Protein AF-0000000086904909 (afdb_homodimer)

Radius of gyration: 22.56 Å; Cα contacts (8 Å, |Δi|>4): 973; chains: 2; bounding box: 50×77×57 Å

Structure (mmCIF, N/CA/C/O backbone):
data_AF-0000000086904909-model_v1
#
loop_
_entity.id
_entity.type
_entity.pdbx_description
1 polymer 'Uncharacterized protein LOC34624274'
#
loop_
_atom_site.group_PDB
_atom_site.id
_atom_site.type_symbol
_atom_site.label_atom_id
_atom_site.label_alt_id
_atom_site.label_comp_id
_atom_site.label_asym_id
_atom_site.label_entity_id
_atom_site.label_seq_id
_atom_site.pdbx_PDB_ins_code
_atom_site.Cartn_x
_atom_site.Cartn_y
_atom_site.Cartn_z
_atom_site.occupancy
_atom_site.B_iso_or_equiv
_atom_site.auth_seq_id
_atom_site.auth_comp_id
_atom_site.auth_asym_id
_atom_site.auth_atom_id
_atom_site.pdbx_PDB_model_num
ATOM 1 N N . MET A 1 1 ? -7.539 32.656 27.516 1 33.78 1 MET A N 1
ATOM 2 C CA . MET A 1 1 ? -6.492 31.906 26.812 1 33.78 1 MET A CA 1
ATOM 3 C C . MET A 1 1 ? -7.051 31.203 25.578 1 33.78 1 MET A C 1
ATOM 5 O O . MET A 1 1 ? -8.008 30.422 25.688 1 33.78 1 MET A O 1
ATOM 9 N N . ALA A 1 2 ? -7.047 31.828 24.484 1 39.88 2 ALA A N 1
ATOM 10 C CA . ALA A 1 2 ? -7.801 31.422 23.297 1 39.88 2 ALA A CA 1
ATOM 11 C C . ALA A 1 2 ? -7.656 29.922 23.047 1 39.88 2 ALA A C 1
ATOM 13 O O . ALA A 1 2 ? -6.543 29.391 23.047 1 39.88 2 ALA A O 1
ATOM 14 N N . LYS A 1 3 ? -8.492 29.078 23.406 1 46.5 3 LYS A N 1
ATOM 15 C CA . LYS A 1 3 ? -8.531 27.625 23.25 1 46.5 3 LYS A CA 1
ATOM 16 C C . LYS A 1 3 ? -8.039 27.203 21.859 1 46.5 3 LYS A C 1
ATOM 18 O O . LYS A 1 3 ? -8.641 27.578 20.844 1 46.5 3 LYS A O 1
ATOM 23 N N . GLU A 1 4 ? -6.742 27.156 21.531 1 50.53 4 GLU A N 1
ATOM 24 C CA . GLU A 1 4 ? -6.133 26.781 20.266 1 50.53 4 GLU A CA 1
ATOM 25 C C . GLU A 1 4 ? -6.867 25.609 19.625 1 50.53 4 GLU A C 1
ATOM 27 O O . GLU A 1 4 ? -6.953 24.531 20.203 1 50.53 4 GLU A O 1
ATOM 32 N N . GLU A 1 5 ? -7.996 25.859 18.938 1 63.38 5 GLU A N 1
ATOM 33 C CA . GLU A 1 5 ? -8.953 24.906 18.375 1 63.38 5 GLU A CA 1
ATOM 34 C C . GLU A 1 5 ? -8.258 23.875 17.484 1 63.38 5 GLU A C 1
ATOM 36 O O . GLU A 1 5 ? -7.551 24.234 16.547 1 63.38 5 GLU A O 1
ATOM 41 N N . SER A 1 6 ? -8.023 22.625 17.891 1 80.31 6 SER A N 1
ATOM 42 C CA . SER A 1 6 ? -7.438 21.516 17.156 1 80.31 6 SER A CA 1
ATOM 43 C C . SER A 1 6 ? -8.148 21.281 15.836 1 80.31 6 SER A C 1
ATOM 45 O O . SER A 1 6 ? -9.383 21.219 15.789 1 80.31 6 SER A O 1
ATOM 47 N N . LYS A 1 7 ? -7.512 21.562 14.711 1 88.38 7 LYS A N 1
ATOM 48 C CA . LYS A 1 7 ? -8.055 21.312 13.383 1 88.38 7 LYS A CA 1
ATOM 49 C C . LYS A 1 7 ? -8.125 19.812 13.094 1 88.38 7 LYS A C 1
ATOM 51 O O . LYS A 1 7 ? -7.305 19.047 13.594 1 88.38 7 LYS A O 1
ATOM 56 N N . SER A 1 8 ? -9.195 19.516 12.359 1 94 8 SER A N 1
ATOM 57 C CA . SER A 1 8 ? -9.312 18.125 11.914 1 94 8 SER A CA 1
ATOM 58 C C . SER A 1 8 ? -8.438 17.875 10.688 1 94 8 SER A C 1
ATOM 60 O O . SER A 1 8 ? -7.961 18.812 10.047 1 94 8 SER A O 1
ATOM 62 N N . LEU A 1 9 ? -8.234 16.625 10.383 1 96 9 LEU A N 1
ATOM 63 C CA . LEU A 1 9 ? -7.48 16.219 9.203 1 96 9 LEU A CA 1
ATOM 64 C C . LEU A 1 9 ? -8.117 16.781 7.934 1 96 9 LEU A C 1
ATOM 66 O O . LEU A 1 9 ? -7.441 17.422 7.121 1 96 9 LEU A O 1
ATOM 70 N N . PHE A 1 10 ? -9.383 16.625 7.789 1 94.69 10 PHE A N 1
ATOM 71 C CA . PHE A 1 10 ? -10.055 17.016 6.555 1 94.69 10 PHE A CA 1
ATOM 72 C C . PHE A 1 10 ? -10.078 18.531 6.418 1 94.69 10 PHE A C 1
ATOM 74 O O . PHE A 1 10 ? -9.992 19.062 5.309 1 94.69 10 PHE A O 1
ATOM 81 N N . ALA A 1 11 ? -10.219 19.219 7.559 1 92.38 11 ALA A N 1
ATOM 82 C CA . ALA A 1 11 ? -10.102 20.672 7.512 1 92.38 11 ALA A CA 1
ATOM 83 C C . ALA A 1 11 ? -8.734 21.094 6.988 1 92.38 11 ALA A C 1
ATOM 85 O O . ALA A 1 11 ? -8.633 22.047 6.207 1 92.38 11 ALA A O 1
ATOM 86 N N . THR A 1 12 ? -7.75 20.422 7.453 1 93.44 12 THR A N 1
ATOM 87 C CA . THR A 1 12 ? -6.387 20.703 7.016 1 93.44 12 THR A CA 1
ATOM 88 C C . THR A 1 12 ? -6.223 20.406 5.527 1 93.44 12 THR A C 1
ATOM 90 O O . THR A 1 12 ? -5.641 21.203 4.789 1 93.44 12 THR A O 1
ATOM 93 N N . LEU A 1 13 ? -6.715 19.234 5.051 1 93.81 13 LEU A N 1
ATOM 94 C CA . LEU A 1 13 ? -6.605 18.859 3.643 1 93.81 13 LEU A CA 1
ATOM 95 C C . LEU A 1 13 ? -7.34 19.859 2.756 1 93.81 13 LEU A C 1
ATOM 97 O O . LEU A 1 13 ? -6.848 20.219 1.685 1 93.81 13 LEU A O 1
ATOM 101 N N . GLN A 1 14 ? -8.453 20.312 3.26 1 89.69 14 GLN A N 1
ATOM 102 C CA . GLN A 1 14 ? -9.188 21.344 2.525 1 89.69 14 GLN A CA 1
ATOM 103 C C . GLN A 1 14 ? -8.391 22.641 2.432 1 89.69 14 GLN A C 1
ATOM 105 O O . GLN A 1 14 ? -8.336 23.266 1.372 1 89.69 14 GLN A O 1
ATOM 110 N N . TYR A 1 15 ? -7.879 23 3.539 1 88.06 15 TYR A N 1
ATOM 111 C CA . TYR A 1 15 ? -7.039 24.188 3.578 1 88.06 15 TYR A CA 1
ATOM 112 C C . TYR A 1 15 ? -5.91 24.094 2.561 1 88.06 15 TYR A C 1
ATOM 114 O O . TYR A 1 15 ? -5.543 25.078 1.931 1 88.06 15 TYR A O 1
ATOM 122 N N . LEU A 1 16 ? -5.414 22.859 2.348 1 90.44 16 LEU A N 1
ATOM 123 C CA . LEU A 1 16 ? -4.266 22.656 1.474 1 90.44 16 LEU A CA 1
ATOM 124 C C . LEU A 1 16 ? -4.711 22.469 0.027 1 90.44 16 LEU A C 1
ATOM 126 O O . LEU A 1 16 ? -3.877 22.297 -0.866 1 90.44 16 LEU A O 1
ATOM 130 N N . GLY A 1 17 ? -6.031 22.406 -0.205 1 87.94 17 GLY A N 1
ATOM 131 C CA . GLY A 1 17 ? -6.496 22.438 -1.582 1 87.94 17 GLY A CA 1
ATOM 132 C C . GLY A 1 17 ? -7.254 21.188 -1.991 1 87.94 17 GLY A C 1
ATOM 133 O O . GLY A 1 17 ? -7.52 20.984 -3.176 1 87.94 17 GLY A O 1
ATOM 134 N N . ARG A 1 18 ? -7.566 20.281 -1.038 1 87.38 18 ARG A N 1
ATOM 135 C CA . ARG A 1 18 ? -8.359 19.109 -1.384 1 87.38 18 ARG A CA 1
ATOM 136 C C . ARG A 1 18 ? -9.773 19.5 -1.792 1 87.38 18 ARG A C 1
ATOM 138 O O . ARG A 1 18 ? -10.43 20.297 -1.104 1 87.38 18 ARG A O 1
ATOM 145 N N . GLY A 1 19 ? -10.227 18.922 -2.977 1 75.75 19 GLY A N 1
ATOM 146 C CA . GLY A 1 19 ? -11.57 19.234 -3.445 1 75.75 19 GLY A CA 1
ATOM 147 C C . GLY A 1 19 ? -12.656 18.531 -2.646 1 75.75 19 GLY A C 1
ATOM 148 O O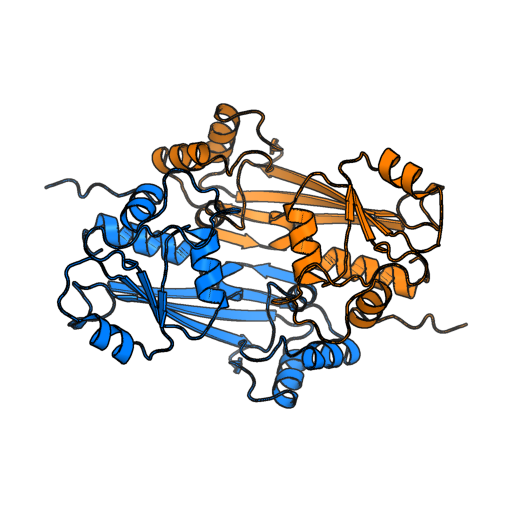 . GLY A 1 19 ? -12.398 17.531 -1.974 1 75.75 19 GLY A O 1
ATOM 149 N N . GLN A 1 20 ? -13.859 19.062 -2.211 1 60 20 GLN A N 1
ATOM 150 C CA . GLN A 1 20 ? -14.961 18.531 -1.422 1 60 20 GLN A CA 1
ATOM 151 C C . GLN A 1 20 ? -15.531 17.266 -2.07 1 60 20 GLN A C 1
ATOM 153 O O . GLN A 1 20 ? -16.031 16.375 -1.379 1 60 20 GLN A O 1
ATOM 158 N N . GLY A 1 21 ? -15.297 16.906 -3.35 1 50.53 21 GLY A N 1
ATOM 159 C CA . GLY A 1 21 ? -16.047 15.867 -4.027 1 50.53 21 GLY A CA 1
ATOM 160 C C . GLY A 1 21 ? -15.172 14.836 -4.707 1 50.53 21 GLY A C 1
ATOM 161 O O . GLY A 1 21 ? -15.672 13.93 -5.375 1 50.53 21 GLY A O 1
ATOM 162 N N . GLU A 1 22 ? -13.914 14.945 -4.781 1 44 22 GLU A N 1
ATOM 163 C CA . GLU A 1 22 ? -13.195 14.07 -5.703 1 44 22 GLU A CA 1
ATOM 164 C C . GLU A 1 22 ? -12.766 12.781 -5.012 1 44 22 GLU A C 1
ATOM 166 O O . GLU A 1 22 ? -12.258 12.805 -3.891 1 44 22 GLU A O 1
ATOM 171 N N . THR A 1 23 ? -13.477 11.734 -5.164 1 44.25 23 THR A N 1
ATOM 172 C CA . THR A 1 23 ? -13.023 10.438 -4.676 1 44.25 23 THR A CA 1
ATOM 173 C C . THR A 1 23 ? -11.57 10.195 -5.047 1 44.25 23 THR A C 1
ATOM 175 O O . THR A 1 23 ? -11.094 10.688 -6.074 1 44.25 23 THR A O 1
ATOM 178 N N . SER A 1 24 ? -10.781 9.891 -4.078 1 41.72 24 SER A N 1
ATOM 179 C CA . SER A 1 24 ? -9.352 9.672 -4.27 1 41.72 24 SER A CA 1
ATOM 180 C C . SER A 1 24 ? -9.07 8.875 -5.535 1 41.72 24 SER A C 1
ATOM 182 O O . SER A 1 24 ? -7.965 8.914 -6.074 1 41.72 24 SER A O 1
ATOM 184 N N . GLU A 1 25 ? -9.922 7.926 -5.891 1 42.28 25 GLU A N 1
ATOM 185 C CA . GLU A 1 25 ? -9.602 7.047 -7.012 1 42.28 25 GLU A CA 1
ATOM 186 C C . GLU A 1 25 ? -9.609 7.812 -8.336 1 42.28 25 GLU A C 1
ATOM 188 O O . GLU A 1 25 ? -8.93 7.426 -9.281 1 42.28 25 GLU A O 1
ATOM 193 N N . THR A 1 26 ? -10.695 8.594 -8.492 1 36.97 26 THR A N 1
ATOM 194 C CA . THR A 1 26 ? -10.812 9.289 -9.773 1 36.97 26 THR A CA 1
ATOM 195 C C . THR A 1 26 ? -10.164 10.672 -9.703 1 36.97 26 THR A C 1
ATOM 197 O O . THR A 1 26 ? -10.617 11.602 -10.359 1 36.97 26 THR A O 1
ATOM 200 N N . ALA A 1 27 ? -9.609 11 -8.648 1 35.84 27 ALA A N 1
ATOM 201 C CA . ALA A 1 27 ? -9.094 12.367 -8.711 1 35.84 27 ALA A CA 1
ATOM 202 C C . ALA A 1 27 ? -8.281 12.586 -9.984 1 35.84 27 ALA A C 1
ATOM 204 O O . ALA A 1 27 ? -7.238 11.953 -10.18 1 35.84 27 ALA A O 1
ATOM 205 N N . ASN A 1 28 ? -8.883 12.828 -10.938 1 33.38 28 ASN A N 1
ATOM 206 C CA . ASN A 1 28 ? -8.188 13.461 -12.055 1 33.38 28 ASN A CA 1
ATOM 207 C C . ASN A 1 28 ? -7.203 14.523 -11.57 1 33.38 28 ASN A C 1
ATOM 209 O O . ASN A 1 28 ? -7.562 15.391 -10.766 1 33.38 28 ASN A O 1
ATOM 213 N N . LEU A 1 29 ? -5.895 14.148 -11.555 1 35.69 29 LEU A N 1
ATOM 214 C CA . LEU A 1 29 ? -4.695 14.93 -11.289 1 35.69 29 LEU A CA 1
ATOM 215 C C . LEU A 1 29 ? -4.945 16.406 -11.555 1 35.69 29 LEU A C 1
ATOM 217 O O . LEU A 1 29 ? -4.059 17.25 -11.352 1 35.69 29 LEU A O 1
ATOM 221 N N . THR A 1 30 ? -5.934 16.672 -12.289 1 32.03 30 THR A N 1
ATOM 222 C CA . THR A 1 30 ? -5.832 18.047 -12.766 1 32.03 30 THR A CA 1
ATOM 223 C C . THR A 1 30 ? -6.516 19.016 -11.797 1 32.03 30 THR A C 1
ATOM 225 O O . THR A 1 30 ? -6.801 20.156 -12.148 1 32.03 30 THR A O 1
ATOM 228 N N . SER A 1 31 ? -7.109 18.562 -10.719 1 36.59 31 SER A N 1
ATOM 229 C CA . SER A 1 31 ? -7.852 19.688 -10.133 1 36.59 31 SER A CA 1
ATOM 230 C C . SER A 1 31 ? -6.914 20.766 -9.609 1 36.59 31 SER A C 1
ATOM 232 O O . SER A 1 31 ? -5.914 20.453 -8.953 1 36.59 31 SER A O 1
ATOM 234 N N . SER A 1 32 ? -6.891 21.875 -10.164 1 39.91 32 SER A N 1
ATOM 235 C CA . SER A 1 32 ? -6.215 23.156 -10.008 1 39.91 32 SER A CA 1
ATOM 236 C C . SER A 1 32 ? -6.488 23.766 -8.641 1 39.91 32 SER A C 1
ATOM 238 O O . SER A 1 32 ? -7.297 24.672 -8.508 1 39.91 32 SER A O 1
ATOM 240 N N . GLY A 1 33 ? -6.848 23.031 -7.641 1 44.97 33 GLY A N 1
ATOM 241 C CA . GLY A 1 33 ? -7.02 23.859 -6.457 1 44.97 33 GLY A CA 1
ATOM 242 C C . GLY A 1 33 ? -5.727 24.484 -5.977 1 44.97 33 GLY A C 1
ATOM 243 O O . GLY A 1 33 ? -5 23.891 -5.18 1 44.97 33 GLY A O 1
ATOM 244 N N . GLY A 1 34 ? -5.172 25.203 -6.82 1 49.25 34 GLY A N 1
ATOM 245 C CA . GLY A 1 34 ? -4.004 26.016 -6.512 1 49.25 34 GLY A CA 1
ATOM 246 C C . GLY A 1 34 ? -4.332 27.234 -5.672 1 49.25 34 GLY A C 1
ATOM 247 O O . GLY A 1 34 ? -5.469 27.391 -5.227 1 49.25 34 GLY A O 1
ATOM 248 N N . CYS A 1 35 ? -3.309 27.875 -5.242 1 54.91 35 CYS A N 1
ATOM 249 C CA . CYS A 1 35 ? -3.395 29.172 -4.578 1 54.91 35 CYS A CA 1
ATOM 250 C C . CYS A 1 35 ? -4.398 30.078 -5.277 1 54.91 35 CYS A C 1
ATOM 252 O O . CYS A 1 35 ? -4.43 30.141 -6.508 1 54.91 35 CYS A O 1
ATOM 254 N N . SER A 1 36 ? -5.531 30.391 -4.531 1 53.31 36 SER A N 1
ATOM 255 C CA . SER A 1 36 ? -6.562 31.266 -5.098 1 53.31 36 SER A CA 1
ATOM 256 C C . SER A 1 36 ? -5.949 32.406 -5.898 1 53.31 36 SER A C 1
ATOM 258 O O . SER A 1 36 ? -6.562 32.906 -6.84 1 53.31 36 SER A O 1
ATOM 260 N N . CYS A 1 37 ? -4.789 32.781 -5.441 1 51.75 37 CYS A N 1
ATOM 261 C CA . CYS A 1 37 ? -4.219 33.969 -6.082 1 51.75 37 CYS A CA 1
ATOM 262 C C . CYS A 1 37 ? -3.504 33.562 -7.375 1 51.75 37 CYS A C 1
ATOM 264 O O . CYS A 1 37 ? -3.617 34.281 -8.383 1 51.75 37 CYS A O 1
ATOM 266 N N . CYS A 1 38 ? -2.695 32.594 -7.297 1 54.5 38 CYS A N 1
ATOM 267 C CA . CYS A 1 38 ? -1.833 32.344 -8.445 1 54.5 38 CYS A CA 1
ATOM 268 C C . CYS A 1 38 ? -2.066 30.938 -9.016 1 54.5 38 CYS A C 1
ATOM 270 O O . CYS A 1 38 ? -1.509 30.594 -10.055 1 54.5 38 CYS A O 1
ATOM 272 N N . GLY A 1 39 ? -3 30.172 -8.453 1 56.5 39 GLY A N 1
ATOM 273 C CA . GLY A 1 39 ? -3.334 28.859 -8.977 1 56.5 39 GLY A CA 1
ATOM 274 C C . GLY A 1 39 ? -2.297 27.797 -8.648 1 56.5 39 GLY A C 1
ATOM 275 O O . GLY A 1 39 ? -2.479 26.625 -8.961 1 56.5 39 GLY A O 1
ATOM 276 N N . HIS A 1 40 ? -1.215 28.219 -8.062 1 60.03 40 HIS A N 1
ATOM 277 C CA . HIS A 1 40 ? -0.151 27.266 -7.785 1 60.03 40 HIS A CA 1
ATOM 278 C C . HIS A 1 40 ? -0.463 26.438 -6.543 1 60.03 40 HIS A C 1
ATOM 280 O O . HIS A 1 40 ? -1.115 26.922 -5.617 1 60.03 40 HIS A O 1
ATOM 286 N N . PRO A 1 41 ? 0.053 25.125 -6.652 1 62.38 41 PRO A N 1
ATOM 287 C CA . PRO A 1 41 ? -0.189 24.312 -5.461 1 62.38 41 PRO A CA 1
ATOM 288 C C . PRO A 1 41 ? 0.497 24.859 -4.215 1 62.38 41 PRO A C 1
ATOM 290 O O . PRO A 1 41 ? 1.589 25.438 -4.305 1 62.38 41 PRO A O 1
ATOM 293 N N . VAL A 1 42 ? -0.152 24.656 -3.154 1 75.56 42 VAL A N 1
ATOM 294 C CA . VAL A 1 42 ? 0.302 25.125 -1.85 1 75.56 42 VAL A CA 1
ATOM 295 C C . VAL A 1 42 ? 1.443 24.25 -1.352 1 75.56 42 VAL A C 1
ATOM 297 O O . VAL A 1 42 ? 2.359 24.719 -0.68 1 75.56 42 VAL A O 1
ATOM 300 N N . VAL A 1 43 ? 1.497 22.938 -1.787 1 88.56 43 VAL A N 1
ATOM 301 C CA . VAL A 1 43 ? 2.479 21.984 -1.276 1 88.56 43 VAL A CA 1
ATOM 302 C C . VAL A 1 43 ? 3.498 21.656 -2.367 1 88.56 43 VAL A C 1
ATOM 304 O O . VAL A 1 43 ? 3.125 21.375 -3.508 1 88.56 43 VAL A O 1
ATOM 307 N N . VAL A 1 44 ? 4.758 21.75 -1.995 1 87.81 44 VAL A N 1
ATOM 308 C CA . VAL A 1 44 ? 5.859 21.344 -2.867 1 87.81 44 VAL A CA 1
ATOM 309 C C . VAL A 1 44 ? 6.59 20.156 -2.26 1 87.81 44 VAL A C 1
ATOM 311 O O . VAL A 1 44 ? 6.914 20.156 -1.069 1 87.81 44 VAL A O 1
ATOM 314 N N . MET A 1 45 ? 6.746 19.141 -3.021 1 90.56 45 MET A N 1
ATOM 315 C CA . MET A 1 45 ? 7.535 17.984 -2.623 1 90.56 45 MET A CA 1
ATOM 316 C C . MET A 1 45 ? 8.961 18.078 -3.158 1 90.56 45 MET A C 1
ATOM 318 O O . MET A 1 45 ? 9.18 18.031 -4.371 1 90.56 45 MET A O 1
ATOM 322 N N . ALA A 1 46 ? 9.914 18.281 -2.271 1 88.38 46 ALA A N 1
ATOM 323 C CA . ALA A 1 46 ? 11.328 18.328 -2.641 1 88.38 46 ALA A CA 1
ATOM 324 C C . ALA A 1 46 ? 11.914 16.922 -2.709 1 88.38 46 ALA A C 1
ATOM 326 O O . ALA A 1 46 ? 12.547 16.453 -1.758 1 88.38 46 ALA A O 1
ATOM 327 N N . SER A 1 47 ? 11.695 16.234 -3.777 1 87.12 47 SER A N 1
ATOM 328 C CA . SER A 1 47 ? 12.102 14.836 -3.979 1 87.12 47 SER A CA 1
ATOM 329 C C . SER A 1 47 ? 12.234 14.508 -5.465 1 87.12 47 SER A C 1
ATOM 331 O O . SER A 1 47 ? 11.555 15.109 -6.297 1 87.12 47 SER A O 1
ATOM 333 N N . ARG A 1 48 ? 13.078 13.602 -5.758 1 82.12 48 ARG A N 1
ATOM 334 C CA . ARG A 1 48 ? 13.195 13.109 -7.125 1 82.12 48 ARG A CA 1
ATOM 335 C C . ARG A 1 48 ? 12.359 11.852 -7.328 1 82.12 48 ARG A C 1
ATOM 337 O O . ARG A 1 48 ? 12.273 11.328 -8.438 1 82.12 48 ARG A O 1
ATOM 344 N N . SER A 1 49 ? 11.766 11.406 -6.285 1 87 49 SER A N 1
ATOM 345 C CA . SER A 1 49 ? 11.031 10.148 -6.352 1 87 49 SER A CA 1
ATOM 346 C C . SER A 1 49 ? 9.602 10.367 -6.844 1 87 49 SER A C 1
ATOM 348 O O . SER A 1 49 ? 8.781 10.953 -6.133 1 87 49 SER A O 1
ATOM 350 N N . PRO A 1 50 ? 9.203 9.859 -7.953 1 86.94 50 PRO A N 1
ATOM 351 C CA . PRO A 1 50 ? 7.82 9.961 -8.422 1 86.94 50 PRO A CA 1
ATOM 352 C C . PRO A 1 50 ? 6.836 9.234 -7.504 1 86.94 50 PRO A C 1
ATOM 354 O O . PRO A 1 50 ? 5.68 9.648 -7.387 1 86.94 50 PRO A O 1
ATOM 357 N N . GLN A 1 51 ? 7.309 8.266 -6.84 1 91.5 51 GLN A N 1
ATOM 358 C CA . GLN A 1 51 ? 6.453 7.48 -5.961 1 91.5 51 GLN A CA 1
ATOM 359 C C . GLN A 1 51 ? 5.957 8.312 -4.781 1 91.5 51 GLN A C 1
ATOM 361 O O . GLN A 1 51 ? 4.824 8.141 -4.324 1 91.5 51 GLN A O 1
ATOM 366 N N . ARG A 1 52 ? 6.75 9.219 -4.34 1 94.19 52 ARG A N 1
ATOM 367 C CA . ARG A 1 52 ? 6.363 10.047 -3.201 1 94.19 52 ARG A CA 1
ATOM 368 C C . ARG A 1 52 ? 5.207 10.969 -3.561 1 94.19 52 ARG A C 1
ATOM 370 O O . ARG A 1 52 ? 4.234 11.078 -2.812 1 94.19 52 ARG A O 1
ATOM 377 N N . SER A 1 53 ? 5.336 11.547 -4.676 1 91.31 53 SER A N 1
ATOM 378 C CA . SER A 1 53 ? 4.262 12.43 -5.117 1 91.31 53 SER A CA 1
ATOM 379 C C . SER A 1 53 ? 2.98 11.648 -5.391 1 91.31 53 SER A C 1
ATOM 381 O O . SER A 1 53 ? 1.883 12.109 -5.074 1 91.31 53 SER A O 1
ATOM 383 N N . ARG A 1 54 ? 3.096 10.469 -5.961 1 92.88 54 ARG A N 1
ATOM 384 C CA . ARG A 1 54 ? 1.94 9.625 -6.238 1 92.88 54 ARG A CA 1
ATOM 385 C C . ARG A 1 54 ? 1.229 9.234 -4.949 1 92.88 54 ARG A C 1
ATOM 387 O O . ARG A 1 54 ? 0.002 9.328 -4.855 1 92.88 54 ARG A O 1
ATOM 394 N N . LEU A 1 55 ? 1.983 8.859 -3.986 1 95.31 55 LEU A N 1
ATOM 395 C CA . LEU A 1 55 ? 1.417 8.492 -2.693 1 95.31 55 LEU A CA 1
ATOM 396 C C . LEU A 1 55 ? 0.689 9.672 -2.062 1 95.31 55 LEU A C 1
ATOM 398 O O . LEU A 1 55 ? -0.425 9.523 -1.554 1 95.31 55 LEU A O 1
ATOM 402 N N . PHE A 1 56 ? 1.386 10.789 -2.105 1 96.25 56 PHE A N 1
ATOM 403 C CA . PHE A 1 56 ? 0.839 12.008 -1.525 1 96.25 56 PHE A CA 1
ATOM 404 C C . PHE A 1 56 ? -0.525 12.328 -2.125 1 96.25 56 PHE A C 1
ATOM 406 O O . PHE A 1 56 ? -1.5 12.523 -1.395 1 96.25 56 PHE A O 1
ATOM 413 N N . LYS A 1 57 ? -0.581 12.289 -3.416 1 94.12 57 LYS A N 1
ATOM 414 C CA . LYS A 1 57 ? -1.815 12.609 -4.125 1 94.12 57 LYS A CA 1
ATOM 415 C C . LYS A 1 57 ? -2.891 11.555 -3.869 1 94.12 57 LYS A C 1
ATOM 417 O O . LYS A 1 57 ? -4.043 11.891 -3.598 1 94.12 57 LYS A O 1
ATOM 422 N N . GLN A 1 58 ? -2.482 10.391 -3.924 1 93.75 58 GLN A N 1
ATOM 423 C CA . GLN A 1 58 ? -3.408 9.273 -3.777 1 93.75 58 GLN A CA 1
ATOM 424 C C . GLN A 1 58 ? -4.086 9.289 -2.412 1 93.75 58 GLN A C 1
ATOM 426 O O . GLN A 1 58 ? -5.293 9.062 -2.307 1 93.75 58 GLN A O 1
ATOM 431 N N . HIS A 1 59 ? -3.389 9.609 -1.401 1 96.25 59 HIS A N 1
ATOM 432 C CA . HIS A 1 59 ? -3.918 9.5 -0.047 1 96.25 59 HIS A CA 1
ATOM 433 C C . HIS A 1 59 ? -4.551 10.805 0.411 1 96.25 59 HIS A C 1
ATOM 435 O O . HIS A 1 59 ? -5.598 10.805 1.062 1 96.25 59 HIS A O 1
ATOM 441 N N . LEU A 1 60 ? -3.928 11.883 0.027 1 96.25 60 LEU A N 1
ATOM 442 C CA . LEU A 1 60 ? -4.359 13.148 0.619 1 96.25 60 LEU A CA 1
ATOM 443 C C . LEU A 1 60 ? -5.27 13.914 -0.337 1 96.25 60 LEU A C 1
ATOM 445 O O . LEU A 1 60 ? -6.023 14.789 0.088 1 96.25 60 LEU A O 1
ATOM 449 N N . GLY A 1 61 ? -5.172 13.641 -1.608 1 93.69 61 GLY A N 1
ATOM 450 C CA . GLY A 1 61 ? -5.973 14.344 -2.602 1 93.69 61 GLY A CA 1
ATOM 451 C C . GLY A 1 61 ? -5.633 15.812 -2.717 1 93.69 61 GLY A C 1
ATOM 452 O O . GLY A 1 61 ? -6.5 16.625 -3.037 1 93.69 61 GLY A O 1
ATOM 453 N N . VAL A 1 62 ? -4.484 16.188 -2.32 1 92.75 62 VAL A N 1
ATOM 454 C CA . VAL A 1 62 ? -3.992 17.547 -2.346 1 92.75 62 VAL A CA 1
ATOM 455 C C . VAL A 1 62 ? -3.039 17.734 -3.523 1 92.75 62 VAL A C 1
ATOM 457 O O . VAL A 1 62 ? -2.174 16.891 -3.77 1 92.75 62 VAL A O 1
ATOM 460 N N . PRO A 1 63 ? -3.229 18.781 -4.273 1 89.75 63 PRO A N 1
ATOM 461 C CA . PRO A 1 63 ? -2.26 19.047 -5.34 1 89.75 63 PRO A CA 1
ATOM 462 C C . PRO A 1 63 ? -0.843 19.25 -4.812 1 89.75 63 PRO A C 1
ATOM 464 O O . PRO A 1 63 ? -0.659 19.859 -3.752 1 89.75 63 PRO A O 1
ATOM 467 N N . VAL A 1 64 ? 0.124 18.703 -5.523 1 89.88 64 VAL A N 1
ATOM 468 C CA . VAL A 1 64 ? 1.515 18.812 -5.098 1 89.88 64 VAL A CA 1
ATOM 469 C C . VAL A 1 64 ? 2.42 18.969 -6.316 1 89.88 64 VAL A C 1
ATOM 471 O O . VAL A 1 64 ? 2.182 18.344 -7.352 1 89.88 64 VAL A O 1
ATOM 474 N N . GLU A 1 65 ? 3.35 19.781 -6.18 1 85.62 65 GLU A N 1
ATOM 475 C CA . GLU A 1 65 ? 4.363 19.953 -7.215 1 85.62 65 GLU A CA 1
ATOM 476 C C . GLU A 1 65 ? 5.668 19.266 -6.828 1 85.62 65 GLU A C 1
ATOM 478 O O . GLU A 1 65 ? 6.152 19.422 -5.707 1 85.62 65 GLU A O 1
ATOM 483 N N . LEU A 1 66 ? 6.184 18.453 -7.742 1 85 66 LEU A N 1
ATOM 484 C CA . LEU A 1 66 ? 7.457 17.781 -7.52 1 85 66 LEU A CA 1
ATOM 485 C C . LEU A 1 66 ? 8.617 18.656 -7.973 1 85 66 LEU A C 1
ATOM 487 O O . LEU A 1 66 ? 8.617 19.172 -9.094 1 85 66 LEU A O 1
ATOM 491 N N . ARG A 1 67 ? 9.578 18.922 -7.219 1 82.06 67 ARG A N 1
ATOM 492 C CA . ARG A 1 67 ? 10.797 19.656 -7.555 1 82.06 67 ARG A CA 1
ATOM 493 C C . ARG A 1 67 ? 12.039 18.875 -7.121 1 82.06 67 ARG A C 1
ATOM 495 O O . ARG A 1 67 ? 12.305 18.734 -5.922 1 82.06 67 ARG A O 1
ATOM 502 N N . PRO A 1 68 ? 12.742 18.375 -8.266 1 75.19 68 PRO A N 1
ATOM 503 C CA . PRO A 1 68 ? 13.977 17.656 -7.938 1 75.19 68 PRO A CA 1
ATOM 504 C C . PRO A 1 68 ? 15.023 18.562 -7.293 1 75.19 68 PRO A C 1
ATOM 506 O O . PRO A 1 68 ? 15.453 19.547 -7.895 1 75.19 68 PRO A O 1
ATOM 509 N N . SER A 1 69 ? 14.953 19.156 -6.234 1 63.44 69 SER A N 1
ATOM 510 C CA . SER A 1 69 ? 15.945 20.062 -5.664 1 63.44 69 SER A CA 1
ATOM 511 C C . SER A 1 69 ? 16.375 19.609 -4.27 1 63.44 69 SER A C 1
ATOM 513 O O . SER A 1 69 ? 15.703 18.766 -3.65 1 63.44 69 SER A O 1
ATOM 515 N N . THR A 1 70 ? 17.672 20.078 -4.074 1 59.88 70 THR A N 1
ATOM 516 C CA . THR A 1 70 ? 18.016 19.984 -2.66 1 59.88 70 THR A CA 1
ATOM 517 C C . THR A 1 70 ? 17.125 20.891 -1.822 1 59.88 70 THR A C 1
ATOM 519 O O . THR A 1 70 ? 16.469 21.797 -2.354 1 59.88 70 THR A O 1
ATOM 522 N N . TYR A 1 71 ? 16.844 20.5 -0.536 1 56 71 TYR A N 1
ATOM 523 C CA . TYR A 1 71 ? 16.078 21.281 0.429 1 56 71 TYR A CA 1
ATOM 524 C C . TYR A 1 71 ? 16.375 22.766 0.277 1 56 71 TYR A C 1
ATOM 526 O O . TYR A 1 71 ? 15.461 23.594 0.215 1 56 71 TYR A O 1
ATOM 534 N N . GLU A 1 72 ? 17.609 22.984 0.244 1 57.09 72 GLU A N 1
ATOM 535 C CA . GLU A 1 72 ? 18.078 24.375 0.278 1 57.09 72 GLU A CA 1
ATOM 536 C C . GLU A 1 72 ? 17.641 25.141 -0.963 1 57.09 72 GLU A C 1
ATOM 538 O O . GLU A 1 72 ? 17.203 26.281 -0.866 1 57.09 72 GLU A O 1
ATOM 543 N N . GLU A 1 73 ? 17.703 24.344 -1.982 1 60.56 73 GLU A N 1
ATOM 544 C CA . GLU A 1 73 ? 17.391 25.031 -3.238 1 60.56 73 GLU A CA 1
ATOM 545 C C . GLU A 1 73 ? 15.898 25.25 -3.383 1 60.56 73 GLU A C 1
ATOM 547 O O . GLU A 1 73 ? 15.461 26.312 -3.834 1 60.56 73 GLU A O 1
ATOM 552 N N . ALA A 1 74 ? 15.211 24.281 -2.934 1 58.34 74 ALA A N 1
ATOM 553 C CA . ALA A 1 74 ? 13.758 24.375 -3.053 1 58.34 74 ALA A CA 1
ATOM 554 C C . ALA A 1 74 ? 13.195 25.469 -2.137 1 58.34 74 ALA A C 1
ATOM 556 O O . ALA A 1 74 ? 12.312 26.219 -2.535 1 58.34 74 ALA A O 1
ATOM 557 N N . ALA A 1 75 ? 13.766 25.531 -0.983 1 57.94 75 ALA A N 1
ATOM 558 C CA . ALA A 1 75 ? 13.359 26.547 -0.009 1 57.94 75 ALA A CA 1
ATOM 559 C C . ALA A 1 75 ? 13.68 27.953 -0.506 1 57.94 75 ALA A C 1
ATOM 561 O O . ALA A 1 75 ? 12.891 28.875 -0.323 1 57.94 75 ALA A O 1
ATOM 562 N N . ALA A 1 76 ? 14.875 28.047 -1.083 1 58.88 76 ALA A N 1
ATOM 563 C CA . ALA A 1 76 ? 15.352 29.344 -1.536 1 58.88 76 ALA A CA 1
ATOM 564 C C . ALA A 1 76 ? 14.523 29.859 -2.713 1 58.88 76 ALA A C 1
ATOM 566 O O . ALA A 1 76 ? 14.273 31.062 -2.828 1 58.88 76 ALA A O 1
ATOM 567 N N . GLN A 1 77 ? 14.266 28.984 -3.617 1 56.59 77 GLN A N 1
ATOM 568 C CA . GLN A 1 77 ? 13.562 29.391 -4.828 1 56.59 77 GLN A CA 1
ATOM 569 C C . GLN A 1 77 ? 12.109 29.734 -4.523 1 56.59 77 GLN A C 1
ATOM 571 O O . GLN A 1 77 ? 11.5 30.547 -5.223 1 56.59 77 GLN A O 1
ATOM 576 N N . HIS A 1 78 ? 11.617 29.078 -3.697 1 53.31 78 HIS A N 1
ATOM 577 C CA . HIS A 1 78 ? 10.195 29.281 -3.449 1 53.31 78 HIS A CA 1
ATOM 578 C C . HIS A 1 78 ? 9.961 30.531 -2.6 1 53.31 78 HIS A C 1
ATOM 580 O O . HIS A 1 78 ? 8.812 30.938 -2.393 1 53.31 78 HIS A O 1
ATOM 586 N N . ALA A 1 79 ? 11.102 31.203 -2.146 1 47.81 79 ALA A N 1
ATOM 587 C CA . ALA A 1 79 ? 10.906 32.5 -1.5 1 47.81 79 ALA A CA 1
ATOM 588 C C . ALA A 1 79 ? 10.352 33.531 -2.484 1 47.81 79 ALA A C 1
ATOM 590 O O . ALA A 1 79 ? 10.297 34.719 -2.18 1 47.81 79 ALA A O 1
ATOM 591 N N . SER A 1 80 ? 10.258 33.188 -3.65 1 44.47 80 SER A N 1
ATOM 592 C CA . SER A 1 80 ? 9.766 34.25 -4.508 1 44.47 80 SER A CA 1
ATOM 593 C C . SER A 1 80 ? 8.422 34.781 -4.02 1 44.47 80 SER A C 1
ATOM 595 O O . SER A 1 80 ? 7.699 34.094 -3.303 1 44.47 80 SER A O 1
ATOM 597 N N . ASP A 1 81 ? 8.07 36.219 -4.41 1 42.91 81 ASP A N 1
ATOM 598 C CA . ASP A 1 81 ? 7.129 37.25 -3.971 1 42.91 81 ASP A CA 1
ATOM 599 C C . ASP A 1 81 ? 5.703 36.688 -3.912 1 42.91 81 ASP A C 1
ATOM 601 O O . ASP A 1 81 ? 4.762 37.406 -3.609 1 42.91 81 ASP A O 1
ATOM 605 N N . CYS A 1 82 ? 5.246 36.188 -4.938 1 42.38 82 CYS A N 1
ATOM 606 C CA . CYS A 1 82 ? 3.797 36.156 -4.781 1 42.38 82 CYS A CA 1
ATOM 607 C C . CYS A 1 82 ? 3.412 35.562 -3.43 1 42.38 82 CYS A C 1
ATOM 609 O O . CYS A 1 82 ? 4.191 34.844 -2.822 1 42.38 82 CYS A O 1
ATOM 611 N N . ARG A 1 83 ? 2.186 35.875 -3.119 1 43.5 83 ARG A N 1
ATOM 612 C CA . ARG A 1 83 ? 1.766 35.594 -1.747 1 43.5 83 ARG A CA 1
ATOM 613 C C . ARG A 1 83 ? 2.514 34.406 -1.17 1 43.5 83 ARG A C 1
ATOM 615 O O . ARG A 1 83 ? 3.436 34.562 -0.368 1 43.5 83 ARG A O 1
ATOM 622 N N . LYS A 1 84 ? 1.687 33.344 -0.526 1 44.94 84 LYS A N 1
ATOM 623 C CA . LYS A 1 84 ? 1.071 32.719 0.644 1 44.94 84 LYS A CA 1
ATOM 624 C C . LYS A 1 84 ? 1.812 31.453 1.044 1 44.94 84 LYS A C 1
ATOM 626 O O . LYS A 1 84 ? 2.641 30.938 0.285 1 44.94 84 LYS A O 1
ATOM 631 N N . SER A 1 85 ? 1.104 30.156 1.318 1 49.09 85 SER A N 1
ATOM 632 C CA . SER A 1 85 ? 1.085 29.016 2.24 1 49.09 85 SER A CA 1
ATOM 633 C C . SER A 1 85 ? 1.988 27.891 1.751 1 49.09 85 SER A C 1
ATOM 635 O O . SER A 1 85 ? 1.514 26.797 1.451 1 49.09 85 SER A O 1
ATOM 637 N N . SER A 1 86 ? 3.225 28.156 1.276 1 70.81 86 SER A N 1
ATOM 638 C CA . SER A 1 86 ? 3.904 27.062 0.606 1 70.81 86 SER A CA 1
ATOM 639 C C . SER A 1 86 ? 4.488 26.078 1.614 1 70.81 86 SER A C 1
ATOM 641 O O . SER A 1 86 ? 5.035 26.484 2.641 1 70.81 86 SER A O 1
ATOM 643 N N . VAL A 1 87 ? 4.023 25.062 1.8 1 86.75 87 VAL A N 1
ATOM 644 C CA . VAL A 1 87 ? 4.527 23.922 2.551 1 86.75 87 VAL A CA 1
ATOM 645 C C . VAL A 1 87 ? 5.469 23.094 1.672 1 86.75 87 VAL A C 1
ATOM 647 O O . VAL A 1 87 ? 5.121 22.734 0.543 1 86.75 87 VAL A O 1
ATOM 650 N N . VAL A 1 88 ? 6.699 23.016 2.113 1 88.25 88 VAL A N 1
ATOM 651 C CA . VAL A 1 88 ? 7.66 22.156 1.415 1 88.25 88 VAL A CA 1
ATOM 652 C C . VAL A 1 88 ? 7.875 20.875 2.201 1 88.25 88 VAL A C 1
ATOM 654 O O . VAL A 1 88 ? 8.18 20.906 3.396 1 88.25 88 VAL A O 1
ATOM 657 N N . VAL A 1 89 ? 7.719 19.781 1.556 1 92.88 89 VAL A N 1
ATOM 658 C CA . VAL A 1 89 ? 7.934 18.469 2.174 1 92.88 89 VAL A CA 1
ATOM 659 C C . VAL A 1 89 ? 9.148 17.797 1.543 1 92.88 89 VAL A C 1
ATOM 661 O O . VAL A 1 89 ? 9.219 17.656 0.32 1 92.88 89 VAL A O 1
ATOM 664 N N . ALA A 1 90 ? 10.125 17.453 2.311 1 92 90 ALA A N 1
ATOM 665 C CA . ALA A 1 90 ? 11.281 16.672 1.889 1 92 90 ALA A CA 1
ATOM 666 C C . ALA A 1 90 ? 11.32 15.328 2.594 1 92 90 ALA A C 1
ATOM 668 O O . ALA A 1 90 ? 10.891 15.203 3.74 1 92 90 ALA A O 1
ATOM 669 N N . ALA A 1 91 ? 11.836 14.344 1.869 1 94.88 91 ALA A N 1
ATOM 670 C CA . ALA A 1 91 ? 11.938 13.016 2.461 1 94.88 91 ALA A CA 1
ATOM 671 C C . ALA A 1 91 ? 13.094 12.227 1.86 1 94.88 91 ALA A C 1
ATOM 673 O O . ALA A 1 91 ? 13.484 12.461 0.711 1 94.88 91 ALA A O 1
ATOM 674 N N . ASP A 1 92 ? 13.633 11.359 2.592 1 92.81 92 ASP A N 1
ATOM 675 C CA . ASP A 1 92 ? 14.68 10.43 2.182 1 92.81 92 ASP A CA 1
ATOM 676 C C . ASP A 1 92 ? 14.5 9.07 2.85 1 92.81 92 ASP A C 1
ATOM 678 O O . ASP A 1 92 ? 14.133 8.992 4.023 1 92.81 92 ASP A O 1
ATOM 682 N N . THR A 1 93 ? 14.727 7.996 2.086 1 96.06 93 THR A N 1
ATOM 683 C CA . THR A 1 93 ? 14.484 6.641 2.568 1 96.06 93 THR A CA 1
ATOM 684 C C . THR A 1 93 ? 15.758 5.805 2.498 1 96.06 93 THR A C 1
ATOM 686 O O . THR A 1 93 ? 16.516 5.898 1.528 1 96.06 93 THR A O 1
ATOM 689 N N . VAL A 1 94 ? 16 5 3.488 1 97.31 94 VAL A N 1
ATOM 690 C CA . VAL A 1 94 ? 17.109 4.043 3.477 1 97.31 94 VAL A CA 1
ATOM 691 C C . VAL A 1 94 ? 16.609 2.68 3.957 1 97.31 94 VAL A C 1
ATOM 693 O O . VAL A 1 94 ? 15.656 2.594 4.727 1 97.31 94 VAL A O 1
ATOM 696 N N . VAL A 1 95 ? 17.203 1.646 3.445 1 98.69 95 VAL A N 1
ATOM 697 C CA . VAL A 1 95 ? 17 0.285 3.932 1 98.69 95 VAL A CA 1
ATOM 698 C C . VAL A 1 95 ? 18.172 -0.118 4.832 1 98.69 95 VAL A C 1
ATOM 700 O O . VAL A 1 95 ? 19.328 0.133 4.5 1 98.69 95 VAL A O 1
ATOM 703 N N . ASP A 1 96 ? 17.844 -0.619 5.992 1 98.69 96 ASP A N 1
ATOM 704 C CA . ASP A 1 96 ? 18.828 -0.952 7.031 1 98.69 96 ASP A CA 1
ATOM 705 C C . ASP A 1 96 ? 18.828 -2.451 7.32 1 98.69 96 ASP A C 1
ATOM 707 O O . ASP A 1 96 ? 17.875 -2.975 7.906 1 98.69 96 ASP A O 1
ATOM 711 N N . LEU A 1 97 ? 19.828 -3.148 6.91 1 98.25 97 LEU A N 1
ATOM 712 C CA . LEU A 1 97 ? 20.016 -4.566 7.207 1 98.25 97 LEU A CA 1
ATOM 713 C C . LEU A 1 97 ? 21.062 -4.762 8.297 1 98.25 97 LEU A C 1
ATOM 715 O O . LEU A 1 97 ? 22.266 -4.855 8.016 1 98.25 97 LEU A O 1
ATOM 719 N N . GLU A 1 98 ? 20.609 -4.828 9.508 1 96.44 98 GLU A N 1
ATOM 720 C CA . GLU A 1 98 ? 21.469 -5.062 10.656 1 96.44 98 GLU A CA 1
ATOM 721 C C . GLU A 1 98 ? 22.609 -4.047 10.711 1 96.44 98 GLU A C 1
ATOM 723 O O . GLU A 1 98 ? 23.781 -4.418 10.859 1 96.44 98 GLU A O 1
ATOM 728 N N . GLY A 1 99 ? 22.297 -2.863 10.445 1 96.44 99 GLY A N 1
ATOM 729 C CA . GLY A 1 99 ? 23.266 -1.787 10.562 1 96.44 99 GLY A CA 1
ATOM 730 C C . GLY A 1 99 ? 23.875 -1.387 9.227 1 96.44 99 GLY A C 1
ATOM 731 O O . GLY A 1 99 ? 24.5 -0.331 9.117 1 96.44 99 GLY A O 1
ATOM 732 N N . SER A 1 100 ? 23.781 -2.223 8.234 1 96.56 100 SER A N 1
ATOM 733 C CA . SER A 1 100 ? 24.25 -1.89 6.895 1 96.56 100 SER A CA 1
ATOM 734 C C . SER A 1 100 ? 23.172 -1.145 6.105 1 96.56 100 SER A C 1
ATOM 736 O O . SER A 1 100 ? 22.109 -1.692 5.832 1 96.56 100 SER A O 1
ATOM 738 N N . LEU A 1 101 ? 23.484 0.066 5.715 1 97.44 101 LEU A N 1
ATOM 739 C CA . LEU A 1 101 ? 22.516 0.901 5.023 1 97.44 101 LEU A CA 1
ATOM 740 C C . LEU A 1 101 ? 22.547 0.652 3.52 1 97.44 101 LEU A C 1
ATOM 742 O O . LEU A 1 101 ? 23.625 0.727 2.904 1 97.44 101 LEU A O 1
ATOM 746 N N . LEU A 1 102 ? 21.484 0.278 2.977 1 97.69 102 LEU A N 1
ATOM 747 C CA . LEU A 1 102 ? 21.312 0.08 1.542 1 97.69 102 LEU A CA 1
ATOM 748 C C . LEU A 1 102 ? 20.5 1.213 0.932 1 97.69 102 LEU A C 1
ATOM 750 O O . LEU A 1 102 ? 19.312 1.369 1.245 1 97.69 102 LEU A O 1
ATOM 754 N N . GLU A 1 103 ? 21.062 2.006 0.162 1 95.44 103 GLU A N 1
ATOM 755 C CA . GLU A 1 103 ? 20.375 3.074 -0.558 1 95.44 103 GLU A CA 1
ATOM 756 C C . GLU A 1 103 ? 19.969 2.627 -1.963 1 95.44 103 GLU A C 1
ATOM 758 O O . GLU A 1 103 ? 19.5 1.507 -2.152 1 95.44 103 GLU A O 1
ATOM 763 N N . GLN A 1 104 ? 20 3.441 -2.848 1 95.38 104 GLN A N 1
ATOM 764 C CA . GLN A 1 104 ? 19.719 3.082 -4.234 1 95.38 104 GLN A CA 1
ATOM 765 C C . GLN A 1 104 ? 20.938 2.402 -4.879 1 95.38 104 GLN A C 1
ATOM 767 O O . GLN A 1 104 ? 22.062 2.879 -4.746 1 95.38 104 GLN A O 1
ATOM 772 N N . PRO A 1 105 ? 20.703 1.255 -5.543 1 97.69 105 PRO A N 1
ATOM 773 C CA . PRO A 1 105 ? 21.844 0.622 -6.215 1 97.69 105 PRO A CA 1
ATOM 774 C C . PRO A 1 105 ? 22.391 1.465 -7.363 1 97.69 105 PRO A C 1
ATOM 776 O O . PRO A 1 105 ? 21.641 2.121 -8.07 1 97.69 105 PRO A O 1
ATOM 779 N N . ARG A 1 106 ? 23.688 1.386 -7.566 1 96.06 106 ARG A N 1
ATOM 780 C CA . ARG A 1 106 ? 24.344 2.141 -8.625 1 96.06 106 ARG A CA 1
ATOM 781 C C . ARG A 1 106 ? 24.109 1.492 -9.984 1 96.06 106 ARG A C 1
ATOM 783 O O . ARG A 1 106 ? 24.188 2.16 -11.023 1 96.06 106 ARG A O 1
ATOM 790 N N . ASP A 1 107 ? 23.938 0.135 -9.953 1 96.94 107 ASP A N 1
ATOM 791 C CA . ASP A 1 107 ? 23.766 -0.631 -11.18 1 96.94 107 ASP A CA 1
ATOM 792 C C . ASP A 1 107 ? 23.094 -1.978 -10.898 1 96.94 107 ASP A C 1
ATOM 794 O O . ASP A 1 107 ? 22.703 -2.254 -9.766 1 96.94 107 ASP A O 1
ATOM 798 N N . ALA A 1 108 ? 23.016 -2.744 -11.945 1 97.69 108 ALA A N 1
ATOM 799 C CA . ALA A 1 108 ? 22.344 -4.039 -11.859 1 97.69 108 ALA A CA 1
ATOM 800 C C . ALA A 1 108 ? 23.094 -4.984 -10.93 1 97.69 108 ALA A C 1
ATOM 802 O O . ALA A 1 108 ? 22.469 -5.766 -10.195 1 97.69 108 ALA A O 1
ATOM 803 N N . ALA A 1 109 ? 24.359 -4.934 -10.961 1 98.19 109 ALA A N 1
ATOM 804 C CA . ALA A 1 109 ? 25.172 -5.82 -10.133 1 98.19 109 ALA A CA 1
ATOM 805 C C . ALA A 1 109 ? 24.938 -5.543 -8.648 1 98.19 109 ALA A C 1
ATOM 807 O O . ALA A 1 109 ? 24.766 -6.473 -7.855 1 98.19 109 ALA A O 1
ATOM 808 N N . GLU A 1 110 ? 24.922 -4.316 -8.328 1 98.25 110 GLU A N 1
ATOM 809 C CA . GLU A 1 110 ? 24.672 -3.949 -6.934 1 98.25 110 GLU A CA 1
ATOM 810 C C . GLU A 1 110 ? 23.25 -4.309 -6.512 1 98.25 110 GLU A C 1
ATOM 812 O O . GLU A 1 110 ? 23.016 -4.707 -5.367 1 98.25 110 GLU A O 1
ATOM 817 N N . ALA A 1 111 ? 22.344 -4.141 -7.422 1 98.56 111 ALA A N 1
ATOM 818 C CA . ALA A 1 111 ? 20.969 -4.535 -7.141 1 98.56 111 ALA A CA 1
ATOM 819 C C . ALA A 1 111 ? 20.891 -6.02 -6.793 1 98.56 111 ALA A C 1
ATOM 821 O O . ALA A 1 111 ? 20.234 -6.402 -5.82 1 98.56 111 ALA A O 1
ATOM 822 N N . ARG A 1 112 ? 21.562 -6.816 -7.574 1 98.5 112 ARG A N 1
ATOM 823 C CA . ARG A 1 112 ? 21.594 -8.258 -7.34 1 98.5 112 ARG A CA 1
ATOM 824 C C . ARG A 1 112 ? 22.156 -8.57 -5.957 1 98.5 112 ARG A C 1
ATOM 826 O O . ARG A 1 112 ? 21.609 -9.406 -5.23 1 98.5 112 ARG A O 1
ATOM 833 N N . GLU A 1 113 ? 23.172 -7.926 -5.672 1 98.25 113 GLU A N 1
ATOM 834 C CA . GLU A 1 113 ? 23.812 -8.156 -4.379 1 98.25 113 GLU A CA 1
ATOM 835 C C . GLU A 1 113 ? 22.891 -7.773 -3.23 1 98.25 113 GLU A C 1
ATOM 837 O O . GLU A 1 113 ? 22.781 -8.508 -2.244 1 98.25 113 GLU A O 1
ATOM 842 N N . MET A 1 114 ? 22.266 -6.684 -3.355 1 98.56 114 MET A N 1
ATOM 843 C CA . MET A 1 114 ? 21.344 -6.234 -2.324 1 98.56 114 MET A CA 1
ATOM 844 C C . MET A 1 114 ? 20.219 -7.254 -2.127 1 98.56 114 MET A C 1
ATOM 846 O O . MET A 1 114 ? 19.891 -7.609 -0.993 1 98.56 114 MET A O 1
ATOM 850 N N . LEU A 1 115 ? 19.641 -7.68 -3.213 1 98.69 115 LEU A N 1
ATOM 851 C CA . LEU A 1 115 ? 18.531 -8.609 -3.145 1 98.69 115 LEU A CA 1
ATOM 852 C C . LEU A 1 115 ? 18.969 -9.945 -2.545 1 98.69 115 LEU A C 1
ATOM 854 O O . LEU A 1 115 ? 18.203 -10.578 -1.81 1 98.69 115 LEU A O 1
ATOM 858 N N . ARG A 1 116 ? 20.156 -10.367 -2.865 1 98.56 116 ARG A N 1
ATOM 859 C CA . ARG A 1 116 ? 20.688 -11.602 -2.283 1 98.56 116 ARG A CA 1
ATOM 860 C C . ARG A 1 116 ? 20.859 -11.461 -0.774 1 98.56 116 ARG A C 1
ATOM 862 O O . ARG A 1 116 ? 20.656 -12.422 -0.031 1 98.56 116 ARG A O 1
ATOM 869 N N . LEU A 1 117 ? 21.234 -10.32 -0.34 1 98.19 117 LEU A N 1
ATOM 870 C CA . LEU A 1 117 ? 21.391 -10.062 1.087 1 98.19 117 LEU A CA 1
ATOM 871 C C . LEU A 1 117 ? 20.047 -10.023 1.79 1 98.19 117 LEU A C 1
ATOM 873 O O . LEU A 1 117 ? 19.906 -10.531 2.906 1 98.19 117 LEU A O 1
ATOM 877 N N . LEU A 1 118 ? 19.062 -9.492 1.155 1 98.5 118 LEU A N 1
ATOM 878 C CA . LEU A 1 118 ? 17.781 -9.219 1.781 1 98.5 118 LEU A CA 1
ATOM 879 C C . LEU A 1 118 ? 16.891 -10.461 1.763 1 98.5 118 LEU A C 1
ATOM 881 O O . LEU A 1 118 ? 16.062 -10.648 2.65 1 98.5 118 LEU A O 1
ATOM 885 N N . GLN A 1 119 ? 17.031 -11.289 0.745 1 98.31 119 GLN A N 1
ATOM 886 C CA . GLN A 1 119 ? 16.141 -12.43 0.571 1 98.31 119 GLN A CA 1
ATOM 887 C C . GLN A 1 119 ? 16.172 -13.344 1.796 1 98.31 119 GLN A C 1
ATOM 889 O O . GLN A 1 119 ? 17.234 -13.539 2.404 1 98.31 119 GLN A O 1
ATOM 894 N N . GLY A 1 120 ? 14.977 -13.742 2.258 1 98 120 GLY A N 1
ATOM 895 C CA . GLY A 1 120 ? 14.852 -14.672 3.371 1 98 120 GLY A CA 1
ATOM 896 C C . GLY A 1 120 ? 15.148 -14.031 4.715 1 98 120 GLY A C 1
ATOM 897 O O . GLY A 1 120 ? 15.211 -14.727 5.734 1 98 120 GLY A O 1
ATOM 898 N N . ASN A 1 121 ? 15.32 -12.703 4.73 1 98.25 121 ASN A N 1
ATOM 899 C CA . ASN A 1 121 ? 15.703 -12.016 5.961 1 98.25 121 ASN A CA 1
ATOM 900 C C . ASN A 1 121 ? 14.766 -10.844 6.254 1 98.25 121 ASN A C 1
ATOM 902 O O . ASN A 1 121 ? 13.898 -10.516 5.441 1 98.25 121 ASN A O 1
ATOM 906 N N . CYS A 1 122 ? 14.938 -10.305 7.422 1 98.62 122 CYS A N 1
ATOM 907 C CA . CYS A 1 122 ? 14.227 -9.094 7.82 1 98.62 122 CYS A CA 1
ATOM 908 C C . CYS A 1 122 ? 15.125 -7.871 7.703 1 98.62 122 CYS A C 1
ATOM 910 O O . CYS A 1 122 ? 16.344 -7.98 7.832 1 98.62 122 CYS A O 1
ATOM 912 N N . HIS A 1 123 ? 14.609 -6.789 7.449 1 98.88 123 HIS A N 1
ATOM 913 C CA . HIS A 1 123 ? 15.32 -5.516 7.406 1 98.88 123 HIS A CA 1
ATOM 914 C C . HIS A 1 123 ? 14.406 -4.359 7.797 1 98.88 123 HIS A C 1
ATOM 916 O O . HIS A 1 123 ? 13.188 -4.531 7.906 1 98.88 123 HIS A O 1
ATOM 922 N N . TRP A 1 124 ? 14.945 -3.23 8.016 1 98.88 124 TRP A N 1
ATOM 923 C CA . TRP A 1 124 ? 14.195 -2.029 8.359 1 98.88 124 TRP A CA 1
ATOM 924 C C . TRP A 1 124 ? 14.227 -1.019 7.219 1 98.88 124 TRP A C 1
ATOM 926 O O . TRP A 1 124 ? 15.25 -0.879 6.539 1 98.88 124 TRP A O 1
ATOM 936 N N . VAL A 1 125 ? 13.172 -0.348 7.023 1 98.81 125 VAL A N 1
ATOM 937 C CA . VAL A 1 125 ? 13.102 0.798 6.121 1 98.81 125 VAL A CA 1
ATOM 938 C C . VAL A 1 125 ? 12.836 2.07 6.922 1 98.81 125 VAL A C 1
ATOM 940 O O . VAL A 1 125 ? 11.852 2.152 7.66 1 98.81 125 VAL A O 1
ATOM 943 N N . HIS A 1 126 ? 13.695 3.045 6.836 1 98.62 126 HIS A N 1
ATOM 944 C CA . HIS A 1 126 ? 13.578 4.332 7.508 1 98.62 126 HIS A CA 1
ATOM 945 C C . HIS A 1 126 ? 13.352 5.461 6.508 1 98.62 126 HIS A C 1
ATOM 947 O O . HIS A 1 126 ? 14.094 5.582 5.527 1 98.62 126 HIS A O 1
ATOM 953 N N . THR A 1 127 ? 12.359 6.203 6.719 1 97.94 127 THR A N 1
ATOM 954 C CA . THR A 1 127 ? 12.164 7.418 5.934 1 97.94 127 THR A CA 1
ATOM 955 C C . THR A 1 127 ? 12.156 8.648 6.836 1 97.94 127 THR A C 1
ATOM 957 O O . THR A 1 127 ? 11.383 8.719 7.793 1 97.94 127 THR A O 1
ATOM 960 N N . ALA A 1 128 ? 13.031 9.539 6.59 1 97.44 128 ALA A N 1
ATOM 961 C CA . ALA A 1 128 ? 13.047 10.836 7.262 1 97.44 128 ALA A CA 1
ATOM 962 C C . ALA A 1 128 ? 12.234 11.867 6.484 1 97.44 128 ALA A C 1
ATOM 964 O O . ALA A 1 128 ? 12.359 11.969 5.262 1 97.44 128 ALA A O 1
ATOM 965 N N . VAL A 1 129 ? 11.383 12.617 7.219 1 96.81 129 VAL A N 1
ATOM 966 C CA . VAL A 1 129 ? 10.539 13.641 6.598 1 96.81 129 VAL A CA 1
ATOM 967 C C . VAL A 1 129 ? 10.766 14.984 7.285 1 96.81 129 VAL A C 1
ATOM 969 O O . VAL A 1 129 ? 10.828 15.055 8.516 1 96.81 129 VAL A O 1
ATOM 972 N N . CYS A 1 130 ? 10.914 16 6.52 1 94.31 130 CYS A N 1
ATOM 973 C CA . CYS A 1 130 ? 10.984 17.375 7.004 1 94.31 130 CYS A CA 1
ATOM 974 C C . CYS A 1 130 ? 9.945 18.25 6.316 1 94.31 130 CYS A C 1
ATOM 976 O O . CYS A 1 130 ? 9.727 18.125 5.109 1 94.31 130 CYS A O 1
ATOM 978 N N . ILE A 1 131 ? 9.32 19.047 7.07 1 93.25 131 ILE A N 1
ATOM 979 C CA . ILE A 1 131 ? 8.32 19.969 6.559 1 93.25 131 ILE A CA 1
ATOM 980 C C . ILE A 1 131 ? 8.758 21.406 6.832 1 93.25 131 ILE A C 1
ATOM 982 O O . ILE A 1 131 ? 9.094 21.75 7.965 1 93.25 131 ILE A O 1
ATOM 986 N N . TYR A 1 132 ? 8.75 22.156 5.82 1 88.56 132 TYR A N 1
ATOM 987 C CA . TYR A 1 132 ? 9.062 23.578 5.926 1 88.56 132 TYR A CA 1
ATOM 988 C C . TYR A 1 132 ? 7.855 24.438 5.539 1 88.56 132 TYR A C 1
ATOM 990 O O . TYR A 1 132 ? 7.105 24.078 4.629 1 88.56 132 TYR A O 1
ATOM 998 N N . THR A 1 133 ? 7.711 25.484 6.258 1 86.38 133 THR A N 1
ATOM 999 C CA . THR A 1 133 ? 6.668 26.453 5.941 1 86.38 133 THR A CA 1
ATOM 1000 C C . THR A 1 133 ? 7.27 27.828 5.699 1 86.38 133 THR A C 1
ATOM 1002 O O . THR A 1 133 ? 8.445 28.062 5.992 1 86.38 133 THR A O 1
ATOM 1005 N N . ARG A 1 134 ? 6.508 28.719 5.191 1 77.62 134 ARG A N 1
ATOM 1006 C CA . ARG A 1 134 ? 6.977 30.078 4.93 1 77.62 134 ARG A CA 1
ATOM 1007 C C . ARG A 1 134 ? 7.449 30.75 6.219 1 77.62 134 ARG A C 1
ATOM 1009 O O . ARG A 1 134 ? 8.422 31.516 6.207 1 77.62 134 ARG A O 1
ATOM 1016 N N . GLN A 1 135 ? 6.758 30.422 7.188 1 75.19 135 GLN A N 1
ATOM 1017 C CA . GLN A 1 135 ? 7.059 31.062 8.469 1 75.19 135 GLN A CA 1
ATOM 1018 C C . GLN A 1 135 ? 8.375 30.547 9.039 1 75.19 135 GLN A C 1
ATOM 1020 O O . GLN A 1 135 ? 9.023 31.234 9.836 1 75.19 135 GLN A O 1
ATOM 1025 N N . THR A 1 136 ? 8.758 29.328 8.594 1 72.38 136 THR A N 1
ATOM 1026 C CA . THR A 1 136 ? 9.898 28.703 9.258 1 72.38 136 THR A CA 1
ATOM 1027 C C . THR A 1 136 ? 11.062 28.516 8.281 1 72.38 136 THR A C 1
ATOM 1029 O O . THR A 1 136 ? 12.148 28.094 8.68 1 72.38 136 THR A O 1
ATOM 1032 N N . LEU A 1 137 ? 10.883 28.781 7.094 1 67.81 137 LEU A N 1
ATOM 1033 C CA . LEU A 1 137 ? 11.844 28.453 6.047 1 67.81 137 LEU A CA 1
ATOM 1034 C C . LEU A 1 137 ? 13.242 28.906 6.434 1 67.81 137 LEU A C 1
ATOM 1036 O O . LEU A 1 137 ? 14.227 28.203 6.191 1 67.81 137 LEU A O 1
ATOM 1040 N N . ARG A 1 138 ? 13.391 30.047 7.043 1 67.12 138 ARG A N 1
ATOM 1041 C CA . ARG A 1 138 ? 14.711 30.578 7.363 1 67.12 138 ARG A CA 1
ATOM 1042 C C . ARG A 1 138 ? 15.172 30.109 8.742 1 67.12 138 ARG A C 1
ATOM 1044 O O . ARG A 1 138 ? 16.344 30.281 9.102 1 67.12 138 ARG A O 1
ATOM 1051 N N . ARG A 1 139 ? 14.281 29.516 9.422 1 75.19 139 ARG A N 1
ATOM 1052 C CA . ARG A 1 139 ? 14.586 29.156 10.805 1 75.19 139 ARG A CA 1
ATOM 1053 C C . ARG A 1 139 ? 14.719 27.641 10.969 1 75.19 139 ARG A C 1
ATOM 1055 O O . ARG A 1 139 ? 15.148 27.156 12.016 1 75.19 139 ARG A O 1
ATOM 1062 N N . GLY A 1 140 ? 14.375 26.891 9.945 1 82.88 140 GLY A N 1
ATOM 1063 C CA . GLY A 1 140 ? 14.445 25.438 10.039 1 82.88 140 GLY A CA 1
ATOM 1064 C C . GLY A 1 140 ? 13.109 24.766 9.766 1 82.88 140 GLY A C 1
ATOM 1065 O O . GLY A 1 140 ? 12.133 25.422 9.422 1 82.88 140 GLY A O 1
ATOM 1066 N N . ALA A 1 141 ? 13.141 23.516 9.93 1 88.38 141 ALA A N 1
ATOM 1067 C CA . ALA A 1 141 ? 11.93 22.75 9.656 1 88.38 141 ALA A CA 1
ATOM 1068 C C . ALA A 1 141 ? 10.859 23.016 10.711 1 88.38 141 ALA A C 1
ATOM 1070 O O . ALA A 1 141 ? 11.164 23.125 11.898 1 88.38 141 ALA A O 1
ATOM 1071 N N . ALA A 1 142 ? 9.664 23.234 10.25 1 92.44 142 ALA A N 1
ATOM 1072 C CA . ALA A 1 142 ? 8.531 23.375 11.164 1 92.44 142 ALA A CA 1
ATOM 1073 C C . ALA A 1 142 ? 8.234 22.062 11.883 1 92.44 142 ALA A C 1
ATOM 1075 O O . ALA A 1 142 ? 7.738 22.062 13.008 1 92.44 142 ALA A O 1
ATOM 1076 N N . ALA A 1 143 ? 8.523 20.938 11.188 1 95.56 143 ALA A N 1
ATOM 1077 C CA . ALA A 1 143 ? 8.398 19.594 11.75 1 95.56 143 ALA A CA 1
ATOM 1078 C C . ALA A 1 143 ? 9.359 18.625 11.078 1 95.56 143 ALA A C 1
ATOM 1080 O O . ALA A 1 143 ? 9.711 18.812 9.906 1 95.56 143 ALA A O 1
ATOM 1081 N N . ALA A 1 144 ? 9.797 17.672 11.82 1 96.44 144 ALA A N 1
ATOM 1082 C CA . ALA A 1 144 ? 10.656 16.609 11.32 1 96.44 144 ALA A CA 1
ATOM 1083 C C . ALA A 1 144 ? 10.43 15.312 12.094 1 96.44 144 ALA A C 1
ATOM 1085 O O . ALA A 1 144 ? 10.234 15.336 13.312 1 96.44 144 ALA A O 1
ATOM 1086 N N . PHE A 1 145 ? 10.422 14.227 11.398 1 98.38 145 PHE A N 1
ATOM 1087 C CA . PHE A 1 145 ? 10.266 12.938 12.055 1 98.38 145 PHE A CA 1
ATOM 1088 C C . PHE A 1 145 ? 10.852 11.82 11.195 1 98.38 145 PHE A C 1
ATOM 1090 O O . PHE A 1 145 ? 11.141 12.023 10.016 1 98.38 145 PHE A O 1
ATOM 1097 N N . VAL A 1 146 ? 11.148 10.688 11.797 1 98.62 146 VAL A N 1
ATOM 1098 C CA . VAL A 1 146 ? 11.57 9.469 11.109 1 98.62 146 VAL A CA 1
ATOM 1099 C C . VAL A 1 146 ? 10.57 8.352 11.391 1 98.62 146 VAL A C 1
ATOM 1101 O O . VAL A 1 146 ? 10.117 8.18 12.523 1 98.62 146 VAL A O 1
ATOM 1104 N N . ARG A 1 147 ? 10.109 7.727 10.328 1 98.75 147 ARG A N 1
ATOM 1105 C CA . ARG A 1 147 ? 9.297 6.52 10.469 1 98.75 147 ARG A CA 1
ATOM 1106 C C . ARG A 1 147 ? 10.086 5.277 10.07 1 98.75 147 ARG A C 1
ATOM 1108 O O . ARG A 1 147 ? 10.766 5.27 9.039 1 98.75 147 ARG A O 1
ATOM 1115 N N . SER A 1 148 ? 10.039 4.281 10.938 1 98.81 148 SER A N 1
ATOM 1116 C CA . SER A 1 148 ? 10.703 3.006 10.68 1 98.81 148 SER A CA 1
ATOM 1117 C C . SER A 1 148 ? 9.695 1.872 10.547 1 98.81 148 SER A C 1
ATOM 1119 O O . SER A 1 148 ? 8.727 1.806 11.305 1 98.81 148 SER A O 1
ATOM 1121 N N . THR A 1 149 ? 9.859 1.038 9.555 1 98.81 149 THR A N 1
ATOM 1122 C CA . THR A 1 149 ? 8.984 -0.104 9.297 1 98.81 149 THR A CA 1
ATOM 1123 C C . THR A 1 149 ? 9.805 -1.37 9.07 1 98.81 149 THR A C 1
ATOM 1125 O O . THR A 1 149 ? 10.789 -1.353 8.328 1 98.81 149 THR A O 1
ATOM 1128 N N . ARG A 1 150 ? 9.445 -2.441 9.672 1 98.88 150 ARG A N 1
ATOM 1129 C CA . ARG A 1 150 ? 10.141 -3.715 9.5 1 98.88 150 ARG A CA 1
ATOM 1130 C C . ARG A 1 150 ? 9.523 -4.527 8.367 1 98.88 150 ARG A C 1
ATOM 1132 O O . ARG A 1 150 ? 8.305 -4.688 8.305 1 98.88 150 ARG A O 1
ATOM 1139 N N . VAL A 1 151 ? 10.344 -5.082 7.512 1 98.81 151 VAL A N 1
ATOM 1140 C CA . VAL A 1 151 ? 9.906 -5.871 6.363 1 98.81 151 VAL A CA 1
ATOM 1141 C C . VAL A 1 151 ? 10.578 -7.238 6.391 1 98.81 151 VAL A C 1
ATOM 1143 O O . VAL A 1 151 ? 11.773 -7.348 6.68 1 98.81 151 VAL A O 1
ATOM 1146 N N . GLU A 1 152 ? 9.844 -8.211 6.133 1 98.81 152 GLU A N 1
ATOM 1147 C CA . GLU A 1 152 ? 10.375 -9.562 6 1 98.81 152 GLU A CA 1
ATOM 1148 C C . GLU A 1 152 ? 10.266 -10.055 4.559 1 98.81 152 GLU A C 1
ATOM 1150 O O . GLU A 1 152 ? 9.18 -10.047 3.977 1 98.81 152 GLU A O 1
ATOM 1155 N N . PHE A 1 153 ? 11.383 -10.516 4.078 1 98.62 153 PHE A N 1
ATOM 1156 C CA . PHE A 1 153 ? 11.391 -11.086 2.736 1 98.62 153 PHE A CA 1
ATOM 1157 C C . PHE A 1 153 ? 11.227 -12.602 2.793 1 98.62 153 PHE A C 1
ATOM 1159 O O . PHE A 1 153 ? 11.75 -13.258 3.695 1 98.62 153 PHE A O 1
ATOM 1166 N N . LYS A 1 154 ? 10.578 -13.109 1.754 1 97.81 154 LYS A N 1
ATOM 1167 C CA . LYS A 1 154 ? 10.625 -14.539 1.467 1 97.81 154 LYS A CA 1
ATOM 1168 C C . LYS A 1 154 ? 11.984 -14.945 0.896 1 97.81 154 LYS A C 1
ATOM 1170 O O . LYS A 1 154 ? 12.727 -14.102 0.392 1 97.81 154 LYS A O 1
ATOM 1175 N N . PRO A 1 155 ? 12.297 -16.25 1.039 1 97.25 155 PRO A N 1
ATOM 1176 C CA . PRO A 1 155 ? 13.438 -16.688 0.241 1 97.25 155 PRO A CA 1
ATOM 1177 C C . PRO A 1 155 ? 13.227 -16.5 -1.259 1 97.25 155 PRO A C 1
ATOM 1179 O O . PRO A 1 155 ? 12.109 -16.703 -1.755 1 97.25 155 PRO A O 1
ATOM 1182 N N . LEU A 1 156 ? 14.227 -16.062 -1.948 1 96.56 156 LEU A N 1
ATOM 1183 C CA . LEU A 1 156 ? 14.172 -15.867 -3.393 1 96.56 156 LEU A CA 1
ATOM 1184 C C . LEU A 1 156 ? 15.203 -16.734 -4.098 1 96.56 156 LEU A C 1
ATOM 1186 O O . LEU A 1 156 ? 16.328 -16.891 -3.609 1 96.56 156 LEU A O 1
ATOM 1190 N N . SER A 1 157 ? 14.828 -17.266 -5.238 1 95.06 157 SER A N 1
ATOM 1191 C CA . SER A 1 157 ? 15.797 -17.984 -6.066 1 95.06 157 SER A CA 1
ATOM 1192 C C . SER A 1 157 ? 16.672 -17.016 -6.852 1 95.06 157 SER A C 1
ATOM 1194 O O . SER A 1 157 ? 16.297 -15.867 -7.078 1 95.06 157 SER A O 1
ATOM 1196 N N . ASP A 1 158 ? 17.828 -17.5 -7.258 1 96.38 158 ASP A N 1
ATOM 1197 C CA . ASP A 1 158 ? 18.688 -16.688 -8.109 1 96.38 158 ASP A CA 1
ATOM 1198 C C . ASP A 1 158 ? 17.984 -16.328 -9.422 1 96.38 158 ASP A C 1
ATOM 1200 O O . ASP A 1 158 ? 18.188 -15.242 -9.961 1 96.38 158 ASP A O 1
ATOM 1204 N N . GLU A 1 159 ? 17.234 -17.203 -9.898 1 95.69 159 GLU A N 1
ATOM 1205 C CA . GLU A 1 159 ? 16.469 -16.953 -11.125 1 95.69 159 GLU A CA 1
ATOM 1206 C C . GLU A 1 159 ? 15.508 -15.781 -10.961 1 95.69 159 GLU A C 1
ATOM 1208 O O . GLU A 1 159 ? 15.43 -14.914 -11.828 1 95.69 159 GLU A O 1
ATOM 1213 N N . ASP A 1 160 ? 14.797 -15.758 -9.898 1 96.75 160 ASP A N 1
ATOM 1214 C CA . ASP A 1 160 ? 13.859 -14.672 -9.633 1 96.75 160 ASP A CA 1
ATOM 1215 C C . ASP A 1 160 ? 14.586 -13.344 -9.438 1 96.75 160 ASP A C 1
ATOM 1217 O O . ASP A 1 160 ? 14.141 -12.305 -9.922 1 96.75 160 ASP A O 1
ATOM 1221 N N . ILE A 1 161 ? 15.711 -13.398 -8.711 1 98.06 161 ILE A N 1
ATOM 1222 C CA . ILE A 1 161 ? 16.5 -12.195 -8.5 1 98.06 161 ILE A CA 1
ATOM 1223 C C . ILE A 1 161 ? 16.969 -11.641 -9.844 1 98.06 161 ILE A C 1
ATOM 1225 O O . ILE A 1 161 ? 16.828 -10.453 -10.117 1 98.06 161 ILE A O 1
ATOM 1229 N N . GLU A 1 162 ? 17.484 -12.531 -10.656 1 97.62 162 GLU A N 1
ATOM 1230 C CA . GLU A 1 162 ? 17.984 -12.109 -11.961 1 97.62 162 GLU A CA 1
ATOM 1231 C C . GLU A 1 162 ? 16.859 -11.523 -12.82 1 97.62 162 GLU A C 1
ATOM 1233 O O . GLU A 1 162 ? 17.031 -10.492 -13.461 1 97.62 162 GLU A O 1
ATOM 1238 N N . ALA A 1 163 ? 15.766 -12.172 -12.867 1 96.62 163 ALA A N 1
ATOM 1239 C CA . ALA A 1 163 ? 14.633 -11.695 -13.656 1 96.62 163 ALA A CA 1
ATOM 1240 C C . ALA A 1 163 ? 14.133 -10.344 -13.156 1 96.62 163 ALA A C 1
ATOM 1242 O O . ALA A 1 163 ? 13.773 -9.477 -13.953 1 96.62 163 ALA A O 1
ATOM 1243 N N . TYR A 1 164 ? 14.102 -10.211 -11.852 1 97.75 164 TYR A N 1
ATOM 1244 C CA . TYR A 1 164 ? 13.648 -8.953 -11.266 1 97.75 164 TYR A CA 1
ATOM 1245 C C . TYR A 1 164 ? 14.609 -7.82 -11.609 1 97.75 164 TYR A C 1
ATOM 1247 O O . TYR A 1 164 ? 14.18 -6.723 -11.977 1 97.75 164 TYR A O 1
ATOM 1255 N N . VAL A 1 165 ? 15.859 -8.047 -11.508 1 98 165 VAL A N 1
ATOM 1256 C CA . VAL A 1 165 ? 16.875 -7.051 -11.836 1 98 165 VAL A CA 1
ATOM 1257 C C . VAL A 1 165 ? 16.75 -6.672 -13.312 1 98 165 VAL A C 1
ATOM 1259 O O . VAL A 1 165 ? 16.875 -5.496 -13.672 1 98 165 VAL A O 1
ATOM 1262 N N . ALA A 1 166 ? 16.469 -7.641 -14.125 1 96 166 ALA A N 1
ATOM 1263 C CA . ALA A 1 166 ? 16.344 -7.422 -15.562 1 96 166 ALA A CA 1
ATOM 1264 C C . ALA A 1 166 ? 15.148 -6.527 -15.875 1 96 166 ALA A C 1
ATOM 1266 O O . ALA A 1 166 ? 15.117 -5.863 -16.922 1 96 166 ALA A O 1
ATOM 1267 N N . SER A 1 167 ? 14.156 -6.5 -15.016 1 94.56 167 SER A N 1
ATOM 1268 C CA . SER A 1 167 ? 12.969 -5.668 -15.211 1 94.56 167 SER A CA 1
ATOM 1269 C C . SER A 1 167 ? 13.297 -4.191 -15.016 1 94.56 167 SER A C 1
ATOM 1271 O O . SER A 1 167 ? 12.5 -3.322 -15.383 1 94.56 167 SER A O 1
ATOM 1273 N N . LYS A 1 168 ? 14.398 -3.848 -14.289 1 95.62 168 LYS A N 1
ATOM 1274 C CA . LYS A 1 168 ? 14.898 -2.504 -14 1 95.62 168 LYS A CA 1
ATOM 1275 C C . LYS A 1 168 ? 14.086 -1.847 -12.883 1 95.62 168 LYS A C 1
ATOM 1277 O O . LYS A 1 168 ? 14.359 -0.709 -12.5 1 95.62 168 LYS A O 1
ATOM 1282 N N . GLU A 1 169 ? 13.117 -2.574 -12.352 1 94.62 169 GLU A N 1
ATOM 1283 C CA . GLU A 1 169 ? 12.328 -2.039 -11.25 1 94.62 169 GLU A CA 1
ATOM 1284 C C . GLU A 1 169 ? 13.211 -1.714 -10.047 1 94.62 169 GLU A C 1
ATOM 1286 O O . GLU A 1 169 ? 12.93 -0.77 -9.305 1 94.62 169 GLU A O 1
ATOM 1291 N N . PRO A 1 170 ? 14.258 -2.457 -9.75 1 96.19 170 PRO A N 1
ATOM 1292 C CA . PRO A 1 170 ? 15.102 -2.217 -8.57 1 96.19 170 PRO A CA 1
ATOM 1293 C C . PRO A 1 170 ? 15.812 -0.868 -8.625 1 96.19 170 PRO A C 1
ATOM 1295 O O . PRO A 1 170 ? 16.188 -0.326 -7.586 1 96.19 170 PRO A O 1
ATOM 1298 N N . LEU A 1 171 ? 15.961 -0.375 -9.82 1 93.31 171 LEU A N 1
ATOM 1299 C CA . LEU A 1 171 ? 16.75 0.842 -9.969 1 93.31 171 LEU A CA 1
ATOM 1300 C C . LEU A 1 171 ? 16 2.053 -9.43 1 93.31 171 LEU A C 1
ATOM 1302 O O . LEU A 1 171 ? 14.789 2.162 -9.609 1 93.31 171 LEU A O 1
ATOM 1306 N N . GLY A 1 172 ? 16.719 2.969 -8.688 1 92.25 172 GLY A N 1
ATOM 1307 C CA . GLY A 1 172 ? 16.125 4.168 -8.125 1 92.25 172 GLY A CA 1
ATOM 1308 C C . GLY A 1 172 ? 15.383 3.91 -6.82 1 92.25 172 GLY A C 1
ATOM 1309 O O . GLY A 1 172 ? 14.656 4.777 -6.328 1 92.25 172 GLY A O 1
ATOM 1310 N N . LYS A 1 173 ? 15.602 2.748 -6.25 1 95.25 173 LYS A N 1
ATOM 1311 C CA . LYS A 1 173 ? 14.906 2.389 -5.016 1 95.25 173 LYS A CA 1
ATOM 1312 C C . LYS A 1 173 ? 15.883 1.873 -3.965 1 95.25 173 LYS A C 1
ATOM 1314 O O . LYS A 1 173 ? 16.734 1.024 -4.258 1 95.25 173 LYS A O 1
ATOM 1319 N N . ALA A 1 174 ? 15.75 2.414 -2.791 1 96.12 174 ALA A N 1
ATOM 1320 C CA . ALA A 1 174 ? 16.562 1.918 -1.679 1 96.12 174 ALA A CA 1
ATOM 1321 C C . ALA A 1 174 ? 16.359 0.418 -1.482 1 96.12 174 ALA A C 1
ATOM 1323 O O . ALA A 1 174 ? 15.234 -0.077 -1.543 1 96.12 174 ALA A O 1
ATOM 1324 N N . GLY A 1 175 ? 17.438 -0.323 -1.338 1 98 175 GLY A N 1
ATOM 1325 C CA . GLY A 1 175 ? 17.359 -1.756 -1.106 1 98 175 GLY A CA 1
ATOM 1326 C C . GLY A 1 175 ? 17.047 -2.547 -2.361 1 98 175 GLY A C 1
ATOM 1327 O O . GLY A 1 175 ? 16.859 -3.766 -2.307 1 98 175 GLY A O 1
ATOM 1328 N N . ALA A 1 176 ? 16.797 -1.848 -3.504 1 98.19 176 ALA A N 1
ATOM 1329 C CA . ALA A 1 176 ? 16.625 -2.447 -4.824 1 98.19 176 ALA A CA 1
ATOM 1330 C C . ALA A 1 176 ? 15.289 -3.164 -4.934 1 98.19 176 ALA A C 1
ATOM 1332 O O . ALA A 1 176 ? 15.195 -4.23 -5.551 1 98.19 176 ALA A O 1
ATOM 1333 N N . TYR A 1 177 ? 14.273 -2.66 -4.359 1 98.31 177 TYR A N 1
ATOM 1334 C CA . TYR A 1 177 ? 12.953 -3.252 -4.566 1 98.31 177 TYR A CA 1
ATOM 1335 C C . TYR A 1 177 ? 11.852 -2.217 -4.371 1 98.31 177 TYR A C 1
ATOM 1337 O O . TYR A 1 177 ? 12.055 -1.208 -3.689 1 98.31 177 TYR A O 1
ATOM 1345 N N . GLY A 1 178 ? 10.734 -2.42 -4.957 1 96.81 178 GLY A N 1
ATOM 1346 C CA . GLY A 1 178 ? 9.523 -1.634 -4.777 1 96.81 178 GLY A CA 1
ATOM 1347 C C . GLY A 1 178 ? 8.367 -2.439 -4.215 1 96.81 178 GLY A C 1
ATOM 1348 O O . GLY A 1 178 ? 8.008 -3.488 -4.758 1 96.81 178 GLY A O 1
ATOM 1349 N N . LEU A 1 179 ? 7.793 -1.905 -3.223 1 97.06 179 LEU A N 1
ATOM 1350 C CA . LEU A 1 179 ? 6.711 -2.617 -2.557 1 97.06 179 LEU A CA 1
ATOM 1351 C C . LEU A 1 179 ? 5.457 -2.637 -3.426 1 97.06 179 LEU A C 1
ATOM 1353 O O . LEU A 1 179 ? 4.633 -3.547 -3.316 1 97.06 179 LEU A O 1
ATOM 1357 N N . GLN A 1 180 ? 5.277 -1.666 -4.266 1 93.88 180 GLN A N 1
ATOM 1358 C CA . GLN A 1 180 ? 4.039 -1.513 -5.016 1 93.88 180 GLN A CA 1
ATOM 1359 C C . GLN A 1 180 ? 4.125 -2.219 -6.367 1 93.88 180 GLN A C 1
ATOM 1361 O O . GLN A 1 180 ? 3.148 -2.25 -7.121 1 93.88 180 GLN A O 1
ATOM 1366 N N . GLY A 1 181 ? 5.223 -2.766 -6.742 1 95.12 181 GLY A N 1
ATOM 1367 C CA . GLY A 1 181 ? 5.402 -3.551 -7.953 1 95.12 181 GLY A CA 1
ATOM 1368 C C . GLY A 1 181 ? 5.613 -5.027 -7.684 1 95.12 181 GLY A C 1
ATOM 1369 O O . GLY A 1 181 ? 5.086 -5.566 -6.707 1 95.12 181 GLY A O 1
ATOM 1370 N N . VAL A 1 182 ? 6.312 -5.664 -8.578 1 96.31 182 VAL A N 1
ATOM 1371 C CA . VAL A 1 182 ? 6.551 -7.098 -8.438 1 96.31 182 VAL A CA 1
ATOM 1372 C C . VAL A 1 182 ? 7.363 -7.367 -7.172 1 96.31 182 VAL A C 1
ATOM 1374 O O . VAL A 1 182 ? 7.227 -8.422 -6.551 1 96.31 182 VAL A O 1
ATOM 1377 N N . GLY A 1 183 ? 8.195 -6.375 -6.797 1 97.56 183 GLY A N 1
ATOM 1378 C CA . GLY A 1 183 ? 8.945 -6.512 -5.562 1 97.56 183 GLY A CA 1
ATOM 1379 C C . GLY A 1 183 ? 8.062 -6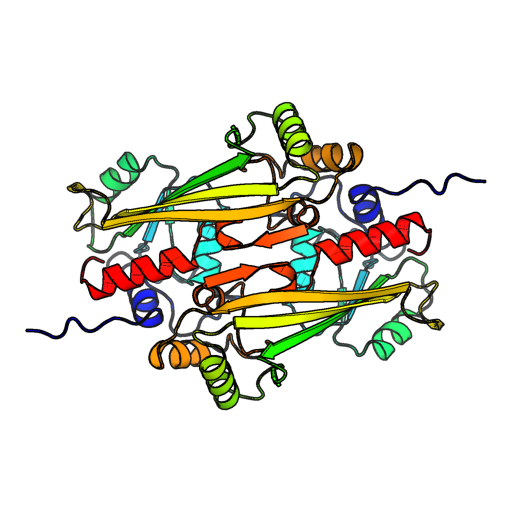.809 -4.359 1 97.56 183 GLY A C 1
ATOM 1380 O O . GLY A 1 183 ? 8.523 -7.402 -3.381 1 97.56 183 GLY A O 1
ATOM 1381 N N . GLY A 1 184 ? 6.828 -6.371 -4.414 1 97.56 184 GLY A N 1
ATOM 1382 C CA . GLY A 1 184 ? 5.875 -6.664 -3.357 1 97.56 184 GLY A CA 1
ATOM 1383 C C . GLY A 1 184 ? 5.625 -8.148 -3.172 1 97.56 184 GLY A C 1
ATOM 1384 O O . GLY A 1 184 ? 5.211 -8.586 -2.096 1 97.56 184 GLY A O 1
ATOM 1385 N N . CYS A 1 185 ? 5.824 -8.938 -4.145 1 97.12 185 CYS A N 1
ATOM 1386 C CA . CYS A 1 185 ? 5.605 -10.383 -4.074 1 97.12 185 CYS A CA 1
ATOM 1387 C C . CYS A 1 185 ? 6.703 -11.062 -3.266 1 97.12 185 CYS A C 1
ATOM 1389 O O . CYS A 1 185 ? 6.566 -12.219 -2.875 1 97.12 185 CYS A O 1
ATOM 1391 N N . PHE A 1 186 ? 7.789 -10.359 -3.037 1 98 186 PHE A N 1
ATOM 1392 C CA . PHE A 1 186 ? 8.914 -10.914 -2.285 1 98 186 PHE A CA 1
ATOM 1393 C C . PHE A 1 186 ? 8.695 -10.742 -0.786 1 98 186 PHE A C 1
ATOM 1395 O O . PHE A 1 186 ? 9.422 -11.312 0.023 1 98 186 PHE A O 1
ATOM 1402 N N . VAL A 1 187 ? 7.699 -9.969 -0.443 1 98.44 187 VAL A N 1
ATOM 1403 C CA . VAL A 1 187 ? 7.516 -9.555 0.944 1 98.44 187 VAL A CA 1
ATOM 1404 C C . VAL A 1 187 ? 6.578 -10.523 1.654 1 98.44 187 VAL A C 1
ATOM 1406 O O . VAL A 1 187 ? 5.461 -10.766 1.194 1 98.44 187 VAL A O 1
ATOM 1409 N N . ALA A 1 188 ? 7.051 -11.078 2.736 1 97.88 188 ALA A N 1
ATOM 1410 C CA . ALA A 1 188 ? 6.254 -11.969 3.574 1 97.88 188 ALA A CA 1
ATOM 1411 C C . ALA A 1 188 ? 5.383 -11.18 4.547 1 97.88 188 ALA A C 1
ATOM 1413 O O . ALA A 1 188 ? 4.23 -11.539 4.793 1 97.88 188 ALA A O 1
ATOM 1414 N N . SER A 1 189 ? 5.957 -10.109 5.027 1 98.25 189 SER A N 1
ATOM 1415 C CA . SER A 1 189 ? 5.195 -9.312 5.977 1 98.25 189 SER A CA 1
ATOM 1416 C C . SER A 1 189 ? 5.785 -7.914 6.125 1 98.25 189 SER A C 1
ATOM 1418 O O . SER A 1 189 ? 6.984 -7.719 5.918 1 98.25 189 SER A O 1
ATOM 1420 N N . VAL A 1 190 ? 4.941 -7.012 6.363 1 98.62 190 VAL A N 1
ATOM 1421 C CA . VAL A 1 190 ? 5.277 -5.645 6.758 1 98.62 190 VAL A CA 1
ATOM 1422 C C . VAL A 1 190 ? 4.754 -5.371 8.164 1 98.62 190 VAL A C 1
ATOM 1424 O O . VAL A 1 190 ? 3.596 -5.656 8.477 1 98.62 190 VAL A O 1
ATOM 1427 N N . ASN A 1 191 ? 5.551 -4.879 9.031 1 98.69 191 ASN A N 1
ATOM 1428 C CA . ASN A 1 191 ? 5.164 -4.492 10.383 1 98.69 191 ASN A CA 1
ATOM 1429 C C . ASN A 1 191 ? 5.434 -3.014 10.648 1 98.69 191 ASN A C 1
ATOM 1431 O O . ASN A 1 191 ? 6.559 -2.631 10.977 1 98.69 191 ASN A O 1
ATOM 1435 N N . GLY A 1 192 ? 4.496 -2.217 10.562 1 98.44 192 GLY A N 1
ATOM 1436 C CA . GLY A 1 192 ? 4.574 -0.769 10.664 1 98.44 192 GLY A CA 1
ATOM 1437 C C . GLY A 1 192 ? 3.717 -0.052 9.641 1 98.44 192 GLY A C 1
ATOM 1438 O O . GLY A 1 192 ? 2.512 -0.296 9.547 1 98.44 192 GLY A O 1
ATOM 1439 N N . CYS A 1 193 ? 4.391 0.8 8.836 1 98.12 193 CYS A N 1
ATOM 1440 C CA . CYS A 1 193 ? 3.707 1.635 7.852 1 98.12 193 CYS A CA 1
ATOM 1441 C C . CYS A 1 193 ? 4.129 1.269 6.438 1 98.12 193 CYS A C 1
ATOM 1443 O O . CYS A 1 193 ? 5.238 1.597 6.012 1 98.12 193 CYS A O 1
ATOM 1445 N N . SER A 1 194 ? 3.219 0.692 5.66 1 97.62 194 SER A N 1
ATOM 1446 C CA . SER A 1 194 ? 3.549 0.255 4.309 1 97.62 194 SER A CA 1
ATOM 1447 C C . SER A 1 194 ? 3.895 1.44 3.412 1 97.62 194 SER A C 1
ATOM 1449 O O . SER A 1 194 ? 4.734 1.324 2.516 1 97.62 194 SER A O 1
ATOM 1451 N N . GLN A 1 195 ? 3.27 2.615 3.623 1 97.56 195 GLN A N 1
ATOM 1452 C CA . GLN A 1 195 ? 3.566 3.811 2.84 1 97.56 195 GLN A CA 1
ATOM 1453 C C . GLN A 1 195 ? 5.004 4.273 3.066 1 97.56 195 GLN A C 1
ATOM 1455 O O . GLN A 1 195 ? 5.637 4.816 2.156 1 97.56 195 GLN A O 1
ATOM 1460 N N . ASN A 1 196 ? 5.43 4.07 4.289 1 98.31 196 ASN A N 1
ATOM 1461 C CA . ASN A 1 196 ? 6.824 4.355 4.605 1 98.31 196 ASN A CA 1
ATOM 1462 C C . ASN A 1 196 ? 7.773 3.535 3.736 1 98.31 196 ASN A C 1
ATOM 1464 O O . ASN A 1 196 ? 8.773 4.055 3.24 1 98.31 196 ASN A O 1
ATOM 1468 N N . VAL A 1 197 ? 7.441 2.277 3.549 1 98.25 197 VAL A N 1
ATOM 1469 C CA . VAL A 1 197 ? 8.273 1.38 2.752 1 98.25 197 VAL A CA 1
ATOM 1470 C C . VAL A 1 197 ? 8.273 1.835 1.295 1 98.25 197 VAL A C 1
ATOM 1472 O O . VAL A 1 197 ? 9.297 1.751 0.612 1 98.25 197 VAL A O 1
ATOM 1475 N N . VAL A 1 198 ? 7.129 2.334 0.84 1 96.75 198 VAL A N 1
ATOM 1476 C CA . VAL A 1 198 ? 7.023 2.818 -0.532 1 96.75 198 VAL A CA 1
ATOM 1477 C C . VAL A 1 198 ? 7.855 4.086 -0.698 1 96.75 198 VAL A C 1
ATOM 1479 O O . VAL A 1 198 ? 8.445 4.32 -1.758 1 96.75 198 VAL A O 1
ATOM 1482 N N . GLY A 1 199 ? 7.824 4.922 0.417 1 96.56 199 GLY A N 1
ATOM 1483 C CA . GLY A 1 199 ? 8.734 6.051 0.292 1 96.56 199 GLY A CA 1
ATOM 1484 C C . GLY A 1 199 ? 8.242 7.293 1.01 1 96.56 199 GLY A C 1
ATOM 1485 O O . GLY A 1 199 ? 8.945 8.305 1.067 1 96.56 199 GLY A O 1
ATOM 1486 N N . LEU A 1 200 ? 7.059 7.273 1.524 1 97.75 200 LEU A N 1
ATOM 1487 C CA . LEU A 1 200 ? 6.5 8.422 2.23 1 97.75 200 LEU A CA 1
ATOM 1488 C C . LEU A 1 200 ? 5.488 7.973 3.277 1 97.75 200 LEU A C 1
ATOM 1490 O O . LEU A 1 200 ? 4.426 7.441 2.936 1 97.75 200 LEU A O 1
ATOM 1494 N N . PRO A 1 201 ? 5.781 8.148 4.543 1 98.25 201 PRO A N 1
ATOM 1495 C CA . PRO A 1 201 ? 4.789 7.828 5.57 1 98.25 201 PRO A CA 1
ATOM 1496 C C . PRO A 1 201 ? 3.648 8.844 5.629 1 98.25 201 PRO A C 1
ATOM 1498 O O . PRO A 1 201 ? 3.604 9.672 6.535 1 98.25 201 PRO A O 1
ATOM 1501 N N . VAL A 1 202 ? 2.701 8.688 4.805 1 97.75 202 VAL A N 1
ATOM 1502 C CA . VAL A 1 202 ? 1.67 9.688 4.535 1 97.75 202 VAL A CA 1
ATOM 1503 C C . VAL A 1 202 ? 0.809 9.883 5.777 1 97.75 202 VAL A C 1
ATOM 1505 O O . VAL A 1 202 ? 0.368 11 6.062 1 97.75 202 VAL A O 1
ATOM 1508 N N . SER A 1 203 ? 0.521 8.805 6.438 1 97.44 203 SER A N 1
ATOM 1509 C CA . SER A 1 203 ? -0.275 8.914 7.656 1 97.44 203 SER A CA 1
ATOM 1510 C C . SER A 1 203 ? 0.383 9.844 8.664 1 97.44 203 SER A C 1
ATOM 1512 O O . SER A 1 203 ? -0.271 10.727 9.219 1 97.44 203 SER A O 1
ATOM 1514 N N . ASP A 1 204 ? 1.681 9.68 8.898 1 98.12 204 ASP A N 1
ATOM 1515 C CA . ASP A 1 204 ? 2.438 10.547 9.805 1 98.12 204 ASP A CA 1
ATOM 1516 C C . ASP A 1 204 ? 2.527 11.969 9.258 1 98.12 204 ASP A C 1
ATOM 1518 O O . ASP A 1 204 ? 2.438 12.938 10.016 1 98.12 204 ASP A O 1
ATOM 1522 N N . LEU A 1 205 ? 2.752 12.047 8.023 1 98.12 205 LEU A N 1
ATOM 1523 C CA . LEU A 1 205 ? 2.832 13.352 7.383 1 98.12 205 LEU A CA 1
ATOM 1524 C C . LEU A 1 205 ? 1.522 14.117 7.539 1 98.12 205 LEU A C 1
ATOM 1526 O O . LEU A 1 205 ? 1.527 15.305 7.887 1 98.12 205 LEU A O 1
ATOM 1530 N N . ALA A 1 206 ? 0.406 13.453 7.293 1 97.56 206 ALA A N 1
ATOM 1531 C CA . ALA A 1 206 ? -0.915 14.062 7.445 1 97.56 206 ALA A CA 1
ATOM 1532 C C . ALA A 1 206 ? -1.128 14.562 8.867 1 97.56 206 ALA A C 1
ATOM 1534 O O . ALA A 1 206 ? -1.642 15.672 9.07 1 97.56 206 ALA A O 1
ATOM 1535 N N . ALA A 1 207 ? -0.74 13.766 9.797 1 97.31 207 ALA A N 1
ATOM 1536 C CA . ALA A 1 207 ? -0.852 14.164 11.195 1 97.31 207 ALA A CA 1
ATOM 1537 C C . ALA A 1 207 ? 0.005 15.391 11.484 1 97.31 207 ALA A C 1
ATOM 1539 O O . ALA A 1 207 ? -0.429 16.297 12.195 1 97.31 207 ALA A O 1
ATOM 1540 N N . ALA A 1 208 ? 1.231 15.406 10.977 1 97.56 208 ALA A N 1
ATOM 1541 C CA . ALA A 1 208 ? 2.137 16.531 11.18 1 97.56 208 ALA A CA 1
ATOM 1542 C C . ALA A 1 208 ? 1.57 17.812 10.555 1 97.56 208 ALA A C 1
ATOM 1544 O O . ALA A 1 208 ? 1.62 18.875 11.172 1 97.56 208 ALA A O 1
ATOM 1545 N N . LEU A 1 209 ? 1.033 17.703 9.359 1 96 209 LEU A N 1
ATOM 1546 C CA . LEU A 1 209 ? 0.432 18.844 8.688 1 96 209 LEU A CA 1
ATOM 1547 C C . LEU A 1 209 ? -0.766 19.375 9.469 1 96 209 LEU A C 1
ATOM 1549 O O . LEU A 1 209 ? -0.949 20.578 9.586 1 96 209 LEU A O 1
ATOM 1553 N N . THR A 1 210 ? -1.582 18.469 9.977 1 96.19 210 THR A N 1
ATOM 1554 C CA . THR A 1 210 ? -2.738 18.844 10.781 1 96.19 210 THR A CA 1
ATOM 1555 C C . THR A 1 210 ? -2.303 19.594 12.039 1 96.19 210 THR A C 1
ATOM 1557 O O . THR A 1 210 ? -2.896 20.609 12.406 1 96.19 210 THR A O 1
ATOM 1560 N N . ALA A 1 211 ? -1.275 19.078 12.695 1 96.38 211 ALA A N 1
ATOM 1561 C CA . ALA A 1 211 ? -0.743 19.719 13.891 1 96.38 211 ALA A CA 1
ATOM 1562 C C . ALA A 1 211 ? -0.229 21.125 13.57 1 96.38 211 ALA A C 1
ATOM 1564 O O . ALA A 1 211 ? -0.464 22.062 14.336 1 96.38 211 ALA A O 1
ATOM 1565 N N . LEU A 1 212 ? 0.485 21.25 12.492 1 93.94 212 LEU A N 1
ATOM 1566 C CA . LEU A 1 212 ? 1.01 22.547 12.086 1 93.94 212 LEU A CA 1
ATOM 1567 C C . LEU A 1 212 ? -0.124 23.516 11.789 1 93.94 212 LEU A C 1
ATOM 1569 O O . LEU A 1 212 ? -0.04 24.703 12.133 1 93.94 212 LEU A O 1
ATOM 1573 N N . HIS A 1 213 ? -1.157 23 11.117 1 93 213 HIS A N 1
ATOM 1574 C CA . HIS A 1 213 ? -2.33 23.828 10.844 1 93 213 HIS A CA 1
ATOM 1575 C C . HIS A 1 213 ? -2.971 24.312 12.141 1 93 213 HIS A C 1
ATOM 1577 O O . HIS A 1 213 ? -3.307 25.5 12.258 1 93 213 HIS A O 1
ATOM 1583 N N . SER A 1 214 ? -3.145 23.453 13.102 1 93.94 214 SER A N 1
ATOM 1584 C CA . SER A 1 214 ? -3.754 23.781 14.391 1 93.94 214 SER A CA 1
ATOM 1585 C C . SER A 1 214 ? -2.941 24.844 15.125 1 93.94 214 SER A C 1
ATOM 1587 O O . SER A 1 214 ? -3.496 25.656 15.875 1 93.94 214 SER A O 1
ATOM 1589 N N . ARG A 1 215 ? -1.626 24.875 14.898 1 92.38 215 ARG A N 1
ATOM 1590 C CA . ARG A 1 215 ? -0.736 25.812 15.578 1 92.38 215 ARG A CA 1
ATOM 1591 C C . ARG A 1 215 ? -0.601 27.109 14.789 1 92.38 215 ARG A C 1
ATOM 1593 O O . ARG A 1 215 ? 0.128 28.016 15.203 1 92.38 215 ARG A O 1
ATOM 1600 N N . GLY A 1 216 ? -1.229 27.141 13.656 1 87.75 216 GLY A N 1
ATOM 1601 C CA . GLY A 1 216 ? -1.167 28.328 12.836 1 87.75 216 GLY A CA 1
ATOM 1602 C C . GLY A 1 216 ? 0.145 28.469 12.086 1 87.75 216 GLY A C 1
ATOM 1603 O O . GLY A 1 216 ? 0.585 29.594 11.797 1 87.75 216 GLY A O 1
ATOM 1604 N N . LEU A 1 217 ? 0.78 27.344 11.789 1 86.5 217 LEU A N 1
ATOM 1605 C CA . LEU A 1 217 ? 2.113 27.406 11.203 1 86.5 217 LEU A CA 1
ATOM 1606 C C . LEU A 1 217 ? 2.072 27 9.734 1 86.5 217 LEU A C 1
ATOM 1608 O O . LEU A 1 217 ? 3.119 26.844 9.094 1 86.5 217 LEU A O 1
ATOM 1612 N N . LEU A 1 218 ? 0.909 26.688 9.297 1 84.88 218 LEU A N 1
ATOM 1613 C CA . LEU A 1 218 ? 0.775 26.422 7.867 1 84.88 218 LEU A CA 1
ATOM 1614 C C . LEU A 1 218 ? 0.438 27.688 7.102 1 84.88 218 LEU A C 1
ATOM 1616 O O . LEU A 1 218 ? -0.146 28.625 7.66 1 84.88 218 LEU A O 1
ATOM 1620 N N . MET B 1 1 ? 12.5 -40.812 -11.445 1 34.47 1 MET B N 1
ATOM 1621 C CA . MET B 1 1 ? 11.406 -40.031 -10.875 1 34.47 1 MET B CA 1
ATOM 1622 C C . MET B 1 1 ? 11.508 -38.562 -11.297 1 34.47 1 MET B C 1
ATOM 1624 O O . MET B 1 1 ? 12.539 -37.938 -11.102 1 34.47 1 MET B O 1
ATOM 1628 N N . ALA B 1 2 ? 10.906 -38.219 -12.359 1 40.62 2 ALA B N 1
ATOM 1629 C CA . ALA B 1 2 ? 11.148 -36.969 -13.055 1 40.62 2 ALA B CA 1
ATOM 1630 C C . ALA B 1 2 ? 11.219 -35.812 -12.07 1 40.62 2 ALA B C 1
ATOM 1632 O O . ALA B 1 2 ? 10.344 -35.656 -11.211 1 40.62 2 ALA B O 1
ATOM 1633 N N . LYS B 1 3 ? 12.273 -35.312 -11.625 1 46.62 3 LYS B N 1
ATOM 1634 C CA . LYS B 1 3 ? 12.547 -34.219 -10.711 1 46.62 3 LYS B CA 1
ATOM 1635 C C . LYS B 1 3 ? 11.609 -33.031 -10.984 1 46.62 3 LYS B C 1
ATOM 1637 O O . LYS B 1 3 ? 11.633 -32.438 -12.07 1 46.62 3 LYS B O 1
ATOM 1642 N N . GLU B 1 4 ? 10.328 -33 -10.578 1 50.53 4 GLU B N 1
ATOM 1643 C CA . GLU B 1 4 ? 9.32 -31.953 -10.766 1 50.53 4 GLU B CA 1
ATOM 1644 C C . GLU B 1 4 ? 9.914 -30.562 -10.609 1 50.53 4 GLU B C 1
ATOM 1646 O O . GLU B 1 4 ? 10.453 -30.219 -9.555 1 50.53 4 GLU B O 1
ATOM 1651 N N . GLU B 1 5 ? 10.57 -30.016 -11.648 1 63.16 5 GLU B N 1
ATOM 1652 C CA . GLU B 1 5 ? 11.367 -28.797 -11.703 1 63.16 5 GLU B CA 1
ATOM 1653 C C . GLU B 1 5 ? 10.578 -27.609 -11.172 1 63.16 5 GLU B C 1
ATOM 1655 O O . GLU B 1 5 ? 9.477 -27.312 -11.648 1 63.16 5 GLU B O 1
ATOM 1660 N N . SER B 1 6 ? 10.773 -27.094 -9.953 1 79.5 6 SER B N 1
ATOM 1661 C CA . SER B 1 6 ? 10.164 -25.938 -9.305 1 79.5 6 SER B CA 1
ATOM 1662 C C . SER B 1 6 ? 10.281 -24.688 -10.18 1 79.5 6 SER B C 1
ATOM 1664 O O . SER B 1 6 ? 11.367 -24.359 -10.664 1 79.5 6 SER B O 1
ATOM 1666 N N . LYS B 1 7 ? 9.18 -24.219 -10.742 1 88.06 7 LYS B N 1
ATOM 1667 C CA . LYS B 1 7 ? 9.148 -22.984 -11.539 1 88.06 7 LYS B CA 1
ATOM 1668 C C . LYS B 1 7 ? 9.375 -21.75 -10.672 1 88.06 7 LYS B C 1
ATOM 1670 O O . LYS B 1 7 ? 9.008 -21.75 -9.492 1 88.06 7 LYS B O 1
ATOM 1675 N N . SER B 1 8 ? 10.062 -20.828 -11.297 1 93.88 8 SER B N 1
ATOM 1676 C CA . SER B 1 8 ? 10.242 -19.547 -10.617 1 93.88 8 SER B CA 1
ATOM 1677 C C . SER B 1 8 ? 9 -18.672 -10.742 1 93.88 8 SER B C 1
ATOM 1679 O O . SER B 1 8 ? 8.125 -18.938 -11.57 1 93.88 8 SER B O 1
ATOM 1681 N N . LEU B 1 9 ? 8.938 -17.656 -9.945 1 95.94 9 LEU B N 1
ATOM 1682 C CA . LEU B 1 9 ? 7.844 -16.703 -10 1 95.94 9 LEU B CA 1
ATOM 1683 C C . LEU B 1 9 ? 7.758 -16.047 -11.383 1 95.94 9 LEU B C 1
ATOM 1685 O O . LEU B 1 9 ? 6.688 -16.031 -11.992 1 95.94 9 LEU B O 1
ATOM 1689 N N . PHE B 1 10 ? 8.852 -15.586 -11.883 1 94.5 10 PHE B N 1
ATOM 1690 C CA . PHE B 1 10 ? 8.836 -14.852 -13.141 1 94.5 10 PHE B CA 1
ATOM 1691 C C . PHE B 1 10 ? 8.508 -15.781 -14.305 1 94.5 10 PHE B C 1
ATOM 1693 O O . PHE B 1 10 ? 7.859 -15.359 -15.266 1 94.5 10 PHE B O 1
ATOM 1700 N N . ALA B 1 11 ? 8.977 -17.016 -14.203 1 92.31 11 ALA B N 1
ATOM 1701 C CA . ALA B 1 11 ? 8.57 -18 -15.219 1 92.31 11 ALA B CA 1
ATOM 1702 C C . ALA B 1 11 ? 7.059 -18.172 -15.227 1 92.31 11 ALA B C 1
ATOM 1704 O O . ALA B 1 11 ? 6.449 -18.281 -16.297 1 92.31 11 ALA B O 1
ATOM 1705 N N . THR B 1 12 ? 6.52 -18.25 -14.078 1 93.44 12 THR B N 1
ATOM 1706 C CA . THR B 1 12 ? 5.074 -18.391 -13.938 1 93.44 12 THR B CA 1
ATOM 1707 C C . THR B 1 12 ? 4.355 -17.156 -14.492 1 93.44 12 THR B C 1
ATOM 1709 O O . THR B 1 12 ? 3.373 -17.281 -15.227 1 93.44 12 THR B O 1
ATOM 1712 N N . LEU B 1 13 ? 4.812 -15.93 -14.133 1 93.81 13 LEU B N 1
ATOM 1713 C CA . LEU B 1 13 ? 4.195 -14.695 -14.609 1 93.81 13 LEU B CA 1
ATOM 1714 C C . LEU B 1 13 ? 4.27 -14.602 -16.125 1 93.81 13 LEU B C 1
ATOM 1716 O O . LEU B 1 13 ? 3.312 -14.172 -16.781 1 93.81 13 LEU B O 1
ATOM 1720 N N . GLN B 1 14 ? 5.379 -15.047 -16.656 1 89.5 14 GLN B N 1
ATOM 1721 C CA . GLN B 1 14 ? 5.523 -15.078 -18.109 1 89.5 14 GLN B CA 1
ATOM 1722 C C . GLN B 1 14 ? 4.52 -16.031 -18.734 1 89.5 14 GLN B C 1
ATOM 1724 O O . GLN B 1 14 ? 3.904 -15.711 -19.75 1 89.5 14 GLN B O 1
ATOM 1729 N N . TYR B 1 15 ? 4.469 -17.172 -18.156 1 88.12 15 TYR B N 1
ATOM 1730 C CA . TYR B 1 15 ? 3.508 -18.172 -18.625 1 88.12 15 TYR B CA 1
ATOM 1731 C C . TYR B 1 15 ? 2.096 -17.594 -18.641 1 88.12 15 TYR B C 1
ATOM 1733 O O . TYR B 1 15 ? 1.314 -17.891 -19.547 1 88.12 15 TYR B O 1
ATOM 1741 N N . LEU B 1 16 ? 1.804 -16.703 -17.688 1 90.5 16 LEU B N 1
ATOM 1742 C CA . LEU B 1 16 ? 0.46 -16.172 -17.531 1 90.5 16 LEU B CA 1
ATOM 1743 C C . LEU B 1 16 ? 0.273 -14.922 -18.391 1 90.5 16 LEU B C 1
ATOM 1745 O O . LEU B 1 16 ? -0.81 -14.328 -18.422 1 90.5 16 LEU B O 1
ATOM 1749 N N . GLY B 1 17 ? 1.354 -14.469 -19.047 1 87.81 17 GLY B N 1
ATOM 1750 C CA . GLY B 1 17 ? 1.17 -13.422 -20.047 1 87.81 17 GLY B CA 1
ATOM 1751 C C . GLY B 1 17 ? 1.911 -12.141 -19.703 1 87.81 17 GLY B C 1
ATOM 1752 O O . GLY B 1 17 ? 1.683 -11.109 -20.328 1 87.81 17 GLY B O 1
ATOM 1753 N N . ARG B 1 18 ? 2.764 -12.164 -18.656 1 87.19 18 ARG B N 1
ATOM 1754 C CA . ARG B 1 18 ? 3.549 -10.977 -18.359 1 87.19 18 ARG B CA 1
ATOM 1755 C C . ARG B 1 18 ? 4.543 -10.68 -19.484 1 87.19 18 ARG B C 1
ATOM 1757 O O . ARG B 1 18 ? 5.258 -11.578 -19.938 1 87.19 18 ARG B O 1
ATOM 1764 N N . GLY B 1 19 ? 4.516 -9.375 -20.016 1 74.94 19 GLY B N 1
ATOM 1765 C CA . GLY B 1 19 ? 5.422 -8.992 -21.094 1 74.94 19 GLY B CA 1
ATOM 1766 C C . GLY B 1 19 ? 6.867 -8.898 -20.641 1 74.94 19 GLY B C 1
ATOM 1767 O O . GLY B 1 19 ? 7.152 -8.766 -19.453 1 74.94 19 GLY B O 1
ATOM 1768 N N . GLN B 1 20 ? 7.84 -9.297 -21.5 1 58.72 20 GLN B N 1
ATOM 1769 C CA . GLN B 1 20 ? 9.289 -9.258 -21.312 1 58.72 20 GLN B CA 1
ATOM 1770 C C . GLN B 1 20 ? 9.797 -7.824 -21.297 1 58.72 20 GLN B C 1
ATOM 1772 O O . GLN B 1 20 ? 9.672 -7.102 -22.297 1 58.72 20 GLN B O 1
ATOM 1777 N N . GLY B 1 21 ? 9.406 -6.746 -20.547 1 50.56 21 GLY B N 1
ATOM 1778 C CA . GLY B 1 21 ? 10 -5.418 -20.531 1 50.56 21 GLY B CA 1
ATOM 1779 C C . GLY B 1 21 ? 9.125 -4.387 -19.844 1 50.56 21 GLY B C 1
ATOM 1780 O O . GLY B 1 21 ? 9.484 -3.209 -19.781 1 50.56 21 GLY B O 1
ATOM 1781 N N . GLU B 1 22 ? 7.91 -4.617 -19.578 1 44.25 22 GLU B N 1
ATOM 1782 C CA . GLU B 1 22 ? 7.066 -3.5 -19.172 1 44.25 22 GLU B CA 1
ATOM 1783 C C . GLU B 1 22 ? 7.203 -3.223 -17.672 1 44.25 22 GLU B C 1
ATOM 1785 O O . GLU B 1 22 ? 7.211 -4.152 -16.875 1 44.25 22 GLU B O 1
ATOM 1790 N N . THR B 1 23 ? 7.969 -2.305 -17.328 1 44.38 23 THR B N 1
ATOM 1791 C CA . THR B 1 23 ? 8.016 -1.881 -15.93 1 44.38 23 THR B CA 1
ATOM 1792 C C . THR B 1 23 ? 6.605 -1.729 -15.359 1 44.38 23 THR B C 1
ATOM 1794 O O . THR B 1 23 ? 5.668 -1.405 -16.094 1 44.38 23 THR B O 1
ATOM 1797 N N . SER B 1 24 ? 6.348 -2.389 -14.281 1 41.59 24 SER B N 1
ATOM 1798 C CA . SER B 1 24 ? 5.035 -2.371 -13.641 1 41.59 24 SER B CA 1
ATOM 1799 C C . SER B 1 24 ? 4.426 -0.973 -13.672 1 41.59 24 SER B C 1
ATOM 1801 O O . SER B 1 24 ? 3.205 -0.822 -13.617 1 41.59 24 SER B O 1
ATOM 1803 N N . GLU B 1 25 ? 5.219 0.067 -13.539 1 42.47 25 GLU B N 1
ATOM 1804 C CA . GLU B 1 25 ? 4.664 1.409 -13.414 1 42.47 25 GLU B CA 1
ATOM 1805 C C . GLU B 1 25 ? 3.996 1.857 -14.711 1 42.47 25 GLU B C 1
ATOM 1807 O O . GLU B 1 25 ? 3.092 2.693 -14.695 1 42.47 25 GLU B O 1
ATOM 1812 N N . THR B 1 26 ? 4.73 1.6 -15.812 1 37.28 26 THR B N 1
ATOM 1813 C CA . THR B 1 26 ? 4.195 2.078 -17.078 1 37.28 26 THR B CA 1
ATOM 1814 C C . THR B 1 26 ? 3.367 0.993 -17.766 1 37.28 26 THR B C 1
ATOM 1816 O O . THR B 1 26 ? 3.258 0.968 -18.984 1 37.28 26 THR B O 1
ATOM 1819 N N . ALA B 1 27 ? 3.266 -0.091 -17.188 1 36.19 27 ALA B N 1
ATOM 1820 C CA . ALA B 1 27 ? 2.5 -1.059 -17.969 1 36.19 27 ALA B CA 1
ATOM 1821 C C . ALA B 1 27 ? 1.18 -0.458 -18.438 1 36.19 27 ALA B C 1
ATOM 1823 O O . ALA B 1 27 ? 0.325 -0.101 -17.625 1 36.19 27 ALA B O 1
ATOM 1824 N N . ASN B 1 28 ? 1.235 0.191 -19.406 1 33.75 28 ASN B N 1
ATOM 1825 C CA . ASN B 1 28 ? 0.002 0.43 -20.141 1 33.75 28 ASN B CA 1
ATOM 1826 C C . ASN B 1 28 ? -0.868 -0.822 -20.203 1 33.75 28 ASN B C 1
ATOM 1828 O O . ASN B 1 28 ? -0.393 -1.896 -20.578 1 33.75 28 ASN B O 1
ATOM 1832 N N . LEU B 1 29 ? -1.915 -0.846 -19.328 1 36.16 29 LEU B N 1
ATOM 1833 C CA . LEU B 1 29 ? -2.998 -1.815 -19.203 1 36.16 29 LEU B CA 1
ATOM 1834 C C . LEU B 1 29 ? -3.227 -2.545 -20.531 1 36.16 29 LEU B C 1
ATOM 1836 O O . LEU B 1 29 ? -4.094 -3.416 -20.625 1 36.16 29 LEU B O 1
ATOM 1840 N N . THR B 1 30 ? -2.744 -1.982 -21.562 1 32.56 30 THR B N 1
ATOM 1841 C CA . THR B 1 30 ? -3.326 -2.586 -22.75 1 32.56 30 THR B CA 1
ATOM 1842 C C . THR B 1 30 ? -2.486 -3.766 -23.219 1 32.56 30 THR B C 1
ATOM 1844 O O . THR B 1 30 ? -2.623 -4.215 -24.359 1 32.56 30 THR B O 1
ATOM 1847 N N . SER B 1 31 ? -1.421 -4.129 -22.562 1 36.59 31 SER B N 1
ATOM 1848 C CA . SER B 1 31 ? -0.736 -5.137 -23.375 1 36.59 31 SER B CA 1
ATOM 1849 C C . SER B 1 31 ? -1.561 -6.414 -23.484 1 36.59 31 SER B C 1
ATOM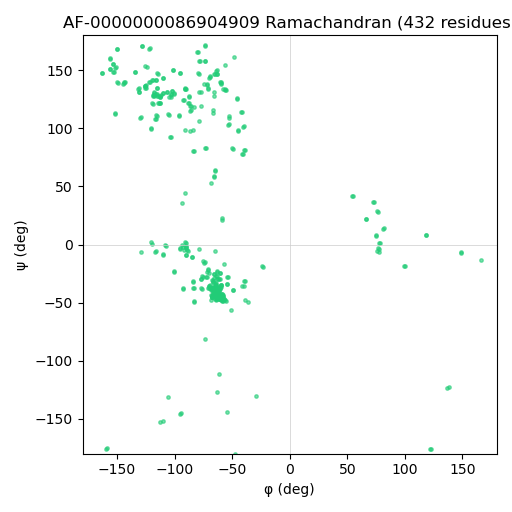 1851 O O . SER B 1 31 ? -2.154 -6.859 -22.5 1 36.59 31 SER B O 1
ATOM 1853 N N . SER B 1 32 ? -1.991 -6.77 -24.609 1 40.03 32 SER B N 1
ATOM 1854 C CA . SER B 1 32 ? -2.758 -7.879 -25.172 1 40.03 32 SER B CA 1
ATOM 1855 C C . SER B 1 32 ? -2.066 -9.211 -24.906 1 40.03 32 SER B C 1
ATOM 1857 O O . SER B 1 32 ? -1.486 -9.805 -25.828 1 40.03 32 SER B O 1
ATOM 1859 N N . GLY B 1 33 ? -1.203 -9.367 -23.953 1 45.22 33 GLY B N 1
ATOM 1860 C CA . GLY B 1 33 ? -0.699 -10.727 -23.938 1 45.22 33 GLY B CA 1
ATOM 1861 C C . GLY B 1 33 ? -1.762 -11.75 -23.578 1 45.22 33 GLY B C 1
ATOM 1862 O O . GLY B 1 33 ? -1.957 -12.062 -22.391 1 45.22 33 GLY B O 1
ATOM 1863 N N . GLY B 1 34 ? -2.732 -11.734 -24.344 1 49.22 34 GLY B N 1
ATOM 1864 C CA . GLY B 1 34 ? -3.783 -12.734 -24.266 1 49.22 34 GLY B CA 1
ATOM 1865 C C . GLY B 1 34 ? -3.359 -14.086 -24.797 1 49.22 34 GLY B C 1
ATOM 1866 O O . GLY B 1 34 ? -2.193 -14.289 -25.141 1 49.22 34 GLY B O 1
ATOM 1867 N N . CYS B 1 35 ? -4.188 -15.039 -24.578 1 55.06 35 CYS B N 1
ATOM 1868 C CA . CYS B 1 35 ? -4.066 -16.375 -25.156 1 55.06 35 CYS B CA 1
ATOM 1869 C C . CYS B 1 35 ? -3.641 -16.297 -26.609 1 55.06 35 CYS B C 1
ATOM 1871 O O . CYS B 1 35 ? -4.156 -15.461 -27.375 1 55.06 35 CYS B O 1
ATOM 1873 N N . SER B 1 36 ? -2.379 -16.812 -26.906 1 53.31 36 SER B N 1
ATOM 1874 C CA . SER B 1 36 ? -1.867 -16.797 -28.266 1 53.31 36 SER B CA 1
ATOM 1875 C C . SER B 1 36 ? -2.959 -17.141 -29.281 1 53.31 36 SER B C 1
ATOM 1877 O O . SER B 1 36 ? -2.914 -16.703 -30.422 1 53.31 36 SER B O 1
ATOM 1879 N N . CYS B 1 37 ? -3.848 -17.969 -28.797 1 51.78 37 CYS B N 1
ATOM 1880 C CA . CYS B 1 37 ? -4.84 -18.438 -29.766 1 51.78 37 CYS B CA 1
ATOM 1881 C C . CYS B 1 37 ? -5.969 -17.422 -29.922 1 51.78 37 CYS B C 1
ATOM 1883 O O . CYS B 1 37 ? -6.43 -17.172 -31.031 1 51.78 37 CYS B O 1
ATOM 1885 N N . CYS B 1 38 ? -6.477 -16.984 -28.828 1 54.72 38 CYS B N 1
ATOM 1886 C CA . CYS B 1 38 ? -7.691 -16.188 -28.938 1 54.72 38 CYS B CA 1
ATOM 1887 C C . CYS B 1 38 ? -7.477 -14.789 -28.375 1 54.72 38 CYS B C 1
ATOM 1889 O O . CYS B 1 38 ? -8.359 -13.93 -28.469 1 54.72 38 CYS B O 1
ATOM 1891 N N . GLY B 1 39 ? -6.293 -14.461 -27.891 1 56.59 39 GLY B N 1
ATOM 1892 C CA . GLY B 1 39 ? -5.988 -13.125 -27.406 1 56.59 39 GLY B CA 1
ATOM 1893 C C . GLY B 1 39 ? -6.562 -12.852 -26.031 1 56.59 39 GLY B C 1
ATOM 1894 O O . GLY B 1 39 ? -6.316 -11.789 -25.453 1 56.59 39 GLY B O 1
ATOM 1895 N N . HIS B 1 40 ? -7.348 -13.766 -25.531 1 59.91 40 HIS B N 1
ATOM 1896 C CA . HIS B 1 40 ? -7.988 -13.508 -24.234 1 59.91 40 HIS B CA 1
ATOM 1897 C C . HIS B 1 40 ? -7.027 -13.766 -23.078 1 59.91 40 HIS B C 1
ATOM 1899 O O . HIS B 1 40 ? -6.145 -14.625 -23.188 1 59.91 40 HIS B O 1
ATOM 1905 N N . PRO B 1 41 ? -7.281 -12.906 -22 1 61.91 41 PRO B N 1
ATOM 1906 C CA . PRO B 1 41 ? -6.406 -13.148 -20.859 1 61.91 41 PRO B CA 1
ATOM 1907 C C . PRO B 1 41 ? -6.59 -14.539 -20.25 1 61.91 41 PRO B C 1
ATOM 1909 O O . PRO B 1 41 ? -7.703 -15.07 -20.25 1 61.91 41 PRO B O 1
ATOM 1912 N N . VAL B 1 42 ? -5.523 -15.031 -19.781 1 75.62 42 VAL B N 1
ATOM 1913 C CA . VAL B 1 42 ? -5.465 -16.359 -19.203 1 75.62 42 VAL B CA 1
ATOM 1914 C C . VAL B 1 42 ? -6.09 -16.344 -17.812 1 75.62 42 VAL B C 1
ATOM 1916 O O . VAL B 1 42 ? -6.711 -17.328 -17.375 1 75.62 42 VAL B O 1
ATOM 1919 N N . VAL B 1 43 ? -6.074 -15.172 -17.094 1 88.56 43 VAL B N 1
ATOM 1920 C CA . VAL B 1 43 ? -6.539 -15.086 -15.711 1 88.56 43 VAL B CA 1
ATOM 1921 C C . VAL B 1 43 ? -7.84 -14.281 -15.656 1 88.56 43 VAL B C 1
ATOM 1923 O O . VAL B 1 43 ? -7.938 -13.203 -16.25 1 88.56 43 VAL B O 1
ATOM 1926 N N . VAL B 1 44 ? -8.812 -14.859 -14.984 1 87.88 44 VAL B N 1
ATOM 1927 C CA . VAL B 1 44 ? -10.078 -14.18 -14.711 1 87.88 44 VAL B CA 1
ATOM 1928 C C . VAL B 1 44 ? -10.242 -13.953 -13.211 1 87.88 44 VAL B C 1
ATOM 1930 O O . VAL B 1 44 ? -10.016 -14.867 -12.414 1 87.88 44 VAL B O 1
ATOM 1933 N N . MET B 1 45 ? -10.508 -12.758 -12.852 1 90.75 45 MET B N 1
ATOM 1934 C CA . MET B 1 45 ? -10.812 -12.422 -11.469 1 90.75 45 MET B CA 1
ATOM 1935 C C . MET B 1 45 ? -12.312 -12.383 -11.234 1 90.75 45 MET B C 1
ATOM 1937 O O . MET B 1 45 ? -13.016 -11.531 -11.797 1 90.75 45 MET B O 1
ATOM 1941 N N . ALA B 1 46 ? -12.82 -13.328 -10.477 1 88.5 46 ALA B N 1
ATOM 1942 C CA . ALA B 1 46 ? -14.234 -13.367 -10.102 1 88.5 46 ALA B CA 1
ATOM 1943 C C . ALA B 1 46 ? -14.508 -12.477 -8.898 1 88.5 46 ALA B C 1
ATOM 1945 O O . ALA B 1 46 ? -14.586 -12.961 -7.766 1 88.5 46 ALA B O 1
ATOM 1946 N N . SER B 1 47 ? -14.633 -11.203 -9.102 1 87.25 47 SER B N 1
ATOM 1947 C CA . SER B 1 47 ? -14.805 -10.203 -8.055 1 87.25 47 SER B CA 1
ATOM 1948 C C . SER B 1 47 ? -15.492 -8.945 -8.594 1 87.25 47 SER B C 1
ATOM 1950 O O . SER B 1 47 ? -15.359 -8.625 -9.781 1 87.25 47 SER B O 1
ATOM 1952 N N . ARG B 1 48 ? -16.188 -8.281 -7.746 1 82.31 48 ARG B N 1
ATOM 1953 C CA . ARG B 1 48 ? -16.781 -7 -8.102 1 82.31 48 ARG B CA 1
ATOM 1954 C C . ARG B 1 48 ? -15.883 -5.844 -7.672 1 82.31 48 ARG B C 1
ATOM 1956 O O . ARG B 1 48 ? -16.188 -4.68 -7.949 1 82.31 48 ARG B O 1
ATOM 1963 N N . SER B 1 49 ? -14.82 -6.168 -7.035 1 87.06 49 SER B N 1
ATOM 1964 C CA . SER B 1 49 ? -13.945 -5.129 -6.492 1 87.06 49 SER B CA 1
ATOM 1965 C C . SER B 1 49 ? -12.938 -4.652 -7.531 1 87.06 49 SER B C 1
ATOM 1967 O O . SER B 1 49 ? -12.023 -5.391 -7.902 1 87.06 49 SER B O 1
ATOM 1969 N N . PRO B 1 50 ? -12.977 -3.441 -7.961 1 86.94 50 PRO B N 1
ATOM 1970 C CA . PRO B 1 50 ? -11.969 -2.908 -8.883 1 86.94 50 PRO B CA 1
ATOM 1971 C C . PRO B 1 50 ? -10.57 -2.879 -8.273 1 86.94 50 PRO B C 1
ATOM 1973 O O . PRO B 1 50 ? -9.578 -3.014 -9 1 86.94 50 PRO B O 1
ATOM 1976 N N . GLN B 1 51 ? -10.508 -2.789 -7.012 1 91.44 51 GLN B N 1
ATOM 1977 C CA . GLN B 1 51 ? -9.219 -2.715 -6.328 1 91.44 51 GLN B CA 1
ATOM 1978 C C . GLN B 1 51 ? -8.445 -4.02 -6.473 1 91.44 51 GLN B C 1
ATOM 1980 O O . GLN B 1 51 ? -7.215 -4.012 -6.578 1 91.44 51 GLN B O 1
ATOM 1985 N N . ARG B 1 52 ? -9.133 -5.098 -6.531 1 94.19 52 ARG B N 1
ATOM 1986 C CA . ARG B 1 52 ? -8.469 -6.391 -6.645 1 94.19 52 ARG B CA 1
ATOM 1987 C C . ARG B 1 52 ? -7.777 -6.535 -8 1 94.19 52 ARG B C 1
ATOM 1989 O O . ARG B 1 52 ? -6.617 -6.945 -8.07 1 94.19 52 ARG B O 1
ATOM 1996 N N . SER B 1 53 ? -8.484 -6.164 -8.984 1 91.25 53 SER B N 1
ATOM 1997 C CA . SER B 1 53 ? -7.895 -6.234 -10.312 1 91.25 53 SER B CA 1
ATOM 1998 C C . SER B 1 53 ? -6.727 -5.266 -10.453 1 91.25 53 SER B C 1
ATOM 2000 O O . SER B 1 53 ? -5.715 -5.586 -11.078 1 91.25 53 SER B O 1
ATOM 2002 N N . ARG B 1 54 ? -6.844 -4.082 -9.898 1 92.81 54 ARG B N 1
ATOM 2003 C CA . ARG B 1 54 ? -5.777 -3.088 -9.938 1 92.81 54 ARG B CA 1
ATOM 2004 C C . ARG B 1 54 ? -4.523 -3.602 -9.242 1 92.81 54 ARG B C 1
ATOM 2006 O O . ARG B 1 54 ? -3.418 -3.492 -9.773 1 92.81 54 ARG B O 1
ATOM 2013 N N . LEU B 1 55 ? -4.711 -4.18 -8.109 1 95.25 55 LEU B N 1
ATOM 2014 C CA . LEU B 1 55 ? -3.588 -4.738 -7.363 1 95.25 55 LEU B CA 1
ATOM 2015 C C . LEU B 1 55 ? -2.904 -5.844 -8.156 1 95.25 55 LEU B C 1
ATOM 2017 O O . LEU B 1 55 ? -1.675 -5.891 -8.234 1 95.25 55 LEU B O 1
ATOM 2021 N N . PHE B 1 56 ? -3.758 -6.703 -8.68 1 96.25 56 PHE B N 1
ATOM 2022 C CA . PHE B 1 56 ? -3.262 -7.836 -9.453 1 96.25 56 PHE B CA 1
ATOM 2023 C C . PHE B 1 56 ? -2.375 -7.363 -10.602 1 96.25 56 PHE B C 1
ATOM 2025 O O . PHE B 1 56 ? -1.24 -7.824 -10.742 1 96.25 56 PHE B O 1
ATOM 2032 N N . LYS B 1 57 ? -2.863 -6.406 -11.312 1 94.12 57 LYS B N 1
ATOM 2033 C CA . LYS B 1 57 ? -2.137 -5.883 -12.469 1 94.12 57 LYS B CA 1
ATOM 2034 C C . LYS B 1 57 ? -0.872 -5.148 -12.031 1 94.12 57 LYS B C 1
ATOM 2036 O O . LYS B 1 57 ? 0.199 -5.348 -12.609 1 94.12 57 LYS B O 1
ATOM 2041 N N . GLN B 1 58 ? -1.023 -4.398 -11.062 1 93.69 58 GLN B N 1
ATOM 2042 C CA . GLN B 1 58 ? 0.075 -3.566 -10.578 1 93.69 58 GLN B CA 1
ATOM 2043 C C . GLN B 1 58 ? 1.251 -4.422 -10.117 1 93.69 58 GLN B C 1
ATOM 2045 O O . GLN B 1 58 ? 2.406 -4.109 -10.414 1 93.69 58 GLN B O 1
ATOM 2050 N N . HIS B 1 59 ? 1.002 -5.488 -9.484 1 96.25 59 HIS B N 1
ATOM 2051 C CA . HIS B 1 59 ? 2.068 -6.27 -8.867 1 96.25 59 HIS B CA 1
ATOM 2052 C C . HIS B 1 59 ? 2.564 -7.363 -9.812 1 96.25 59 HIS B C 1
ATOM 2054 O O . HIS B 1 59 ? 3.766 -7.625 -9.883 1 96.25 59 HIS B O 1
ATOM 2060 N N . LEU B 1 60 ? 1.643 -7.934 -10.531 1 96.19 60 LEU B N 1
ATOM 2061 C CA . LEU B 1 60 ? 2.029 -9.125 -11.281 1 96.19 60 LEU B CA 1
ATOM 2062 C C . LEU B 1 60 ? 2.277 -8.789 -12.75 1 96.19 60 LEU B C 1
ATOM 2064 O O . LEU B 1 60 ? 2.953 -9.539 -13.453 1 96.19 60 LEU B O 1
ATOM 2068 N N . GLY B 1 61 ? 1.699 -7.73 -13.227 1 93.62 61 GLY B N 1
ATOM 2069 C CA . GLY B 1 61 ? 1.853 -7.336 -14.617 1 93.62 61 GLY B CA 1
ATOM 2070 C C . GLY B 1 61 ? 1.218 -8.312 -15.586 1 93.62 61 GLY B C 1
ATOM 2071 O O . GLY B 1 61 ? 1.692 -8.477 -16.719 1 93.62 61 GLY B O 1
ATOM 2072 N N . VAL B 1 62 ? 0.301 -9.07 -15.141 1 92.75 62 VAL B N 1
ATOM 2073 C CA . VAL B 1 62 ? -0.412 -10.078 -15.922 1 92.75 62 VAL B CA 1
ATOM 2074 C C . VAL B 1 62 ? -1.792 -9.547 -16.312 1 92.75 62 VAL B C 1
ATOM 2076 O O . VAL B 1 62 ? -2.496 -8.969 -15.477 1 92.75 62 VAL B O 1
ATOM 2079 N N . PRO B 1 63 ? -2.15 -9.68 -17.547 1 89.62 63 PRO B N 1
ATOM 2080 C CA . PRO B 1 63 ? -3.512 -9.281 -17.922 1 89.62 63 PRO B CA 1
ATOM 2081 C C . PRO B 1 63 ? -4.578 -10.07 -17.172 1 89.62 63 PRO B C 1
ATOM 2083 O O . PRO B 1 63 ? -4.41 -11.266 -16.922 1 89.62 63 PRO B O 1
ATOM 2086 N N . VAL B 1 64 ? -5.637 -9.391 -16.766 1 89.88 64 VAL B N 1
ATOM 2087 C CA . VAL B 1 64 ? -6.703 -10.047 -16.016 1 89.88 64 VAL B CA 1
ATOM 2088 C C . VAL B 1 64 ? -8.055 -9.445 -16.422 1 89.88 64 VAL B C 1
ATOM 2090 O O . VAL B 1 64 ? -8.164 -8.242 -16.656 1 89.88 64 VAL B O 1
ATOM 2093 N N . GLU B 1 65 ? -8.977 -10.281 -16.531 1 85.62 65 GLU B N 1
ATOM 2094 C CA . GLU B 1 65 ? -10.344 -9.852 -16.781 1 85.62 65 GLU B CA 1
ATOM 2095 C C . GLU B 1 65 ? -11.195 -9.914 -15.523 1 85.62 65 GLU B C 1
ATOM 2097 O O . GLU B 1 65 ? -11.18 -10.914 -14.805 1 85.62 65 GLU B O 1
ATOM 2102 N N . LEU B 1 66 ? -11.875 -8.82 -15.242 1 85.12 66 LEU B N 1
ATOM 2103 C CA . LEU B 1 66 ? -12.781 -8.781 -14.094 1 85.12 66 LEU B CA 1
ATOM 2104 C C . LEU B 1 66 ? -14.172 -9.273 -14.477 1 85.12 66 LEU B C 1
ATOM 2106 O O . LEU B 1 66 ? -14.742 -8.82 -15.477 1 85.12 66 LEU B O 1
ATOM 2110 N N . ARG B 1 67 ? -14.75 -10.164 -13.844 1 82.19 67 ARG B N 1
ATOM 2111 C CA . ARG B 1 67 ? -16.109 -10.664 -14.039 1 82.19 67 ARG B CA 1
ATOM 2112 C C . ARG B 1 67 ? -16.875 -10.695 -12.727 1 82.19 67 ARG B C 1
ATOM 2114 O O . ARG B 1 67 ? -16.578 -11.508 -11.844 1 82.19 67 ARG B O 1
ATOM 2121 N N . PRO B 1 68 ? -17.891 -9.664 -12.711 1 75.5 68 PRO B N 1
ATOM 2122 C CA . PRO B 1 68 ? -18.703 -9.656 -11.492 1 75.5 68 PRO B CA 1
ATOM 2123 C C . PRO B 1 68 ? -19.531 -10.922 -11.336 1 75.5 68 PRO B C 1
ATOM 2125 O O . PRO B 1 68 ? -20.375 -11.219 -12.188 1 75.5 68 PRO B O 1
ATOM 2128 N N . SER B 1 69 ? -19.156 -12.047 -11.188 1 63.5 69 SER B N 1
ATOM 2129 C CA . SER B 1 69 ? -19.969 -13.258 -11.078 1 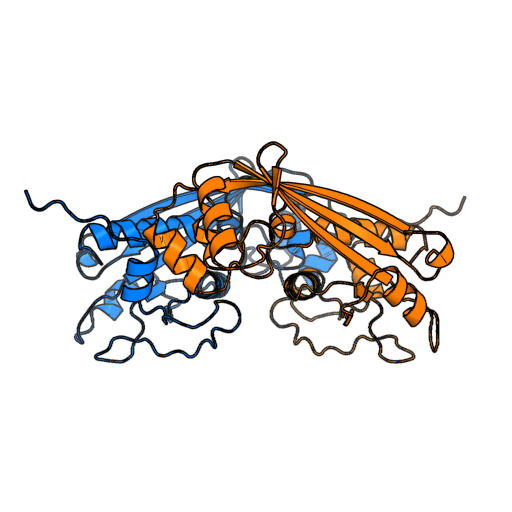63.5 69 SER B CA 1
ATOM 2130 C C . SER B 1 69 ? -19.641 -14.039 -9.812 1 63.5 69 SER B C 1
ATOM 2132 O O . SER B 1 69 ? -18.609 -13.781 -9.164 1 63.5 69 SER B O 1
ATOM 2134 N N . THR B 1 70 ? -20.781 -14.758 -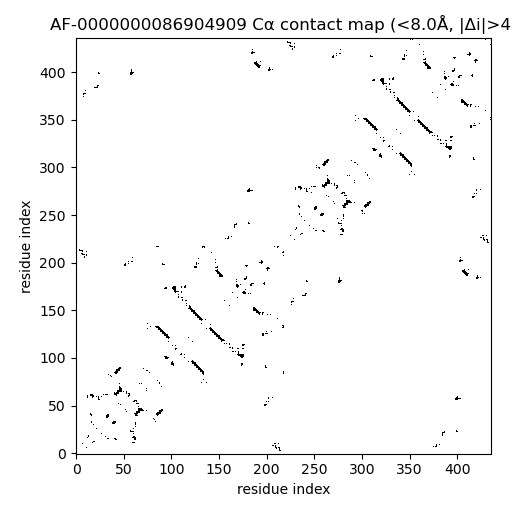9.477 1 60.22 70 THR B N 1
ATOM 2135 C CA . THR B 1 70 ? -20.453 -15.766 -8.477 1 60.22 70 THR B CA 1
ATOM 2136 C C . THR B 1 70 ? -19.453 -16.781 -9.039 1 60.22 70 THR B C 1
ATOM 2138 O O . THR B 1 70 ? -19.297 -16.891 -10.258 1 60.22 70 THR B O 1
ATOM 2141 N N . TYR B 1 71 ? -18.594 -17.375 -8.164 1 56.69 71 TYR B N 1
ATOM 2142 C CA . TYR B 1 71 ? -17.641 -18.422 -8.516 1 56.69 71 TYR B CA 1
ATOM 2143 C C . TYR B 1 71 ? -18.25 -19.391 -9.516 1 56.69 71 TYR B C 1
ATOM 2145 O O . TYR B 1 71 ? -17.625 -19.719 -10.531 1 56.69 71 TYR B O 1
ATOM 2153 N N . GLU B 1 72 ? -19.391 -19.766 -9.164 1 57.47 72 GLU B N 1
ATOM 2154 C CA . GLU B 1 72 ? -20.047 -20.828 -9.922 1 57.47 72 GLU B CA 1
ATOM 2155 C C . GLU B 1 72 ? -20.344 -20.391 -11.352 1 57.47 72 GLU B C 1
ATOM 2157 O O . GLU B 1 72 ? -20.109 -21.141 -12.297 1 57.47 72 GLU B O 1
ATOM 2162 N N . GLU B 1 73 ? -20.703 -19.141 -11.344 1 60.84 73 GLU B N 1
ATOM 2163 C CA . GLU B 1 73 ? -21.094 -18.656 -12.664 1 60.84 73 GLU B CA 1
ATOM 2164 C C . GLU B 1 73 ? -19.875 -18.406 -13.539 1 60.84 73 GLU B C 1
ATOM 2166 O O . GLU B 1 73 ? -19.875 -18.719 -14.734 1 60.84 73 GLU B O 1
ATOM 2171 N N . ALA B 1 74 ? -18.891 -17.906 -12.891 1 58.91 74 ALA B N 1
ATOM 2172 C CA . ALA B 1 74 ? -17.672 -17.594 -13.633 1 58.91 74 ALA B CA 1
ATOM 2173 C C . ALA B 1 74 ? -16.984 -18.859 -14.125 1 58.91 74 ALA B C 1
ATOM 2175 O O . ALA B 1 74 ? -16.516 -18.906 -15.266 1 58.91 74 ALA B O 1
ATOM 2176 N N . ALA B 1 75 ? -17.016 -19.844 -13.281 1 58.41 75 ALA B N 1
ATOM 2177 C CA . ALA B 1 75 ? -16.406 -21.141 -13.609 1 58.41 75 ALA B CA 1
ATOM 2178 C C . ALA B 1 75 ? -17.156 -21.812 -14.75 1 58.41 75 ALA B C 1
ATOM 2180 O O . ALA B 1 75 ? -16.547 -22.406 -15.641 1 58.41 75 ALA B O 1
ATOM 2181 N N . ALA B 1 76 ? -18.484 -21.734 -14.633 1 59.34 76 ALA B N 1
ATOM 2182 C CA . ALA B 1 76 ? -19.328 -22.406 -15.617 1 59.34 76 ALA B CA 1
ATOM 2183 C C . ALA B 1 76 ? -19.203 -21.766 -16.984 1 59.34 76 ALA B C 1
ATOM 2185 O O . ALA B 1 76 ? -19.203 -22.453 -18.016 1 59.34 76 ALA B O 1
ATOM 2186 N N . GLN B 1 77 ? -19.234 -20.469 -17.016 1 57.03 77 GLN B N 1
ATOM 2187 C CA . GLN B 1 77 ? -19.188 -19.734 -18.281 1 57.03 77 GLN B CA 1
ATOM 2188 C C . GLN B 1 77 ? -17.828 -19.906 -18.969 1 57.03 77 GLN B C 1
ATOM 2190 O O . GLN B 1 77 ? -17.734 -19.875 -20.188 1 57.03 77 GLN B O 1
ATOM 2195 N N . HIS B 1 78 ? -16.938 -19.938 -18.172 1 53.97 78 HIS B N 1
ATOM 2196 C CA . HIS B 1 78 ? -15.602 -19.984 -18.75 1 53.97 78 HIS B CA 1
ATOM 2197 C C . HIS B 1 78 ? -15.289 -21.375 -19.297 1 53.97 78 HIS B C 1
ATOM 2199 O O . HIS B 1 78 ? -14.352 -21.547 -20.078 1 53.97 78 HIS B O 1
ATOM 2205 N N . ALA B 1 79 ? -16.141 -22.391 -18.906 1 48.72 79 ALA B N 1
ATOM 2206 C CA . ALA B 1 79 ? -15.938 -23.719 -19.453 1 48.72 79 ALA B CA 1
ATOM 2207 C C . ALA B 1 79 ? -16.203 -23.734 -20.953 1 48.72 79 ALA B C 1
ATOM 2209 O O . ALA B 1 79 ? -15.898 -24.719 -21.641 1 48.72 79 ALA B O 1
ATOM 2210 N N . SER B 1 80 ? -17.062 -22.875 -21.422 1 44.25 80 SER B N 1
ATOM 2211 C CA . SER B 1 80 ? -17.453 -23.125 -22.797 1 44.25 80 SER B CA 1
ATOM 2212 C C . SER B 1 80 ? -16.25 -23.031 -23.75 1 44.25 80 SER B C 1
ATOM 2214 O O . SER B 1 80 ? -16.031 -23.938 -24.547 1 44.25 80 SER B O 1
ATOM 2216 N N . ASP B 1 81 ? -16.219 -21.922 -24.688 1 43.66 81 ASP B N 1
ATOM 2217 C CA . ASP B 1 81 ? -15.703 -21.969 -26.047 1 43.66 81 ASP B CA 1
ATOM 2218 C C . ASP B 1 81 ? -14.211 -22.281 -26.062 1 43.66 81 ASP B C 1
ATOM 2220 O O . ASP B 1 81 ? -13.797 -23.344 -26.531 1 43.66 81 ASP B O 1
ATOM 2224 N N . CYS B 1 82 ? -13.367 -21.328 -26.828 1 42.56 82 CYS B N 1
ATOM 2225 C CA . CYS B 1 82 ? -12.07 -21.641 -27.422 1 42.56 82 CYS B CA 1
ATOM 2226 C C . CYS B 1 82 ? -11.125 -22.203 -26.359 1 42.56 82 CYS B C 1
ATOM 2228 O O . CYS B 1 82 ? -11.469 -22.281 -25.188 1 42.56 82 CYS B O 1
ATOM 2230 N N . ARG B 1 83 ? -9.758 -21.781 -26.562 1 44.41 83 ARG B N 1
ATOM 2231 C CA . ARG B 1 83 ? -8.672 -22.469 -25.875 1 44.41 83 ARG B CA 1
ATOM 2232 C C . ARG B 1 83 ? -8.992 -22.641 -24.391 1 44.41 83 ARG B C 1
ATOM 2234 O O . ARG B 1 83 ? -9.883 -21.984 -23.859 1 44.41 83 ARG B O 1
ATOM 2241 N N . LYS B 1 84 ? -7.922 -23.375 -23.453 1 45.78 84 LYS B N 1
ATOM 2242 C CA . LYS B 1 84 ? -7.082 -24.109 -22.516 1 45.78 84 LYS B CA 1
ATOM 2243 C C . LYS B 1 84 ? -7.102 -23.453 -21.125 1 45.78 84 LYS B C 1
ATOM 2245 O O . LYS B 1 84 ? -7.27 -24.141 -20.125 1 45.78 84 LYS B O 1
ATOM 2250 N N . SER B 1 85 ? -6.258 -22.266 -20.781 1 49.81 85 SER B N 1
ATOM 2251 C CA . SER B 1 85 ? -5.453 -21.891 -19.625 1 49.81 85 SER B CA 1
ATOM 2252 C C . SER B 1 85 ? -6.254 -21.047 -18.641 1 49.81 85 SER B C 1
ATOM 2254 O O . SER B 1 85 ? -5.715 -20.125 -18.031 1 49.81 85 SER B O 1
ATOM 2256 N N . SER B 1 86 ? -7.535 -21.219 -18.391 1 71.06 86 SER B N 1
ATOM 2257 C CA . SER B 1 86 ? -8.234 -20.141 -17.688 1 71.06 86 SER B CA 1
ATOM 2258 C C . SER B 1 86 ? -8.102 -20.297 -16.172 1 71.06 86 SER B C 1
ATOM 2260 O O . SER B 1 86 ? -8.219 -21.406 -15.633 1 71.06 86 SER B O 1
ATOM 2262 N N . VAL B 1 87 ? -7.262 -19.672 -15.539 1 86.81 87 VAL B N 1
ATOM 2263 C CA . VAL B 1 87 ? -7.156 -19.531 -14.094 1 86.81 87 VAL B CA 1
ATOM 2264 C C . VAL B 1 87 ? -8.195 -18.531 -13.594 1 86.81 87 VAL B C 1
ATOM 2266 O O . VAL B 1 87 ? -8.305 -17.422 -14.125 1 86.81 87 VAL B O 1
ATOM 2269 N N . VAL B 1 88 ? -9.055 -19.016 -12.758 1 88.38 88 VAL B N 1
ATOM 2270 C CA . VAL B 1 88 ? -10.031 -18.125 -12.133 1 88.38 88 VAL B CA 1
ATOM 2271 C C . VAL B 1 88 ? -9.633 -17.859 -10.68 1 88.38 88 VAL B C 1
ATOM 2273 O O . VAL B 1 88 ? -9.398 -18.781 -9.914 1 88.38 88 VAL B O 1
ATOM 2276 N N . VAL B 1 89 ? -9.539 -16.625 -10.328 1 92.94 89 VAL B N 1
ATOM 2277 C CA . VAL B 1 89 ? -9.211 -16.234 -8.969 1 92.94 89 VAL B CA 1
ATOM 2278 C C . VAL B 1 89 ? -10.414 -15.555 -8.32 1 92.94 89 VAL B C 1
ATOM 2280 O O . VAL B 1 89 ? -10.977 -14.602 -8.867 1 92.94 89 VAL B O 1
ATOM 2283 N N . ALA B 1 90 ? -10.891 -16.062 -7.23 1 92.19 90 ALA B N 1
ATOM 2284 C CA . ALA B 1 90 ? -11.945 -15.461 -6.418 1 92.19 90 ALA B CA 1
ATOM 2285 C C . ALA B 1 90 ? -11.422 -15.055 -5.047 1 92.19 90 ALA B C 1
ATOM 2287 O O . ALA B 1 90 ? -10.523 -15.703 -4.504 1 92.19 90 ALA B O 1
ATOM 2288 N N . ALA B 1 91 ? -11.984 -13.977 -4.535 1 94.94 91 ALA B N 1
ATOM 2289 C CA . ALA B 1 91 ? -11.555 -13.516 -3.217 1 94.94 91 ALA B CA 1
ATOM 2290 C C . ALA B 1 91 ? -12.688 -12.789 -2.498 1 94.94 91 ALA B C 1
ATOM 2292 O O . ALA B 1 91 ? -13.562 -12.203 -3.139 1 94.94 91 ALA B O 1
ATOM 2293 N N . ASP B 1 92 ? -12.672 -12.805 -1.238 1 92.81 92 ASP B N 1
ATOM 2294 C CA . ASP B 1 92 ? -13.594 -12.094 -0.359 1 92.81 92 ASP B CA 1
ATOM 2295 C C . ASP B 1 92 ? -12.891 -11.609 0.904 1 92.81 92 ASP B C 1
ATOM 2297 O O . ASP B 1 92 ? -12.055 -12.328 1.464 1 92.81 92 ASP B O 1
ATOM 2301 N N . THR B 1 93 ? -13.195 -10.391 1.33 1 96.06 93 THR B N 1
ATOM 2302 C CA . THR B 1 93 ? -12.516 -9.766 2.459 1 96.06 93 THR B CA 1
ATOM 2303 C C . THR B 1 93 ? -13.516 -9.406 3.557 1 96.06 93 THR B C 1
ATOM 2305 O O . THR B 1 93 ? -14.609 -8.922 3.271 1 96.06 93 THR B O 1
ATOM 2308 N N . VAL B 1 94 ? -13.156 -9.602 4.789 1 97.31 94 VAL B N 1
ATOM 2309 C CA . VAL B 1 94 ? -13.953 -9.164 5.93 1 97.31 94 VAL B CA 1
ATOM 2310 C C . VAL B 1 94 ? -13.047 -8.492 6.961 1 97.31 94 VAL B C 1
ATOM 2312 O O . VAL B 1 94 ? -11.859 -8.797 7.047 1 97.31 94 VAL B O 1
ATOM 2315 N N . VAL B 1 95 ? -13.586 -7.555 7.652 1 98.69 95 VAL B N 1
ATOM 2316 C CA . VAL B 1 95 ? -12.938 -6.945 8.805 1 98.69 95 VAL B CA 1
ATOM 2317 C C . VAL B 1 95 ? -13.508 -7.539 10.094 1 98.69 95 VAL B C 1
ATOM 2319 O O . VAL B 1 95 ? -14.719 -7.703 10.227 1 98.69 95 VAL B O 1
ATOM 2322 N N . ASP B 1 96 ? -12.633 -7.949 10.961 1 98.69 96 ASP B N 1
ATOM 2323 C CA . ASP B 1 96 ? -12.992 -8.656 12.195 1 98.69 96 ASP B CA 1
ATOM 2324 C C . ASP B 1 96 ? -12.578 -7.852 13.422 1 98.69 96 ASP B C 1
ATOM 2326 O O . ASP B 1 96 ? -11.383 -7.734 13.719 1 98.69 96 ASP B O 1
ATOM 2330 N N . LEU B 1 97 ? -13.5 -7.297 14.109 1 98.31 97 LEU B N 1
ATOM 2331 C CA . LEU B 1 97 ? -13.258 -6.582 15.359 1 98.31 97 LEU B CA 1
ATOM 2332 C C . LEU B 1 97 ? -13.68 -7.43 16.562 1 98.31 97 LEU B C 1
ATOM 2334 O O . LEU B 1 97 ? -14.844 -7.398 16.969 1 98.31 97 LEU B O 1
ATOM 2338 N N . GLU B 1 98 ? -12.758 -8.164 17.094 1 96.44 98 GLU B N 1
ATOM 2339 C CA . GLU B 1 98 ? -12.992 -8.984 18.281 1 96.44 98 GLU B CA 1
ATOM 2340 C C . GLU B 1 98 ? -14.172 -9.93 18.078 1 96.44 98 GLU B C 1
ATOM 2342 O O . GLU B 1 98 ? -15.07 -10.016 18.922 1 96.44 98 GLU B O 1
ATOM 2347 N N . GLY B 1 99 ? -14.234 -10.484 16.953 1 96.44 99 GLY B N 1
ATOM 2348 C CA . GLY B 1 99 ? -15.258 -11.477 16.672 1 96.44 99 GLY B CA 1
ATOM 2349 C C . GLY B 1 99 ? -16.438 -10.922 15.898 1 96.44 99 GLY B C 1
ATOM 2350 O O . GLY B 1 99 ? -17.25 -11.68 15.352 1 96.44 99 GLY B O 1
ATOM 2351 N N . SER B 1 100 ? -16.609 -9.633 15.883 1 96.62 100 SER B N 1
ATOM 2352 C CA . SER B 1 100 ? -17.656 -8.992 15.094 1 96.62 100 SER B CA 1
ATOM 2353 C C . SER B 1 100 ? -17.188 -8.727 13.664 1 96.62 100 SER B C 1
ATOM 2355 O O . SER B 1 100 ? -16.25 -7.965 13.445 1 96.62 100 SER B O 1
ATOM 2357 N N . LEU B 1 101 ? -17.875 -9.328 12.719 1 97.44 101 LEU B N 1
ATOM 2358 C CA . LEU B 1 101 ? -17.469 -9.211 11.328 1 97.44 101 LEU B CA 1
ATOM 2359 C C . LEU B 1 101 ? -18.094 -7.984 10.68 1 97.44 101 LEU B C 1
ATOM 2361 O O . LEU B 1 101 ? -19.312 -7.805 10.727 1 97.44 101 LEU B O 1
ATOM 2365 N N . LEU B 1 102 ? -17.312 -7.133 10.195 1 97.75 102 LEU B N 1
ATOM 2366 C CA . LEU B 1 102 ? -17.734 -5.945 9.461 1 97.75 102 LEU B CA 1
ATOM 2367 C C . LEU B 1 102 ? -17.484 -6.117 7.965 1 97.75 102 LEU B C 1
ATOM 2369 O O . LEU B 1 102 ? -16.328 -6.215 7.527 1 97.75 102 LEU B O 1
ATOM 2373 N N . GLU B 1 103 ? -18.453 -6.207 7.203 1 95.44 103 GLU B N 1
ATOM 2374 C CA . GLU B 1 103 ? -18.359 -6.285 5.75 1 95.44 103 GLU B CA 1
ATOM 2375 C C . GLU B 1 103 ? -18.531 -4.906 5.113 1 95.44 103 GLU B C 1
ATOM 2377 O O . GLU B 1 103 ? -17.953 -3.924 5.594 1 95.44 103 GLU B O 1
ATOM 2382 N N . GLN B 1 104 ? -19.078 -4.836 4.047 1 95.38 104 GLN B N 1
ATOM 2383 C CA . GLN B 1 104 ? -19.359 -3.553 3.412 1 95.38 104 GLN B CA 1
ATOM 2384 C C . GLN B 1 104 ? -20.562 -2.873 4.047 1 95.38 104 GLN B C 1
ATOM 2386 O O . GLN B 1 104 ? -21.609 -3.508 4.262 1 95.38 104 GLN B O 1
ATOM 2391 N N . PRO B 1 105 ? -20.422 -1.586 4.398 1 97.69 105 PRO B N 1
ATOM 2392 C CA . PRO B 1 105 ? -21.594 -0.904 4.957 1 97.69 105 PRO B CA 1
ATOM 2393 C C . PRO B 1 105 ? -22.734 -0.766 3.949 1 97.69 105 PRO B C 1
ATOM 2395 O O . PRO B 1 105 ? -22.5 -0.554 2.758 1 97.69 105 PRO B O 1
ATOM 2398 N N . ARG B 1 106 ? -23.938 -0.814 4.426 1 96.06 106 ARG B N 1
ATOM 2399 C CA . ARG B 1 106 ? -25.125 -0.698 3.578 1 96.06 106 ARG B CA 1
ATOM 2400 C C . ARG B 1 106 ? -25.375 0.752 3.174 1 96.06 106 ARG B C 1
ATOM 2402 O O . ARG B 1 106 ? -26 1.019 2.152 1 96.06 106 ARG B O 1
ATOM 2409 N N . ASP B 1 107 ? -24.938 1.677 4.094 1 96.94 107 ASP B N 1
ATOM 2410 C CA . ASP B 1 107 ? -25.172 3.104 3.879 1 96.94 107 ASP B CA 1
ATOM 2411 C C . ASP B 1 107 ? -24.203 3.943 4.711 1 96.94 107 ASP B C 1
ATOM 2413 O O . ASP B 1 107 ? -23.312 3.402 5.371 1 96.94 107 ASP B O 1
ATOM 2417 N N . ALA B 1 108 ? -24.422 5.219 4.629 1 97.69 108 ALA B N 1
ATOM 2418 C CA . ALA B 1 108 ? -23.547 6.168 5.309 1 97.69 108 ALA B CA 1
ATOM 2419 C C . ALA B 1 108 ? -23.625 6 6.824 1 97.69 108 ALA B C 1
ATOM 2421 O O . ALA B 1 108 ? -22.625 6.129 7.523 1 97.69 108 ALA B O 1
ATOM 2422 N N . ALA B 1 109 ? -24.781 5.746 7.316 1 98.19 109 ALA B N 1
ATOM 2423 C CA . ALA B 1 109 ? -24.969 5.594 8.758 1 98.19 109 ALA B CA 1
ATOM 2424 C C . ALA B 1 109 ? -24.188 4.398 9.289 1 98.19 109 ALA B C 1
ATOM 2426 O O . ALA B 1 109 ? -23.516 4.5 10.32 1 98.19 109 ALA B O 1
ATOM 2427 N N . GLU B 1 110 ? -24.266 3.342 8.594 1 98.25 110 GLU B N 1
ATOM 2428 C CA . GLU B 1 110 ? -23.516 2.152 9.008 1 98.25 110 GLU B CA 1
ATOM 2429 C C . GLU B 1 110 ? -22.016 2.373 8.898 1 98.25 110 GLU B C 1
ATOM 2431 O O . GLU B 1 110 ? -21.25 1.876 9.719 1 98.25 110 GLU B O 1
ATOM 2436 N N . ALA B 1 111 ? -21.625 3.076 7.879 1 98.56 111 ALA B N 1
ATOM 2437 C CA . ALA B 1 111 ? -20.219 3.41 7.734 1 98.56 111 ALA B CA 1
ATOM 2438 C C . ALA B 1 111 ? -19.703 4.188 8.945 1 98.56 111 ALA B C 1
ATOM 2440 O O . ALA B 1 111 ? -18.641 3.881 9.484 1 98.56 111 ALA B O 1
ATOM 2441 N N . ARG B 1 112 ? -20.5 5.152 9.359 1 98.5 112 ARG B N 1
ATOM 2442 C CA . ARG B 1 112 ? -20.141 5.953 10.531 1 98.5 112 ARG B CA 1
ATOM 2443 C C . ARG B 1 112 ? -20 5.074 11.766 1 98.5 112 ARG B C 1
ATOM 2445 O O . ARG B 1 112 ? -19.031 5.23 12.531 1 98.5 112 ARG B O 1
ATOM 2452 N N . GLU B 1 113 ? -20.891 4.234 11.898 1 98.31 113 GLU B N 1
ATOM 2453 C CA . GLU B 1 113 ? -20.859 3.346 13.055 1 98.31 113 GLU B CA 1
ATOM 2454 C C . GLU B 1 113 ? -19.625 2.453 13.039 1 98.31 113 GLU B C 1
ATOM 2456 O O . GLU B 1 113 ? -18.969 2.264 14.062 1 98.31 113 GLU B O 1
ATOM 2461 N N . MET B 1 114 ? -19.344 1.925 11.93 1 98.62 114 MET B N 1
ATOM 2462 C CA . MET B 1 114 ? -18.172 1.071 11.789 1 98.62 114 MET B CA 1
ATOM 2463 C C . MET B 1 114 ? -16.891 1.834 12.148 1 98.62 114 MET B C 1
ATOM 2465 O O . MET B 1 114 ? -16.062 1.332 12.898 1 98.62 114 MET B O 1
ATOM 2469 N N . LEU B 1 115 ? -16.781 3.008 11.602 1 98.69 115 LEU B N 1
ATOM 2470 C CA . LEU B 1 115 ? -15.578 3.805 11.828 1 98.69 115 LEU B CA 1
ATOM 2471 C C . LEU B 1 115 ? -15.445 4.191 13.297 1 98.69 115 LEU B C 1
ATOM 2473 O O . LEU B 1 115 ? -14.344 4.242 13.836 1 98.69 115 LEU B O 1
ATOM 2477 N N . ARG B 1 116 ? -16.547 4.484 13.93 1 98.56 116 ARG B N 1
ATOM 2478 C CA . ARG B 1 116 ? -16.531 4.797 15.352 1 98.56 116 ARG B CA 1
ATOM 2479 C C . ARG B 1 116 ? -16.078 3.596 16.172 1 98.56 116 ARG B C 1
ATOM 2481 O O . ARG B 1 116 ? -15.391 3.756 17.188 1 98.56 116 ARG B O 1
ATOM 2488 N N . LEU B 1 117 ? -16.438 2.436 15.758 1 98.19 117 LEU B N 1
ATOM 2489 C CA . LEU B 1 117 ? -16.031 1.216 16.438 1 98.19 117 LEU B CA 1
ATOM 2490 C C . LEU B 1 117 ? -14.539 0.95 16.234 1 98.19 117 LEU B C 1
ATOM 2492 O O . LEU B 1 117 ? -13.844 0.525 17.156 1 98.19 117 LEU B O 1
ATOM 2496 N N . LEU B 1 118 ? -14.055 1.23 15.086 1 98.5 118 LEU B N 1
ATOM 2497 C CA . LEU B 1 118 ? -12.695 0.854 14.695 1 98.5 118 LEU B CA 1
ATOM 2498 C C . LEU B 1 118 ? -11.688 1.88 15.195 1 98.5 118 LEU B C 1
ATOM 2500 O O . LEU B 1 118 ? -10.531 1.537 15.477 1 98.5 118 LEU B O 1
ATOM 2504 N N . GLN B 1 119 ? -12.07 3.145 15.273 1 98.31 119 GLN B N 1
ATOM 2505 C CA . GLN B 1 119 ? -11.141 4.215 15.617 1 98.31 119 GLN B CA 1
ATOM 2506 C C . GLN B 1 119 ? -10.469 3.951 16.953 1 98.31 119 GLN B C 1
ATOM 2508 O O . GLN B 1 119 ? -11.102 3.438 17.891 1 98.31 119 GLN B O 1
ATOM 2513 N N . GLY B 1 120 ? -9.141 4.125 17 1 98.06 120 GLY B N 1
ATOM 2514 C CA . GLY B 1 120 ? -8.375 3.982 18.219 1 98.06 120 GLY B CA 1
ATOM 2515 C C . GLY B 1 120 ? -8.188 2.537 18.641 1 98.06 120 GLY B C 1
ATOM 2516 O O . GLY B 1 120 ? -7.672 2.266 19.734 1 98.06 120 GLY B O 1
ATOM 2517 N N . ASN B 1 121 ? -8.594 1.593 17.781 1 98.25 121 ASN B N 1
ATOM 2518 C CA . ASN B 1 121 ? -8.539 0.179 18.141 1 98.25 121 ASN B CA 1
ATOM 2519 C C . ASN B 1 121 ? -7.812 -0.638 17.078 1 98.25 121 ASN B C 1
ATOM 2521 O O . ASN B 1 121 ? -7.457 -0.111 16.016 1 98.25 121 ASN B O 1
ATOM 2525 N N . CYS B 1 122 ? -7.57 -1.87 17.422 1 98.62 122 CYS B N 1
ATOM 2526 C CA . CYS B 1 122 ? -7.008 -2.832 16.469 1 98.62 122 CYS B CA 1
ATOM 2527 C C . CYS B 1 122 ? -8.094 -3.754 15.93 1 98.62 122 CYS B C 1
ATOM 2529 O O . CYS B 1 122 ? -9.086 -4.02 16.594 1 98.62 122 CYS B O 1
ATOM 2531 N N . HIS B 1 123 ? -7.945 -4.195 14.789 1 98.88 123 HIS B N 1
ATOM 2532 C CA . HIS B 1 123 ? -8.836 -5.16 14.164 1 98.88 123 HIS B CA 1
ATOM 2533 C C . HIS B 1 123 ? -8.094 -6.039 13.172 1 98.88 123 HIS B C 1
ATOM 2535 O O . HIS B 1 123 ? -6.934 -5.766 12.836 1 98.88 123 HIS B O 1
ATOM 2541 N N . TRP B 1 124 ? -8.703 -7.07 12.727 1 98.88 124 TRP B N 1
ATOM 2542 C CA . TRP B 1 124 ? -8.125 -7.98 11.742 1 98.88 124 TRP B CA 1
ATOM 2543 C C . TRP B 1 124 ? -8.836 -7.859 10.398 1 98.88 124 TRP B C 1
ATOM 2545 O O . TRP B 1 124 ? -10.055 -7.672 10.352 1 98.88 124 TRP B O 1
ATOM 2555 N N . VAL B 1 125 ? -8.109 -7.965 9.367 1 98.81 125 VAL B N 1
ATOM 2556 C CA . VAL B 1 125 ? -8.656 -8.086 8.016 1 98.81 125 VAL B CA 1
ATOM 2557 C C . VAL B 1 125 ? -8.32 -9.461 7.445 1 98.81 125 VAL B C 1
ATOM 2559 O O . VAL B 1 125 ? -7.156 -9.852 7.383 1 98.81 125 VAL B O 1
ATOM 2562 N N . HIS B 1 126 ? -9.312 -10.219 7.066 1 98.62 126 HIS B N 1
ATOM 2563 C CA . HIS B 1 126 ? -9.164 -11.547 6.477 1 98.62 126 HIS B CA 1
ATOM 2564 C C . HIS B 1 126 ? -9.617 -11.555 5.02 1 98.62 126 HIS B C 1
ATOM 2566 O O . HIS B 1 126 ? -10.711 -11.078 4.703 1 98.62 126 HIS B O 1
ATOM 2572 N N . THR B 1 127 ? -8.789 -12.008 4.18 1 97.94 127 THR B N 1
ATOM 2573 C CA . THR B 1 127 ? -9.188 -12.242 2.795 1 97.94 127 THR B CA 1
ATOM 2574 C C . THR B 1 127 ? -9.039 -13.711 2.426 1 97.94 127 THR B C 1
ATOM 2576 O O . THR B 1 127 ? -7.961 -14.289 2.572 1 97.94 127 THR B O 1
ATOM 2579 N N . ALA B 1 128 ? -10.094 -14.312 2.033 1 97.44 128 ALA B N 1
ATOM 2580 C CA . ALA B 1 128 ? -10.078 -15.672 1.495 1 97.44 128 ALA B CA 1
ATOM 2581 C C . ALA B 1 128 ? -9.891 -15.656 -0.02 1 97.44 128 ALA B C 1
ATOM 2583 O O . ALA B 1 128 ? -10.547 -14.883 -0.724 1 97.44 128 ALA B O 1
ATOM 2584 N N . VAL B 1 129 ? -8.969 -16.531 -0.51 1 96.88 129 VAL B N 1
ATOM 2585 C CA . VAL B 1 129 ? -8.688 -16.609 -1.939 1 96.88 129 VAL B CA 1
ATOM 2586 C C . VAL B 1 129 ? -8.859 -18.047 -2.418 1 96.88 129 VAL B C 1
ATOM 2588 O O . VAL B 1 129 ? -8.398 -18.984 -1.758 1 96.88 129 VAL B O 1
ATOM 2591 N N . CYS B 1 130 ? -9.516 -18.203 -3.5 1 94.38 130 CYS B N 1
ATOM 2592 C CA . CYS B 1 130 ? -9.641 -19.5 -4.172 1 94.38 130 CYS B CA 1
ATOM 2593 C C . CYS B 1 130 ? -9.188 -19.406 -5.625 1 94.38 130 CYS B C 1
ATOM 2595 O O . CYS B 1 130 ? -9.492 -18.422 -6.309 1 94.38 130 CYS B O 1
ATOM 2597 N N . ILE B 1 131 ? -8.461 -20.359 -6.043 1 93.38 131 ILE B N 1
ATOM 2598 C CA . ILE B 1 131 ? -7.977 -20.422 -7.418 1 93.38 131 ILE B CA 1
ATOM 2599 C C . ILE B 1 131 ? -8.531 -21.672 -8.102 1 93.38 131 ILE B C 1
ATOM 2601 O O . ILE B 1 131 ? -8.414 -22.781 -7.57 1 93.38 131 ILE B O 1
ATOM 2605 N N . TYR B 1 132 ? -9.102 -21.453 -9.195 1 88.69 132 TYR B N 1
ATOM 2606 C CA . TYR B 1 132 ? -9.602 -22.547 -10.016 1 88.69 132 TYR B CA 1
ATOM 2607 C C . TYR B 1 132 ? -8.875 -22.609 -11.352 1 88.69 132 TYR B C 1
ATOM 2609 O O . TYR B 1 132 ? -8.531 -21.578 -11.93 1 88.69 132 TYR B O 1
ATOM 2617 N N . THR B 1 133 ? -8.633 -23.812 -11.75 1 86.38 133 THR B N 1
ATOM 2618 C CA . THR B 1 133 ? -8.039 -24.047 -13.062 1 86.38 133 THR B CA 1
ATOM 2619 C C . THR B 1 133 ? -8.945 -24.922 -13.922 1 86.38 133 THR B C 1
ATOM 2621 O O . THR B 1 133 ? -9.898 -25.516 -13.422 1 86.38 133 THR B O 1
ATOM 2624 N N . ARG B 1 134 ? -8.664 -25.031 -15.164 1 77.44 134 ARG B N 1
ATOM 2625 C CA . ARG B 1 134 ? -9.453 -25.844 -16.078 1 77.44 134 ARG B CA 1
ATOM 2626 C C . ARG B 1 134 ? -9.453 -27.312 -15.625 1 77.44 134 ARG B C 1
ATOM 2628 O O . ARG B 1 134 ? -10.461 -28 -15.758 1 77.44 134 ARG B O 1
ATOM 2635 N N . GLN B 1 135 ? -8.352 -27.641 -15.156 1 75 135 GLN B N 1
ATOM 2636 C CA . GLN B 1 135 ? -8.195 -29.031 -14.75 1 75 135 GLN B CA 1
ATOM 2637 C C . GLN B 1 135 ? -9.023 -29.359 -13.508 1 75 135 GLN B C 1
ATOM 2639 O O . GLN B 1 135 ? -9.398 -30.5 -13.281 1 75 135 GLN B O 1
ATOM 2644 N N . THR B 1 136 ? -9.305 -28.281 -12.727 1 72 136 THR B N 1
ATOM 2645 C CA . THR B 1 136 ? -9.914 -28.547 -11.422 1 72 136 THR B CA 1
ATOM 2646 C C . THR B 1 136 ? -11.32 -27.953 -11.352 1 72 136 THR B C 1
ATOM 2648 O O . THR B 1 136 ? -12.031 -28.172 -10.367 1 72 136 THR B O 1
ATOM 2651 N N . LEU B 1 137 ? -11.727 -27.266 -12.281 1 67.75 137 LEU B N 1
ATOM 2652 C CA . LEU B 1 137 ? -12.953 -26.484 -12.227 1 67.75 137 LEU B CA 1
ATOM 2653 C C . LEU B 1 137 ? -14.117 -27.328 -11.727 1 67.75 137 LEU B C 1
ATOM 2655 O O . LEU B 1 137 ? -14.945 -26.859 -10.945 1 67.75 137 LEU B O 1
ATOM 2659 N N . ARG B 1 138 ? -14.203 -28.562 -12.133 1 67.12 138 ARG B N 1
ATOM 2660 C CA . ARG B 1 138 ? -15.344 -29.391 -11.758 1 67.12 138 ARG B CA 1
ATOM 2661 C C . ARG B 1 138 ? -15.07 -30.141 -10.461 1 67.12 138 ARG B C 1
ATOM 2663 O O . ARG B 1 138 ? -15.984 -30.734 -9.883 1 67.12 138 ARG B O 1
ATOM 2670 N N . ARG B 1 139 ? -13.867 -30.062 -10.039 1 75.25 139 ARG B N 1
ATOM 2671 C CA . ARG B 1 139 ? -13.477 -30.859 -8.883 1 75.25 139 ARG B CA 1
ATOM 2672 C C . ARG B 1 139 ? -13.227 -29.984 -7.664 1 75.25 139 ARG B C 1
ATOM 2674 O O . ARG B 1 139 ? -13.055 -30.484 -6.551 1 75.25 139 ARG B O 1
ATOM 2681 N N . GLY B 1 140 ? -13.227 -28.688 -7.84 1 82.88 140 GLY B N 1
ATOM 2682 C CA . GLY B 1 140 ? -12.961 -27.797 -6.727 1 82.88 140 GLY B CA 1
ATOM 2683 C C . GLY B 1 140 ? -11.773 -26.875 -6.969 1 82.88 140 GLY B C 1
ATOM 2684 O O . GLY B 1 140 ? -11.195 -26.875 -8.055 1 82.88 140 GLY B O 1
ATOM 2685 N N . ALA B 1 141 ? -11.484 -26.172 -5.992 1 88.5 141 ALA B N 1
ATOM 2686 C CA . ALA B 1 141 ? -10.383 -25.219 -6.117 1 88.5 141 ALA B CA 1
ATOM 2687 C C . ALA B 1 141 ? -9.039 -25.938 -6.18 1 88.5 141 ALA B C 1
ATOM 2689 O O . ALA B 1 141 ? -8.82 -26.906 -5.457 1 88.5 141 ALA B O 1
ATOM 2690 N N . ALA B 1 142 ? -8.219 -25.516 -7.094 1 92.38 142 ALA B N 1
ATOM 2691 C CA . ALA B 1 142 ? -6.859 -26.031 -7.172 1 92.38 142 ALA B CA 1
ATOM 2692 C C . ALA B 1 142 ? -6.027 -25.594 -5.969 1 92.38 142 ALA B C 1
ATOM 2694 O O . ALA B 1 142 ? -5.105 -26.297 -5.551 1 92.38 142 ALA B O 1
ATOM 2695 N N . ALA B 1 143 ? -6.371 -24.406 -5.43 1 95.56 143 ALA B N 1
ATOM 2696 C CA . ALA B 1 143 ? -5.758 -23.875 -4.219 1 95.56 143 ALA B CA 1
ATOM 2697 C C . ALA B 1 143 ? -6.707 -22.922 -3.492 1 95.56 143 ALA B C 1
ATOM 2699 O O . ALA B 1 143 ? -7.551 -22.281 -4.121 1 95.56 143 ALA B O 1
ATOM 2700 N N . ALA B 1 144 ? -6.59 -22.906 -2.211 1 96.5 144 ALA B N 1
ATOM 2701 C CA . ALA B 1 144 ? -7.355 -22 -1.361 1 96.5 144 ALA B CA 1
ATOM 2702 C C . ALA B 1 144 ? -6.57 -21.625 -0.107 1 96.5 144 ALA B C 1
ATOM 2704 O O . ALA B 1 144 ? -5.883 -22.469 0.476 1 96.5 144 ALA B O 1
ATOM 2705 N N . PHE B 1 145 ? -6.641 -20.391 0.277 1 98.38 145 PHE B N 1
ATOM 2706 C CA . PHE B 1 145 ? -5.977 -19.953 1.498 1 98.38 145 PHE B CA 1
ATOM 2707 C C . PHE B 1 145 ? -6.641 -18.703 2.057 1 98.38 145 PHE B C 1
ATOM 2709 O O . PHE B 1 145 ? -7.441 -18.062 1.373 1 98.38 145 PHE B O 1
ATOM 2716 N N . VAL B 1 146 ? -6.438 -18.422 3.32 1 98.62 146 VAL B N 1
ATOM 2717 C CA . VAL B 1 146 ? -6.859 -17.188 3.982 1 98.62 146 VAL B CA 1
ATOM 2718 C C . VAL B 1 146 ? -5.641 -16.438 4.504 1 98.62 146 VAL B C 1
ATOM 2720 O O . VAL B 1 146 ? -4.723 -17.031 5.07 1 98.62 146 VAL B O 1
ATOM 2723 N N . ARG B 1 147 ? -5.555 -15.18 4.168 1 98.75 147 ARG B N 1
ATOM 2724 C CA . ARG B 1 147 ? -4.543 -14.305 4.758 1 98.75 147 ARG B CA 1
ATOM 2725 C C . ARG B 1 147 ? -5.168 -13.336 5.754 1 98.75 147 ARG B C 1
ATOM 2727 O O . ARG B 1 147 ? -6.203 -12.727 5.469 1 98.75 147 ARG B O 1
ATOM 2734 N N . SER B 1 148 ? -4.57 -13.258 6.934 1 98.81 148 SER B N 1
ATOM 2735 C CA . SER B 1 148 ? -5.023 -12.344 7.98 1 98.81 148 SER B CA 1
ATOM 2736 C C . SER B 1 148 ? -3.965 -11.289 8.281 1 98.81 148 SER B C 1
ATOM 2738 O O . SER B 1 148 ? -2.773 -11.602 8.344 1 98.81 148 SER B O 1
ATOM 2740 N N . THR B 1 149 ? -4.371 -10.055 8.383 1 98.81 149 THR B N 1
ATOM 2741 C CA . THR B 1 149 ? -3.486 -8.938 8.688 1 98.81 149 THR B CA 1
ATOM 2742 C C . THR B 1 149 ? -4.062 -8.078 9.805 1 98.81 149 THR B C 1
ATOM 2744 O O . THR B 1 149 ? -5.254 -7.754 9.797 1 98.81 149 THR B O 1
ATOM 2747 N N . ARG B 1 150 ? -3.281 -7.707 10.758 1 98.88 150 ARG B N 1
ATOM 2748 C CA . ARG B 1 150 ? -3.721 -6.859 11.859 1 98.88 150 ARG B CA 1
ATOM 2749 C C . ARG B 1 150 ? -3.502 -5.387 11.547 1 98.88 150 ARG B C 1
ATOM 2751 O O . ARG B 1 150 ? -2.422 -4.996 11.094 1 98.88 150 ARG B O 1
ATOM 2758 N N . VAL B 1 151 ? -4.484 -4.566 11.805 1 98.81 151 VAL B N 1
ATOM 2759 C CA . VAL B 1 151 ? -4.434 -3.135 11.539 1 98.81 151 VAL B CA 1
ATOM 2760 C C . VAL B 1 151 ? -4.754 -2.355 12.812 1 98.81 151 VAL B C 1
ATOM 2762 O O . VAL B 1 151 ? -5.668 -2.719 13.555 1 98.81 151 VAL B O 1
ATOM 2765 N N . GLU B 1 152 ? -4.023 -1.365 13.039 1 98.81 152 GLU B N 1
ATOM 2766 C CA . GLU B 1 152 ? -4.285 -0.456 14.156 1 98.81 152 GLU B CA 1
ATOM 2767 C C . GLU B 1 152 ? -4.707 0.922 13.656 1 98.81 152 GLU B C 1
ATOM 2769 O O . GLU B 1 152 ? -4 1.541 12.852 1 98.81 152 GLU B O 1
ATOM 2774 N N . PHE B 1 153 ? -5.816 1.353 14.195 1 98.62 153 PHE B N 1
ATOM 2775 C CA . PHE B 1 153 ? -6.289 2.689 13.852 1 98.62 153 PHE B CA 1
ATOM 2776 C C . PHE B 1 153 ? -5.828 3.705 14.891 1 98.62 153 PHE B C 1
ATOM 2778 O O . PHE B 1 153 ? -5.777 3.4 16.094 1 98.62 153 PHE B O 1
ATOM 2785 N N . LYS B 1 154 ? -5.594 4.918 14.398 1 97.88 154 LYS B N 1
ATOM 2786 C CA . LYS B 1 154 ? -5.48 6.078 15.273 1 97.88 154 LYS B CA 1
ATOM 2787 C C . LYS B 1 154 ? -6.848 6.492 15.82 1 97.88 154 LYS B C 1
ATOM 2789 O O . LYS B 1 154 ? -7.879 6.129 15.25 1 97.88 154 LYS B O 1
ATOM 2794 N N . PRO B 1 155 ? -6.816 7.211 16.953 1 97.31 155 PRO B N 1
ATOM 2795 C CA . PRO B 1 155 ? -8.078 7.859 17.312 1 97.31 155 PRO B CA 1
ATOM 2796 C C . PRO B 1 155 ? -8.562 8.836 16.25 1 97.31 155 PRO B C 1
ATOM 2798 O O . PRO B 1 155 ? -7.758 9.539 15.633 1 97.31 155 PRO B O 1
ATOM 2801 N N . LEU B 1 156 ? -9.836 8.828 15.969 1 96.69 156 LEU B N 1
ATOM 2802 C CA . LEU B 1 156 ? -10.438 9.734 15 1 96.69 156 LEU B CA 1
ATOM 2803 C C . LEU B 1 156 ? -11.484 10.625 15.656 1 96.69 156 LEU B C 1
ATOM 2805 O O . LEU B 1 156 ? -12.234 10.172 16.516 1 96.69 156 LEU B O 1
ATOM 2809 N N . SER B 1 157 ? -11.523 11.875 15.234 1 95.19 157 SER B N 1
ATOM 2810 C CA . SER B 1 157 ? -12.594 12.758 15.688 1 95.19 157 SER B CA 1
ATOM 2811 C C . SER B 1 157 ? -13.891 12.492 14.938 1 95.19 157 SER B C 1
ATOM 2813 O O . SER B 1 157 ? -13.875 11.953 13.828 1 95.19 157 SER B O 1
ATOM 2815 N N . ASP B 1 158 ? -14.992 12.875 15.539 1 96.5 158 ASP B N 1
ATOM 2816 C CA . ASP B 1 158 ? -16.281 12.766 14.852 1 96.5 158 ASP B CA 1
ATOM 2817 C C . ASP B 1 158 ? -16.281 13.586 13.57 1 96.5 158 ASP B C 1
ATOM 2819 O O . ASP B 1 158 ? -16.906 13.195 12.578 1 96.5 158 ASP B O 1
ATOM 2823 N N . GLU B 1 159 ? -15.641 14.656 13.586 1 95.88 159 GLU B N 1
ATOM 2824 C CA . GLU B 1 159 ? -15.547 15.516 12.406 1 95.88 159 GLU B CA 1
ATOM 2825 C C . GLU B 1 159 ? -14.852 14.797 11.258 1 95.88 159 GLU B C 1
ATOM 2827 O O . GLU B 1 159 ? -15.32 14.836 10.117 1 95.88 159 GLU B O 1
ATOM 2832 N N . ASP B 1 160 ? -13.773 14.164 11.531 1 96.88 160 ASP B N 1
ATOM 2833 C CA . ASP B 1 160 ? -13.039 13.43 10.5 1 96.88 160 ASP B CA 1
ATOM 2834 C C . ASP B 1 160 ? -13.859 12.25 9.984 1 96.88 160 ASP B C 1
ATOM 2836 O O . ASP B 1 160 ? -13.867 11.969 8.781 1 96.88 160 ASP B O 1
ATOM 2840 N N . ILE B 1 161 ? -14.531 11.555 10.906 1 98.12 161 ILE B N 1
ATOM 2841 C CA . ILE B 1 161 ? -15.367 10.43 10.5 1 98.12 161 ILE B CA 1
ATOM 2842 C C . ILE B 1 161 ? -16.469 10.922 9.562 1 98.12 161 ILE B C 1
ATOM 2844 O O . ILE B 1 161 ? -16.688 10.344 8.492 1 98.12 161 ILE B O 1
ATOM 2848 N N . GLU B 1 162 ? -17.094 12 9.953 1 97.69 162 GLU B N 1
ATOM 2849 C CA . GLU B 1 162 ? -18.172 12.547 9.133 1 97.69 162 GLU B CA 1
ATOM 2850 C C . GLU B 1 162 ? -17.656 12.977 7.766 1 97.69 162 GLU B C 1
ATOM 2852 O O . GLU B 1 162 ? -18.297 12.703 6.746 1 97.69 162 GLU B O 1
ATOM 2857 N N . ALA B 1 163 ? -16.594 13.656 7.727 1 96.69 163 ALA B N 1
ATOM 2858 C CA . ALA B 1 163 ? -16.016 14.117 6.469 1 96.69 163 ALA B CA 1
ATOM 2859 C C . ALA B 1 163 ? -15.617 12.945 5.574 1 96.69 163 ALA B C 1
ATOM 2861 O O . ALA B 1 163 ? -15.812 12.992 4.359 1 96.69 163 ALA B O 1
ATOM 2862 N N . TYR B 1 164 ? -15.062 11.93 6.199 1 97.81 164 TYR B N 1
ATOM 2863 C CA . TYR B 1 164 ? -14.656 10.75 5.441 1 97.81 164 TYR B CA 1
ATOM 2864 C C . TYR B 1 164 ? -15.867 10.039 4.852 1 97.81 164 TYR B C 1
ATOM 2866 O O . TYR B 1 164 ? -15.859 9.648 3.684 1 97.81 164 TYR B O 1
ATOM 2874 N N . VAL B 1 165 ? -16.891 9.875 5.602 1 98.06 165 VAL B N 1
ATOM 2875 C CA . VAL B 1 165 ? -18.109 9.242 5.137 1 98.06 165 VAL B CA 1
ATOM 2876 C C . VAL B 1 165 ? -18.719 10.062 3.992 1 98.06 165 VAL B C 1
ATOM 2878 O O . VAL B 1 165 ? -19.188 9.5 3.004 1 98.06 165 VAL B O 1
ATOM 2881 N N . ALA B 1 166 ? -18.625 11.352 4.102 1 96.12 166 ALA B N 1
ATOM 2882 C CA . ALA B 1 166 ? -19.172 12.25 3.086 1 96.12 166 ALA B CA 1
ATOM 2883 C C . ALA B 1 166 ? -18.422 12.102 1.767 1 96.12 166 ALA B C 1
ATOM 2885 O O . ALA B 1 166 ? -18.953 12.398 0.699 1 96.12 166 ALA B O 1
ATOM 2886 N N . SER B 1 167 ? -17.172 11.664 1.818 1 94.69 167 SER B N 1
ATOM 2887 C CA . SER B 1 167 ? -16.375 11.469 0.614 1 94.69 167 SER B CA 1
ATOM 2888 C C . SER B 1 167 ? -16.859 10.273 -0.192 1 94.69 167 SER B C 1
ATOM 2890 O O . SER B 1 167 ? -16.484 10.102 -1.352 1 94.69 167 SER B O 1
ATOM 2892 N N . LYS B 1 168 ? -17.594 9.305 0.438 1 95.69 168 LYS B N 1
ATOM 2893 C CA . LYS B 1 168 ? -18.156 8.094 -0.145 1 95.69 168 LYS B CA 1
ATOM 2894 C C . LYS B 1 168 ? -17.094 7.02 -0.333 1 95.69 168 LYS B C 1
ATOM 2896 O O . LYS B 1 168 ? -17.391 5.922 -0.811 1 95.69 168 LYS B O 1
ATOM 2901 N N . GLU B 1 169 ? -15.875 7.32 0.073 1 94.75 169 GLU B N 1
ATOM 2902 C CA . GLU B 1 169 ? -14.805 6.328 -0.023 1 94.75 169 GLU B CA 1
ATOM 2903 C C . GLU B 1 169 ? -15.141 5.082 0.795 1 94.75 169 GLU B C 1
ATOM 2905 O O . GLU B 1 169 ? -14.758 3.971 0.424 1 94.75 169 GLU B O 1
ATOM 2910 N N . PRO B 1 170 ? -15.805 5.176 1.938 1 96.31 170 PRO B N 1
ATOM 2911 C CA . PRO B 1 170 ? -16.094 4.016 2.781 1 96.31 170 PRO B CA 1
ATOM 2912 C C . PRO B 1 170 ? -17 3.002 2.094 1 96.31 170 PRO B C 1
ATOM 2914 O O . PRO B 1 170 ? -17 1.82 2.451 1 96.31 170 PRO B O 1
ATOM 2917 N N . LEU B 1 171 ? -17.75 3.484 1.131 1 93.38 171 LEU B N 1
ATOM 2918 C CA . LEU B 1 171 ? -18.734 2.615 0.517 1 93.38 171 LEU B CA 1
ATOM 2919 C C . LEU B 1 171 ? -18.078 1.561 -0.361 1 93.38 171 LEU B C 1
ATOM 2921 O O . LEU B 1 171 ? -17.094 1.85 -1.056 1 93.38 171 LEU B O 1
ATOM 2925 N N . GLY B 1 172 ? -18.562 0.274 -0.283 1 92.38 172 GLY B N 1
ATOM 2926 C CA . GLY B 1 172 ? -18.031 -0.824 -1.07 1 92.38 172 GLY B CA 1
ATOM 2927 C C . GLY B 1 172 ? -16.766 -1.429 -0.471 1 92.38 172 GLY B C 1
ATOM 2928 O O . GLY B 1 172 ? -16.094 -2.219 -1.122 1 92.38 172 GLY B O 1
ATOM 2929 N N . LYS B 1 173 ? -16.5 -1.104 0.771 1 95.31 173 LYS B N 1
ATOM 2930 C CA . LYS B 1 173 ? -15.297 -1.602 1.423 1 95.31 173 LYS B CA 1
ATOM 2931 C C . LYS B 1 173 ? -15.617 -2.191 2.795 1 95.31 173 LYS B C 1
ATOM 2933 O O . LYS B 1 173 ? -16.328 -1.577 3.59 1 95.31 173 LYS B O 1
ATOM 2938 N N . ALA B 1 174 ? -15.109 -3.354 3.004 1 96.19 174 ALA B N 1
ATOM 2939 C CA . ALA B 1 174 ? -15.25 -3.967 4.324 1 96.19 174 ALA B CA 1
ATOM 2940 C C . ALA B 1 174 ? -14.703 -3.053 5.414 1 96.19 174 ALA B C 1
ATOM 2942 O O . ALA B 1 174 ? -13.641 -2.453 5.254 1 96.19 174 ALA B O 1
ATOM 2943 N N . GLY B 1 175 ? -15.445 -2.867 6.48 1 98 175 GLY B N 1
ATOM 2944 C CA . GLY B 1 175 ? -15.008 -2.043 7.594 1 98 175 GLY B CA 1
ATOM 2945 C C . GLY B 1 175 ? -15.109 -0.556 7.316 1 98 175 GLY B C 1
ATOM 2946 O O . GLY B 1 175 ? -14.695 0.265 8.133 1 98 175 GLY B O 1
ATOM 2947 N N . ALA B 1 176 ? -15.523 -0.172 6.086 1 98.19 176 ALA B N 1
ATOM 2948 C CA . ALA B 1 176 ? -15.82 1.204 5.695 1 98.19 176 ALA B CA 1
ATOM 2949 C C . ALA B 1 176 ? -14.539 2.025 5.574 1 98.19 176 ALA B C 1
ATOM 2951 O O . ALA B 1 176 ? -14.508 3.199 5.953 1 98.19 176 ALA B O 1
ATOM 2952 N N . TYR B 1 177 ? -13.484 1.473 5.109 1 98.38 177 TYR B N 1
ATOM 2953 C CA . TYR B 1 177 ? -12.297 2.277 4.855 1 98.38 177 TYR B CA 1
ATOM 2954 C C . TYR B 1 177 ? -11.438 1.65 3.764 1 98.38 177 TYR B C 1
ATOM 2956 O O . TYR B 1 177 ? -11.523 0.446 3.51 1 98.38 177 TYR B O 1
ATOM 2964 N N . GLY B 1 178 ? -10.656 2.426 3.104 1 96.88 178 GLY B N 1
ATOM 2965 C CA . GLY B 1 178 ? -9.664 2 2.133 1 96.88 178 GLY B CA 1
ATOM 2966 C C . GLY B 1 178 ? -8.242 2.373 2.527 1 96.88 178 GLY B C 1
ATOM 2967 O O . GLY B 1 178 ? -7.965 3.535 2.828 1 96.88 178 GLY B O 1
ATOM 2968 N N . LEU B 1 179 ? -7.41 1.422 2.447 1 97.06 179 LEU B N 1
ATOM 2969 C CA . LEU B 1 179 ? -6.027 1.643 2.863 1 97.06 179 LEU B CA 1
ATOM 2970 C C . LEU B 1 179 ? -5.289 2.516 1.854 1 97.06 179 LEU B C 1
ATOM 2972 O O . LEU B 1 179 ? -4.344 3.219 2.211 1 97.06 179 LEU B O 1
ATOM 2976 N N . GLN B 1 180 ? -5.676 2.49 0.615 1 93.94 180 GLN B N 1
ATOM 2977 C CA . GLN B 1 180 ? -4.934 3.166 -0.446 1 93.94 180 GLN B CA 1
ATOM 2978 C C . GLN B 1 180 ? -5.461 4.582 -0.669 1 93.94 180 GLN B C 1
ATOM 2980 O O . GLN B 1 180 ? -4.941 5.312 -1.514 1 93.94 180 GLN B O 1
ATOM 2985 N N . GLY B 1 181 ? -6.465 5.02 0.011 1 95.19 181 GLY B N 1
ATOM 2986 C CA . GLY B 1 181 ? -6.992 6.375 -0.031 1 95.19 181 GLY B CA 1
ATOM 2987 C C . GLY B 1 181 ? -6.789 7.137 1.266 1 95.19 181 GLY B C 1
ATOM 2988 O O . GLY B 1 181 ? -5.812 6.906 1.98 1 95.19 181 GLY B O 1
ATOM 2989 N N . VAL B 1 182 ? -7.668 8.07 1.503 1 96.38 182 VAL B N 1
ATOM 2990 C CA . VAL B 1 182 ? -7.547 8.891 2.703 1 96.38 182 VAL B CA 1
ATOM 2991 C C . VAL B 1 182 ? -7.676 8.008 3.945 1 96.38 182 VAL B C 1
ATOM 2993 O O . VAL B 1 182 ? -7.094 8.312 4.988 1 96.38 182 VAL B O 1
ATOM 2996 N N . GLY B 1 183 ? -8.438 6.914 3.805 1 97.62 183 GLY B N 1
ATOM 2997 C CA . GLY B 1 183 ? -8.547 5.98 4.914 1 97.62 183 GLY B CA 1
ATOM 2998 C C . GLY B 1 183 ? -7.199 5.496 5.422 1 97.62 183 GLY B C 1
ATOM 2999 O O . GLY B 1 183 ? -7.074 5.109 6.586 1 97.62 183 GLY B O 1
ATOM 3000 N N . GLY B 1 184 ? -6.215 5.469 4.547 1 97.62 184 GLY B N 1
ATOM 3001 C CA . GLY B 1 184 ? -4.867 5.102 4.941 1 97.62 184 GLY B CA 1
ATOM 3002 C C . GLY B 1 184 ? -4.273 6.023 5.988 1 97.62 184 GLY B C 1
ATOM 3003 O O . GLY B 1 184 ? -3.363 5.633 6.723 1 97.62 184 GLY B O 1
ATOM 3004 N N . CYS B 1 185 ? -4.715 7.219 6.098 1 97.25 185 CYS B N 1
ATOM 3005 C CA . CYS B 1 185 ? -4.215 8.188 7.066 1 97.25 185 CYS B CA 1
ATOM 3006 C C . CYS B 1 185 ? -4.707 7.859 8.469 1 97.25 185 CYS B C 1
ATOM 3008 O O . CYS B 1 185 ? -4.191 8.398 9.453 1 97.25 185 CYS B O 1
ATOM 3010 N N . PHE B 1 186 ? -5.707 7.012 8.555 1 98.06 186 PHE B N 1
ATOM 3011 C CA . PHE B 1 186 ? -6.266 6.637 9.852 1 98.06 186 PHE B CA 1
ATOM 3012 C C . PHE B 1 186 ? -5.465 5.5 10.477 1 98.06 186 PHE B C 1
ATOM 3014 O O . PHE B 1 186 ? -5.648 5.176 11.648 1 98.06 186 PHE B O 1
ATOM 3021 N N . VAL B 1 187 ? -4.598 4.918 9.695 1 98.5 187 VAL B N 1
ATOM 3022 C CA . VAL B 1 187 ? -3.924 3.688 10.102 1 98.5 187 VAL B CA 1
ATOM 3023 C C . VAL B 1 187 ? -2.605 4.023 10.797 1 98.5 187 VAL B C 1
ATOM 3025 O O . VAL B 1 187 ? -1.766 4.73 10.234 1 98.5 187 VAL B O 1
ATOM 3028 N N . ALA B 1 188 ? -2.453 3.535 11.992 1 97.94 188 ALA B N 1
ATOM 3029 C CA . ALA B 1 188 ? -1.222 3.699 12.758 1 97.94 188 ALA B CA 1
ATOM 3030 C C . ALA B 1 188 ? -0.19 2.643 12.375 1 97.94 188 ALA B C 1
ATOM 3032 O O . ALA B 1 188 ? 1.003 2.938 12.273 1 97.94 188 ALA B O 1
ATOM 3033 N N . SER B 1 189 ? -0.7 1.47 12.125 1 98.25 189 SER B N 1
ATOM 3034 C CA . SER B 1 189 ? 0.226 0.401 11.766 1 98.25 189 SER B CA 1
ATOM 3035 C C . SER B 1 189 ? -0.504 -0.765 11.109 1 98.25 189 SER B C 1
ATOM 3037 O O . SER B 1 189 ? -1.689 -0.985 11.359 1 98.25 189 SER B O 1
ATOM 3039 N N . VAL B 1 190 ? 0.167 -1.382 10.234 1 98.62 190 VAL B N 1
ATOM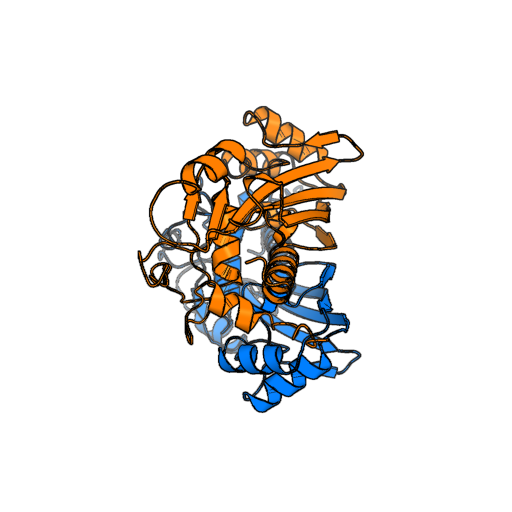 3040 C CA . VAL B 1 190 ? -0.226 -2.65 9.625 1 98.62 190 VAL B CA 1
ATOM 3041 C C . VAL B 1 190 ? 0.782 -3.734 10 1 98.62 190 VAL B C 1
ATOM 3043 O O . VAL B 1 190 ? 1.992 -3.535 9.883 1 98.62 190 VAL B O 1
ATOM 3046 N N . ASN B 1 191 ? 0.36 -4.84 10.469 1 98.69 191 ASN B N 1
ATOM 3047 C CA . ASN B 1 191 ? 1.205 -5.988 10.789 1 98.69 191 ASN B CA 1
ATOM 3048 C C . ASN B 1 191 ? 0.792 -7.223 9.992 1 98.69 191 ASN B C 1
ATOM 3050 O O . ASN B 1 191 ? -0.135 -7.938 10.391 1 98.69 191 ASN B O 1
ATOM 3054 N N . GLY B 1 192 ? 1.432 -7.535 8.992 1 98.44 192 GLY B N 1
ATOM 3055 C CA . GLY B 1 192 ? 1.125 -8.602 8.047 1 98.44 192 GLY B CA 1
ATOM 3056 C C . GLY B 1 192 ? 1.3 -8.18 6.598 1 98.44 192 GLY B C 1
ATOM 3057 O O . GLY B 1 192 ? 2.369 -7.703 6.207 1 98.44 192 GLY B O 1
ATOM 3058 N N . CYS B 1 193 ? 0.198 -8.336 5.82 1 98.12 193 CYS B N 1
ATOM 3059 C CA . CYS B 1 193 ? 0.224 -8.07 4.387 1 98.12 193 CYS B CA 1
ATOM 3060 C C . CYS B 1 193 ? -0.68 -6.891 4.035 1 98.12 193 CYS B C 1
ATOM 3062 O O . CYS B 1 193 ? -1.905 -7.02 4.035 1 98.12 193 CYS B O 1
ATOM 3064 N N . SER B 1 194 ? -0.085 -5.766 3.629 1 97.69 194 SER B N 1
ATOM 3065 C CA . SER B 1 194 ? -0.865 -4.57 3.322 1 97.69 194 SER B CA 1
ATOM 3066 C C . SER B 1 194 ? -1.782 -4.805 2.125 1 97.69 194 SER B C 1
ATOM 3068 O O . SER B 1 194 ? -2.881 -4.25 2.062 1 97.69 194 SER B O 1
ATOM 3070 N N . GLN B 1 195 ? -1.374 -5.625 1.144 1 97.56 195 GLN B N 1
ATOM 3071 C CA . GLN B 1 195 ? -2.201 -5.934 -0.019 1 97.56 195 GLN B CA 1
ATOM 3072 C C . GLN B 1 195 ? -3.465 -6.688 0.387 1 97.56 195 GLN B C 1
ATOM 3074 O O . GLN B 1 195 ? -4.516 -6.527 -0.237 1 97.56 195 GLN B O 1
ATOM 3079 N N . ASN B 1 196 ? -3.283 -7.5 1.399 1 98.31 196 ASN B N 1
ATOM 3080 C CA . ASN B 1 196 ? -4.438 -8.188 1.968 1 98.31 196 ASN B CA 1
ATOM 3081 C C . ASN B 1 196 ? -5.488 -7.195 2.467 1 98.31 196 ASN B C 1
ATOM 3083 O O . ASN B 1 196 ? -6.684 -7.391 2.244 1 98.31 196 ASN B O 1
ATOM 3087 N N . VAL B 1 197 ? -5.023 -6.156 3.121 1 98.25 197 VAL B N 1
ATOM 3088 C CA . VAL B 1 197 ? -5.922 -5.141 3.664 1 98.25 197 VAL B CA 1
ATOM 3089 C C . VAL B 1 197 ? -6.629 -4.414 2.523 1 98.25 197 VAL B C 1
ATOM 3091 O O . VAL B 1 197 ? -7.809 -4.07 2.635 1 98.25 197 VAL B O 1
ATOM 3094 N N . VAL B 1 198 ? -5.91 -4.207 1.419 1 96.81 198 VAL B N 1
ATOM 3095 C CA . VAL B 1 198 ? -6.492 -3.537 0.261 1 96.81 198 VAL B CA 1
ATOM 3096 C C . VAL B 1 198 ? -7.547 -4.438 -0.379 1 96.81 198 VAL B C 1
ATOM 3098 O O . VAL B 1 198 ? -8.562 -3.953 -0.883 1 96.81 198 VAL B O 1
ATOM 3101 N N . GLY B 1 199 ? -7.215 -5.785 -0.357 1 96.5 199 GLY B N 1
ATOM 3102 C CA . GLY B 1 199 ? -8.289 -6.633 -0.844 1 96.5 199 GLY B CA 1
ATOM 3103 C C . GLY B 1 199 ? -7.793 -7.891 -1.531 1 96.5 199 GLY B C 1
ATOM 3104 O O . GLY B 1 199 ? -8.586 -8.75 -1.914 1 96.5 199 GLY B O 1
ATOM 3105 N N . LEU B 1 200 ? -6.527 -8.008 -1.732 1 97.75 200 LEU B N 1
ATOM 3106 C CA . LEU B 1 200 ? -5.961 -9.18 -2.389 1 97.75 200 LEU B CA 1
ATOM 3107 C C . LEU B 1 200 ? -4.531 -9.43 -1.916 1 97.75 200 LEU B C 1
ATOM 3109 O O . LEU B 1 200 ? -3.635 -8.633 -2.189 1 97.75 200 LEU B O 1
ATOM 3113 N N . PRO B 1 201 ? -4.285 -10.508 -1.21 1 98.31 201 PRO B N 1
ATOM 3114 C CA . PRO B 1 201 ? -2.908 -10.828 -0.829 1 98.31 201 PRO B CA 1
ATOM 3115 C C . PRO B 1 201 ? -2.074 -11.336 -2.004 1 98.31 201 PRO B C 1
ATOM 3117 O O . PRO B 1 201 ? -1.812 -12.531 -2.109 1 98.31 201 PRO B O 1
ATOM 3120 N N . VAL B 1 202 ? -1.559 -10.453 -2.758 1 97.75 202 VAL B N 1
ATOM 3121 C CA . VAL B 1 202 ? -0.956 -10.734 -4.059 1 97.75 202 VAL B CA 1
ATOM 3122 C C . VAL B 1 202 ? 0.295 -11.594 -3.873 1 97.75 202 VAL B C 1
ATOM 3124 O O . VAL B 1 202 ? 0.588 -12.461 -4.695 1 97.75 202 VAL B O 1
ATOM 3127 N N . SER B 1 203 ? 1.048 -11.281 -2.852 1 97.44 203 SER B N 1
ATOM 3128 C CA . SER B 1 203 ? 2.248 -12.062 -2.588 1 97.44 203 SER B CA 1
ATOM 3129 C C . SER B 1 203 ? 1.913 -13.539 -2.41 1 97.44 203 SER B C 1
ATOM 3131 O O . SER B 1 203 ? 2.553 -14.406 -3.012 1 97.44 203 SER B O 1
ATOM 3133 N N . ASP B 1 204 ? 0.897 -13.852 -1.609 1 98.12 204 ASP B N 1
ATOM 3134 C CA . ASP B 1 204 ? 0.444 -15.227 -1.398 1 98.12 204 ASP B CA 1
ATOM 3135 C C . ASP B 1 204 ? -0.142 -15.812 -2.68 1 98.12 204 ASP B C 1
ATOM 3137 O O . ASP B 1 204 ? 0.071 -16.984 -2.984 1 98.12 204 ASP B O 1
ATOM 3141 N N . LEU B 1 205 ? -0.889 -15.023 -3.328 1 98.12 205 LEU B N 1
ATOM 3142 C CA . LEU B 1 205 ? -1.486 -15.469 -4.582 1 98.12 205 LEU B CA 1
ATOM 3143 C C . LEU B 1 205 ? -0.408 -15.844 -5.594 1 98.12 205 LEU B C 1
ATOM 3145 O O . LEU B 1 205 ? -0.495 -16.891 -6.238 1 98.12 205 LEU B O 1
ATOM 3149 N N . ALA B 1 206 ? 0.605 -15.008 -5.738 1 97.5 206 ALA B N 1
ATOM 3150 C CA . ALA B 1 206 ? 1.718 -15.266 -6.648 1 97.5 206 ALA B CA 1
ATOM 3151 C C . ALA B 1 206 ? 2.412 -16.578 -6.305 1 97.5 206 ALA B C 1
ATOM 3153 O O . ALA B 1 206 ? 2.738 -17.375 -7.195 1 97.5 206 ALA B O 1
ATOM 3154 N N . ALA B 1 207 ? 2.633 -16.766 -5.039 1 97.31 207 ALA B N 1
ATOM 3155 C CA . ALA B 1 207 ? 3.25 -18.016 -4.586 1 97.31 207 ALA B CA 1
ATOM 3156 C C . ALA B 1 207 ? 2.377 -19.219 -4.934 1 97.31 207 ALA B C 1
ATOM 3158 O O . ALA B 1 207 ? 2.881 -20.25 -5.375 1 97.31 207 ALA B O 1
ATOM 3159 N N . ALA B 1 208 ? 1.067 -19.109 -4.715 1 97.56 208 ALA B N 1
ATOM 3160 C CA . ALA B 1 208 ? 0.133 -20.188 -5.016 1 97.56 208 ALA B CA 1
ATOM 3161 C C . ALA B 1 208 ? 0.122 -20.5 -6.512 1 97.56 208 ALA B C 1
ATOM 3163 O O . ALA B 1 208 ? 0.131 -21.672 -6.906 1 97.56 208 ALA B O 1
ATOM 3164 N N . LEU B 1 209 ? 0.102 -19.469 -7.336 1 96 209 LEU B N 1
ATOM 3165 C CA . LEU B 1 209 ? 0.122 -19.641 -8.789 1 96 209 LEU B CA 1
ATOM 3166 C C . LEU B 1 209 ? 1.411 -20.328 -9.234 1 96 209 LEU B C 1
ATOM 3168 O O . LEU B 1 209 ? 1.39 -21.188 -10.102 1 96 209 LEU B O 1
ATOM 3172 N N . THR B 1 210 ? 2.533 -19.906 -8.648 1 96.12 210 THR B N 1
ATOM 3173 C CA . THR B 1 210 ? 3.824 -20.516 -8.961 1 96.12 210 THR B CA 1
ATOM 3174 C C . THR B 1 210 ? 3.83 -22 -8.602 1 96.12 210 THR B C 1
ATOM 3176 O O . THR B 1 210 ? 4.312 -22.828 -9.375 1 96.12 210 THR B O 1
ATOM 3179 N N . ALA B 1 211 ? 3.297 -22.312 -7.43 1 96.31 211 ALA B N 1
ATOM 3180 C CA . ALA B 1 211 ? 3.211 -23.703 -6.996 1 96.31 211 ALA B CA 1
ATOM 3181 C C . ALA B 1 211 ? 2.35 -24.516 -7.949 1 96.31 211 ALA B C 1
ATOM 3183 O O . ALA B 1 211 ? 2.699 -25.656 -8.297 1 96.31 211 ALA B O 1
ATOM 3184 N N . LEU B 1 212 ? 1.226 -23.984 -8.344 1 93.94 212 LEU B N 1
ATOM 3185 C CA . LEU B 1 212 ? 0.336 -24.672 -9.273 1 93.94 212 LEU B CA 1
ATOM 3186 C C . LEU B 1 212 ? 1.021 -24.906 -10.609 1 93.94 212 LEU B C 1
ATOM 3188 O O . LEU B 1 212 ? 0.866 -25.969 -11.219 1 93.94 212 LEU B O 1
ATOM 3192 N N . HIS B 1 213 ? 1.749 -23.875 -11.062 1 93 213 HIS B N 1
ATOM 3193 C CA . HIS B 1 213 ? 2.508 -24 -12.297 1 93 213 HIS B CA 1
ATOM 3194 C C . HIS B 1 213 ? 3.529 -25.125 -12.203 1 93 213 HIS B C 1
ATOM 3196 O O . HIS B 1 213 ? 3.646 -25.953 -13.117 1 93 213 HIS B O 1
ATOM 3202 N N . SER B 1 214 ? 4.27 -25.203 -11.109 1 93.81 214 SER B N 1
ATOM 3203 C CA . SER B 1 214 ? 5.293 -26.219 -10.883 1 93.81 214 SER B CA 1
ATOM 3204 C C . SER B 1 214 ? 4.688 -27.625 -10.875 1 93.81 214 SER B C 1
ATOM 3206 O O . SER B 1 214 ? 5.34 -28.594 -11.266 1 93.81 214 SER B O 1
ATOM 3208 N N . ARG B 1 215 ? 3.412 -27.734 -10.461 1 92.38 215 ARG B N 1
ATOM 3209 C CA . ARG B 1 215 ? 2.736 -29.031 -10.367 1 92.38 215 ARG B CA 1
ATOM 3210 C C . ARG B 1 215 ? 2.029 -29.375 -11.672 1 92.38 215 ARG B C 1
ATOM 3212 O O . ARG B 1 215 ? 1.381 -30.422 -11.773 1 92.38 215 ARG B O 1
ATOM 3219 N N . GLY B 1 216 ? 2.102 -28.469 -12.602 1 87.69 216 GLY B N 1
ATOM 3220 C CA . GLY B 1 216 ? 1.465 -28.688 -13.883 1 87.69 216 GLY B CA 1
ATOM 3221 C C . GLY B 1 216 ? -0.041 -28.516 -13.852 1 87.69 216 GLY B C 1
ATOM 3222 O O . GLY B 1 216 ? -0.767 -29.141 -14.617 1 87.69 216 GLY B O 1
ATOM 3223 N N . LEU B 1 217 ? -0.513 -27.672 -12.945 1 86.31 217 LEU B N 1
ATOM 3224 C CA . LEU B 1 217 ? -1.952 -27.547 -12.75 1 86.31 217 LEU B CA 1
ATOM 3225 C C . LEU B 1 217 ? -2.465 -26.234 -13.305 1 86.31 217 LEU B C 1
ATOM 3227 O O . LEU B 1 217 ? -3.629 -25.875 -13.102 1 86.31 217 LEU B O 1
ATOM 3231 N N . LEU B 1 218 ? -1.578 -25.453 -13.828 1 84.69 218 LEU B N 1
ATOM 3232 C CA . LEU B 1 218 ? -2.014 -24.234 -14.484 1 84.69 218 LEU B CA 1
ATOM 3233 C C . LEU B 1 218 ? -2.297 -24.469 -15.961 1 84.69 218 LEU B C 1
ATOM 3235 O O . LEU B 1 218 ? -1.729 -25.391 -16.562 1 84.69 218 LEU B O 1
#

InterPro domains:
  IPR003697 Nucleoside triphosphate pyrophosphatase Maf-like protein [MF_00528] (42-214)
  IPR003697 Nucleoside triphosphate pyrophosphatase Maf-like protein [PF02545] (43-211)
  IPR003697 Nucleoside triphosphate pyrophosphatase Maf-like protein [PTHR43213] (81-211)
  IPR029001 Inosine triphosphate pyrophosphatase-like [G3DSA:3.90.950.10] (40-214)
  IPR029001 Inosine triphosphate pyrophosphatase-like [SSF52972] (41-210)

Nearest PDB structures (foldseek):
  4p0e-assembly1_A  TM=8.407E-01  e=3.763E-17  Escherichia coli K-12
  4heb-assembly1_B  TM=8.476E-01  e=6.350E-16  Bacillus subtilis
  4oo0-assembly1_B  TM=8.686E-01  e=1.027E-15  Burkholderia cenocepacia J2315
  2p5x-assembly2_B  TM=7.890E-01  e=7.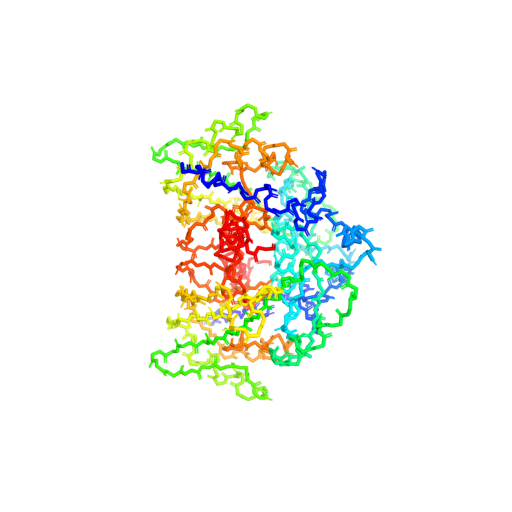935E-15  Homo sapiens
  2amh-assembly1_A  TM=8.341E-01  e=2.358E-11  Trypanosoma brucei

Secondary structure (DSSP, 8-state):
--------HHHHHHHTT--SS--TTS--TT-----TTT---SEEEE-S-HHHHHHHHHHH---EEE----HHHHHHHTT-SS-S--EEEEEEEEEEETTEEE---SSHHHHHHHHHHHTTSEEEEEEEEEEEETTTTTT--SEEEEEEEEEEEPP--HHHHHHHHHTTTTTTSGGG--TTSGGGGGEEEEEE-HHHHHT--HHHHHHHHHHHHHTT--/--------HHHHHHHTT--SS--TTS--TT-----TTT---SEEEE-S-HHHHHHHHHHH---EEE----HHHHHHHHTSSS-S--EEEEEEEEEEETTEEE---SSHHHHHHHHHHHTTSEEEEEEEEEEE-TTTTTT--SEEEEEEEEEEEPP--HHHHHHHHHTTTTTTSGGG--TTSGGGGGEEEEEE-HHHHHT--HHHHHHHHHHHHHTT--

Foldseek 3Di:
DPPLDQDDLVNLLVVQQADPDDDLVPPPLPDQSPDPVPSHGQEEEQDPDPLALVVLCSPSVGHYHYDPDDLLVVLVVVPDDDDDKRKYKYKDKWKADPNDTFFFDPALVSLLVLCQSQEQAKIKMKMKMFIPIPVCSVPGTPDIDIFMKMWHFHHDDSVRSNVLSVVVQLGPGGSRAACVPPSVVRTPDMGGAVSSNNTDRNVVVSVSSSVCVSVVND/DPPLDQDDLVSLLVVQQADPDDQLVPPPLPDQSPDPVPSHGLEEEQDPDPLALVVLCSPSVGHYHYDPDDLLVVLVVVLDDDDDRHKYKYKDKWKADPNDTFFFDPALVRLLVLCQSQEQAKIKMKMKMFIPTNVCSVPGTPDIDIFMKMWHFHHDDSVRSNVLSVVVQLGPGHSRAACVPPSVVRTPDMGGAVSSNNTDRNVVVSVSSSVCVSVVND

Organism: NCBI:txid88456

pLDDT: mean 84.65, std 19.27, range [32.03, 98.88]

Solvent-accessible surface area (backbone atoms only — not comparable to full-atom values): 22674 Å² total; per-residue (Å²): 127,83,75,73,62,78,52,43,58,59,58,39,36,40,74,46,27,25,65,89,73,60,38,51,87,68,48,61,85,67,62,72,40,21,37,92,84,77,49,44,52,30,31,34,34,35,36,80,54,66,59,40,55,50,50,47,31,32,31,56,42,31,42,65,43,77,36,78,36,56,68,67,53,49,56,60,60,63,62,54,79,66,88,81,64,42,34,37,38,35,57,51,59,37,23,32,48,91,82,46,74,30,45,55,39,91,46,66,68,50,26,51,52,41,41,64,66,42,38,54,31,67,35,34,31,39,26,41,38,39,32,28,19,74,87,23,57,91,78,41,64,71,42,73,53,72,49,69,23,40,39,30,31,39,75,67,54,70,67,43,51,52,53,46,49,71,47,50,60,21,57,85,20,41,44,29,44,38,57,74,25,54,48,29,50,44,42,65,30,37,45,26,44,71,47,31,66,61,50,42,45,54,29,60,50,50,50,50,52,18,52,33,44,36,71,65,54,92,125,83,74,74,64,78,52,43,58,58,60,39,34,41,74,44,27,25,68,96,67,62,37,51,85,68,47,59,86,67,64,72,39,20,36,91,85,78,50,44,51,28,30,34,34,34,38,79,55,66,59,39,56,51,50,46,31,33,30,57,44,31,43,65,42,77,37,76,36,56,68,67,52,48,56,57,62,68,63,59,80,76,96,77,62,47,35,36,38,34,58,51,60,39,23,34,51,90,83,46,76,30,44,55,37,90,45,65,68,49,26,49,50,40,42,64,66,43,38,55,32,67,35,34,31,39,26,40,39,38,33,28,18,64,87,22,58,91,77,40,64,72,42,72,52,73,50,69,23,41,37,30,32,37,76,67,53,70,67,41,49,52,54,46,49,69,47,50,60,21,57,84,20,40,45,27,44,38,58,75,24,52,47,28,50,42,43,65,29,37,46,26,42,70,45,32,66,61,50,42,46,52,29,60,49,50,51,51,51,16,52,34,46,35,71,66,54,95

Sequence (436 aa):
MAKEESKSLFATLQYLGRGQGETSETANLTSSGGCSCCGHPVVVMASRSPQRSRLFKQHLGVPVELRPSTYEEAAAQHASDCRKSSVVVAADTVVDLEGSLLEQPRDAAEAREMLRLLQGNCHWVHTAVCIYTRQTLRRGAAAAFVRSTRVEFKPLSDEDIEAYVASKEPLGKAGAYGLQGVGGCFVASVNGCSQNVVGLPVSDLAAALTALHSRGLLMAKEESKSLFATLQYLGRGQGETSETANLTSSGGCSCCGHPVVVMASRSPQRSRLFKQHLGVPVELRPSTYEEAAAQHASDCRKSSVVV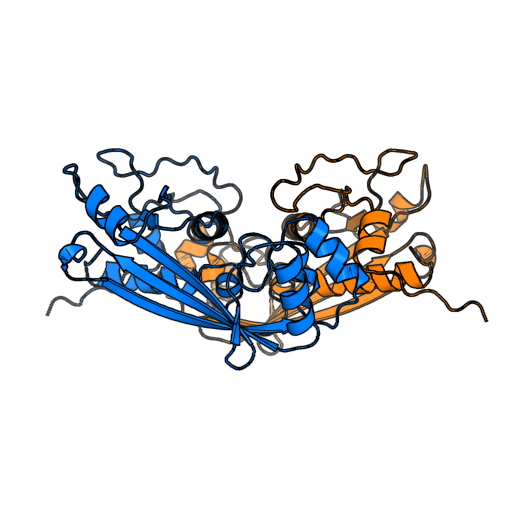AADTVVDLEGSLLEQPRDAAEAREMLRLLQGNCHWVHTAVCIYTRQTLRRGAAAAFVRSTRVEFKPLSDEDIEAYVASKEPLGKAGAYGLQGVGGCFVASVNGCSQNVVGLPVSDLAAALTALHSRGLL